Protein AF-A0A183H9T0-F1 (afdb_monomer_lite)

Structure (mmCIF, N/CA/C/O backbone):
data_AF-A0A183H9T0-F1
#
_entry.id   AF-A0A183H9T0-F1
#
loop_
_atom_site.group_PDB
_atom_site.id
_atom_site.type_symbol
_atom_site.label_atom_id
_atom_site.label_alt_id
_atom_site.label_comp_id
_atom_site.label_asym_id
_atom_site.label_entity_id
_atom_site.label_seq_id
_atom_site.pdbx_PDB_ins_code
_atom_site.Cartn_x
_atom_site.Cartn_y
_atom_site.Cartn_z
_atom_site.occupancy
_atom_site.B_iso_or_equiv
_atom_site.auth_seq_id
_atom_site.auth_comp_id
_atom_site.auth_asym_id
_atom_site.auth_atom_id
_atom_site.pdbx_PDB_model_num
ATOM 1 N N . MET A 1 1 ? -25.938 25.228 -42.019 1.00 35.56 1 MET A N 1
ATOM 2 C CA . MET A 1 1 ? -24.624 25.649 -41.492 1.00 35.56 1 MET A CA 1
ATOM 3 C C . MET A 1 1 ? -24.029 24.479 -40.734 1.00 35.56 1 MET A C 1
ATOM 5 O O . MET A 1 1 ? -24.424 24.213 -39.610 1.00 35.56 1 MET A O 1
ATOM 9 N N . THR A 1 2 ? -23.166 23.716 -41.394 1.00 36.81 2 THR A N 1
ATOM 10 C CA . THR A 1 2 ? -22.385 22.637 -40.783 1.00 36.81 2 THR A CA 1
ATOM 11 C C . THR A 1 2 ? -21.276 23.259 -39.946 1.00 36.81 2 THR A C 1
ATOM 13 O O . THR A 1 2 ? -20.376 23.896 -40.494 1.00 36.81 2 THR A O 1
ATOM 16 N N . ILE A 1 3 ? -21.372 23.110 -38.627 1.00 38.78 3 ILE A N 1
ATOM 17 C CA . ILE A 1 3 ? -20.325 23.490 -37.681 1.00 38.78 3 ILE A CA 1
ATOM 18 C C . ILE A 1 3 ? -19.147 22.547 -37.943 1.00 38.78 3 ILE A C 1
ATOM 20 O O . ILE A 1 3 ? -19.201 21.366 -37.613 1.00 38.78 3 ILE A O 1
ATOM 24 N N . ARG A 1 4 ? -18.111 23.046 -38.623 1.00 40.34 4 ARG A N 1
ATOM 25 C CA . ARG A 1 4 ? -16.807 22.381 -38.653 1.00 40.34 4 ARG A CA 1
ATOM 26 C C . ARG A 1 4 ? -16.191 22.571 -37.271 1.00 40.34 4 ARG A C 1
ATOM 28 O O . ARG A 1 4 ? -15.938 23.711 -36.889 1.00 40.34 4 ARG A O 1
ATOM 35 N N . ALA A 1 5 ? -15.985 21.474 -36.548 1.00 40.34 5 ALA A N 1
ATOM 36 C CA . ALA A 1 5 ? -15.140 21.465 -35.362 1.00 40.34 5 ALA A CA 1
ATOM 37 C C . ALA A 1 5 ? -13.748 21.999 -35.742 1.00 40.34 5 ALA A C 1
ATOM 39 O O . ALA A 1 5 ? -13.214 21.664 -36.806 1.00 40.34 5 ALA A O 1
ATOM 40 N N . SER A 1 6 ? -13.204 22.895 -34.924 1.00 39.53 6 SER A N 1
ATOM 41 C CA . SER A 1 6 ? -11.842 23.400 -35.071 1.00 39.53 6 SER A CA 1
ATOM 42 C C . SER A 1 6 ? -10.842 22.275 -34.748 1.00 39.53 6 SER A C 1
ATOM 44 O O . SER A 1 6 ? -11.132 21.429 -33.904 1.00 39.53 6 SER A O 1
ATOM 46 N N . PRO A 1 7 ? -9.634 22.257 -35.343 1.00 49.59 7 PRO A N 1
ATOM 47 C CA . PRO A 1 7 ? -8.629 21.213 -35.089 1.00 49.59 7 PRO A CA 1
ATOM 48 C C . PRO A 1 7 ? -8.055 21.231 -33.660 1.00 49.59 7 PRO A C 1
ATOM 50 O O . PRO A 1 7 ? -7.191 20.430 -33.333 1.00 49.59 7 PRO A O 1
ATOM 53 N N . ALA A 1 8 ? -8.486 22.180 -32.825 1.00 45.91 8 ALA A N 1
ATOM 54 C CA . ALA A 1 8 ? -8.046 22.337 -31.443 1.00 45.91 8 ALA A CA 1
ATOM 55 C C . ALA A 1 8 ? -8.917 21.559 -30.436 1.00 45.91 8 ALA A C 1
ATOM 57 O O . ALA A 1 8 ? -8.547 21.486 -29.269 1.00 45.91 8 ALA A O 1
ATOM 58 N N . ASP A 1 9 ? -10.040 20.981 -30.881 1.00 42.75 9 ASP A N 1
ATOM 59 C CA . ASP A 1 9 ? -10.925 20.147 -30.050 1.00 42.75 9 ASP A CA 1
ATOM 60 C C . ASP A 1 9 ? -10.569 18.648 -30.109 1.00 42.75 9 ASP A C 1
ATOM 62 O O . ASP A 1 9 ? -11.227 17.819 -29.477 1.00 42.75 9 ASP A O 1
ATOM 66 N N . GLU A 1 10 ? -9.506 18.268 -30.827 1.00 52.38 10 GLU A N 1
ATOM 67 C CA . GLU A 1 10 ? -8.899 16.952 -30.641 1.00 52.38 10 GLU A CA 1
ATOM 68 C C . GLU A 1 10 ? -8.151 16.972 -29.305 1.00 52.38 10 GLU A C 1
ATOM 70 O O . GLU A 1 10 ? -7.159 17.681 -29.151 1.00 52.38 10 GLU A O 1
ATOM 75 N N . GLY A 1 11 ? -8.666 16.242 -28.311 1.00 51.41 11 GLY A N 1
ATOM 76 C CA . GLY A 1 11 ? -8.098 16.140 -26.965 1.00 51.41 11 GLY A CA 1
ATOM 77 C C . GLY A 1 11 ? -6.673 15.585 -26.978 1.00 51.41 11 GLY A C 1
ATOM 78 O O . GLY A 1 11 ? -6.454 14.400 -26.734 1.00 51.41 11 GLY A O 1
ATOM 79 N N . PHE A 1 12 ? -5.700 16.445 -27.266 1.00 54.66 12 PHE A N 1
ATOM 80 C CA . PHE A 1 12 ? -4.296 16.089 -27.329 1.00 54.66 12 PHE A CA 1
ATOM 81 C C . PHE A 1 12 ? -3.763 15.937 -25.906 1.00 54.66 12 PHE A C 1
ATOM 83 O O . PHE A 1 12 ? -3.574 16.910 -25.172 1.00 54.66 12 PHE A O 1
ATOM 90 N N . ILE A 1 13 ? -3.538 14.694 -25.493 1.00 63.28 13 ILE A N 1
ATOM 91 C CA . ILE A 1 13 ? -2.830 14.406 -24.249 1.00 63.28 13 ILE A CA 1
ATOM 92 C C . ILE A 1 13 ? -1.357 14.716 -24.503 1.00 63.28 13 ILE A C 1
ATOM 94 O O . ILE A 1 13 ? -0.749 14.145 -25.405 1.00 63.28 13 ILE A O 1
ATOM 98 N N . ASN A 1 14 ? -0.782 15.623 -23.710 1.00 67.75 14 ASN A N 1
ATOM 99 C CA . ASN A 1 14 ? 0.649 15.912 -23.760 1.00 67.75 14 ASN A CA 1
ATOM 100 C C . ASN A 1 14 ? 1.447 14.595 -23.644 1.00 67.75 14 ASN A C 1
ATOM 102 O O . ASN A 1 14 ? 1.135 13.758 -22.792 1.00 67.75 14 ASN A O 1
ATOM 106 N N . SER A 1 15 ? 2.460 14.406 -24.493 1.00 66.56 15 SER A N 1
ATOM 107 C CA . SER A 1 15 ? 3.218 13.153 -24.611 1.00 66.56 15 SER A CA 1
ATOM 108 C C . SER A 1 15 ? 3.811 12.690 -23.276 1.00 66.56 15 SER A C 1
ATOM 110 O O . SER A 1 15 ? 3.832 11.492 -23.006 1.00 66.56 15 SER A O 1
ATOM 112 N N . GLU A 1 16 ? 4.179 13.621 -22.394 1.00 68.69 16 GLU A N 1
ATOM 113 C CA . GLU A 1 16 ? 4.701 13.338 -21.047 1.00 68.69 16 GLU A CA 1
ATOM 114 C C . GLU A 1 16 ? 3.680 12.675 -20.106 1.00 68.69 16 GLU A C 1
ATOM 116 O O . GLU A 1 16 ? 4.043 11.960 -19.173 1.00 68.69 16 GLU A O 1
ATOM 121 N N . TRP A 1 17 ? 2.386 12.896 -20.344 1.00 76.50 17 TRP A N 1
ATOM 122 C CA . TRP A 1 17 ? 1.298 12.332 -19.541 1.00 76.50 17 TRP A CA 1
ATOM 123 C C . TRP A 1 17 ? 0.696 11.072 -20.155 1.00 76.50 17 TRP A C 1
ATOM 125 O O . TRP A 1 17 ? -0.085 10.390 -19.488 1.00 76.50 17 TRP A O 1
ATOM 135 N N . SER A 1 18 ? 1.063 10.748 -21.397 1.00 82.88 18 SER A N 1
ATOM 136 C CA . SER A 1 18 ? 0.473 9.655 -22.172 1.00 82.88 18 SER A CA 1
ATOM 137 C C . SER A 1 18 ? 0.533 8.316 -21.432 1.00 82.88 18 SER A C 1
ATOM 139 O O . SER A 1 18 ? -0.503 7.691 -21.217 1.00 82.88 18 SER A O 1
ATOM 141 N N . LEU A 1 19 ? 1.710 7.910 -20.942 1.00 85.50 19 LEU A N 1
ATOM 142 C CA . LEU A 1 19 ? 1.879 6.637 -20.238 1.00 85.50 19 LEU A CA 1
ATOM 143 C C . LEU A 1 19 ? 1.100 6.589 -18.920 1.00 85.50 19 LEU A C 1
ATOM 145 O O . LEU A 1 19 ? 0.398 5.614 -18.649 1.00 85.50 19 LEU A O 1
ATOM 149 N N . ILE A 1 20 ? 1.192 7.645 -18.105 1.00 87.31 20 ILE A N 1
ATOM 150 C CA . ILE A 1 20 ? 0.466 7.727 -16.830 1.00 87.31 20 ILE A CA 1
ATOM 151 C C . ILE A 1 20 ? -1.042 7.649 -17.086 1.00 87.31 20 ILE A C 1
ATOM 153 O O . ILE A 1 20 ? -1.760 6.961 -16.360 1.00 87.31 20 ILE A O 1
ATOM 157 N N . PHE A 1 21 ? -1.527 8.330 -18.123 1.00 87.19 21 PHE A N 1
ATOM 158 C CA . PHE A 1 21 ? -2.931 8.313 -18.506 1.00 87.19 21 PHE A CA 1
ATOM 159 C C . PHE A 1 21 ? -3.380 6.935 -19.007 1.00 87.19 21 PHE A C 1
ATOM 161 O O . PHE A 1 21 ? -4.425 6.449 -18.570 1.00 87.19 21 PHE A O 1
ATOM 168 N N . MET A 1 22 ? -2.586 6.274 -19.857 1.00 88.88 22 MET A N 1
ATOM 169 C CA . MET A 1 22 ? -2.870 4.918 -20.341 1.00 88.88 22 MET A CA 1
ATOM 170 C C . MET A 1 22 ? -2.974 3.925 -19.182 1.00 88.88 22 MET A C 1
ATOM 172 O O . MET A 1 22 ? -3.967 3.208 -19.073 1.00 88.88 22 MET A O 1
ATOM 176 N N . LEU A 1 23 ? -2.005 3.937 -18.263 1.00 90.12 23 LEU A N 1
ATOM 177 C CA . LEU A 1 23 ? -2.005 3.053 -17.095 1.00 90.12 23 LEU A CA 1
ATOM 178 C C . LEU A 1 23 ? -3.167 3.354 -16.137 1.00 90.12 23 LEU A C 1
ATOM 180 O O . LEU A 1 23 ? -3.784 2.425 -15.620 1.00 90.12 23 LEU A O 1
ATOM 184 N N . ARG A 1 24 ? -3.524 4.630 -15.927 1.00 89.69 24 ARG A N 1
ATOM 185 C CA . ARG A 1 24 ? -4.711 5.001 -15.132 1.00 89.69 24 ARG A CA 1
ATOM 186 C C . ARG A 1 24 ? -6.008 4.530 -15.778 1.00 89.69 24 ARG A C 1
ATOM 188 O O . ARG A 1 24 ? -6.883 4.030 -15.079 1.00 89.69 24 ARG A O 1
ATOM 195 N N . THR A 1 25 ? -6.127 4.670 -17.094 1.00 89.75 25 THR A N 1
ATOM 196 C CA . THR A 1 25 ? -7.302 4.207 -17.843 1.00 89.75 25 THR A CA 1
ATOM 197 C C . THR A 1 25 ? -7.413 2.684 -17.779 1.00 89.75 25 THR A C 1
ATOM 199 O O . THR A 1 25 ? -8.491 2.160 -17.504 1.00 89.75 25 THR A O 1
ATOM 202 N N . GLY A 1 26 ? -6.288 1.975 -17.924 1.00 90.44 26 GLY A N 1
ATOM 203 C CA . GLY A 1 26 ? -6.208 0.528 -17.729 1.00 90.44 26 GLY A CA 1
ATOM 204 C C . GLY A 1 26 ? -6.616 0.105 -16.318 1.00 90.44 26 GLY A C 1
ATOM 205 O O . GLY A 1 26 ? -7.430 -0.801 -16.166 1.00 90.44 26 GLY A O 1
ATOM 206 N N . LEU A 1 27 ? -6.139 0.808 -15.285 1.00 90.19 27 LEU A N 1
ATOM 207 C CA . LEU A 1 27 ? -6.528 0.555 -13.896 1.00 90.19 27 LEU A CA 1
ATOM 208 C C . LEU A 1 27 ? -8.043 0.703 -13.683 1.00 90.19 27 LEU A C 1
ATOM 210 O O . LEU A 1 27 ? -8.649 -0.158 -13.053 1.00 90.19 27 LEU A O 1
ATOM 214 N N . ILE A 1 28 ? -8.664 1.754 -14.230 1.00 89.75 28 ILE A N 1
ATOM 215 C CA . ILE A 1 28 ? -10.123 1.947 -14.155 1.00 89.75 28 ILE A CA 1
ATOM 216 C C . ILE A 1 28 ? -10.852 0.797 -14.860 1.00 89.75 28 ILE A C 1
ATOM 218 O O . ILE A 1 28 ? -11.828 0.277 -14.325 1.00 89.75 28 ILE A O 1
ATOM 222 N N . GLY A 1 29 ? -10.366 0.364 -16.026 1.00 89.06 29 GLY A N 1
ATOM 223 C CA . GLY A 1 29 ? -10.922 -0.788 -16.738 1.00 89.06 29 GLY A CA 1
ATOM 224 C C . GLY A 1 29 ? -10.847 -2.081 -15.919 1.00 89.06 29 GLY A C 1
ATOM 225 O O . GLY A 1 29 ? -11.824 -2.822 -15.846 1.00 89.06 29 GLY A O 1
ATOM 226 N N . LEU A 1 30 ? -9.724 -2.323 -15.238 1.00 87.56 30 LEU A N 1
ATOM 227 C CA . LEU A 1 30 ? -9.538 -3.498 -14.382 1.00 87.56 30 LEU A CA 1
ATOM 228 C C . LEU A 1 30 ? -10.424 -3.473 -13.131 1.00 87.56 30 LEU A C 1
ATOM 230 O O . LEU A 1 30 ? -10.858 -4.527 -12.684 1.00 87.56 30 LEU A O 1
ATOM 234 N N . GLN A 1 31 ? -10.759 -2.295 -12.600 1.00 83.69 31 GLN A N 1
ATOM 235 C CA . GLN A 1 31 ? -11.701 -2.157 -11.479 1.00 83.69 31 GLN A CA 1
ATOM 236 C C . GLN A 1 31 ? -13.150 -2.525 -11.839 1.00 83.69 31 GLN A C 1
ATOM 238 O O . GLN A 1 31 ? -14.001 -2.615 -10.952 1.00 83.69 31 GLN A O 1
ATOM 243 N N . LEU A 1 32 ? -13.455 -2.704 -13.126 1.00 84.62 32 LEU A N 1
ATOM 244 C CA . LEU A 1 32 ? -14.749 -3.202 -13.592 1.00 84.62 32 LEU A CA 1
ATOM 245 C C . LEU A 1 32 ? -14.788 -4.733 -13.693 1.00 84.62 32 LEU A C 1
ATOM 247 O O . LEU A 1 32 ? -15.868 -5.294 -13.882 1.00 84.62 32 LEU A O 1
ATOM 251 N N . LEU A 1 33 ? -13.638 -5.407 -13.589 1.00 83.00 33 LEU A N 1
ATOM 252 C CA . LEU A 1 33 ? -13.570 -6.864 -13.594 1.00 83.00 33 LEU A CA 1
ATOM 253 C C . LEU A 1 33 ? -14.064 -7.441 -12.258 1.00 83.00 33 LEU A C 1
ATOM 255 O O . LEU A 1 33 ? -13.973 -6.779 -11.225 1.00 83.00 33 LEU A O 1
ATOM 259 N N . PRO A 1 34 ? -14.594 -8.677 -12.262 1.00 81.56 34 PRO A N 1
ATOM 260 C CA . PRO A 1 34 ? -14.989 -9.353 -11.032 1.00 81.56 34 PRO A CA 1
ATOM 261 C C . PRO A 1 34 ? -13.780 -9.632 -10.128 1.00 81.56 34 PRO A C 1
ATOM 263 O O . PRO A 1 34 ? -12.684 -9.892 -10.622 1.00 81.56 34 PRO A O 1
ATOM 266 N N . ASP A 1 35 ? -14.008 -9.701 -8.813 1.00 73.25 35 ASP A N 1
ATOM 267 C CA . ASP A 1 35 ? -12.964 -9.913 -7.788 1.00 73.25 35 ASP A CA 1
ATOM 268 C C . ASP A 1 35 ? -12.182 -11.238 -7.932 1.00 73.25 35 ASP A C 1
ATOM 270 O O . ASP A 1 35 ? -11.149 -11.438 -7.299 1.00 73.25 35 ASP A O 1
ATOM 274 N N . THR A 1 36 ? -12.671 -12.168 -8.755 1.00 77.44 36 THR A N 1
ATOM 275 C CA . THR A 1 36 ? -12.013 -13.449 -9.057 1.00 77.44 36 THR A CA 1
ATOM 276 C C . THR A 1 36 ? -10.996 -13.357 -10.194 1.00 77.44 36 THR A C 1
ATOM 278 O O . THR A 1 36 ? -10.191 -14.274 -10.367 1.00 77.44 36 THR A O 1
ATOM 281 N N . ALA A 1 37 ? -11.023 -12.280 -10.982 1.00 80.12 37 ALA A N 1
ATOM 282 C CA . ALA A 1 37 ? -10.091 -12.074 -12.079 1.00 80.12 37 ALA A CA 1
ATOM 283 C C . ALA A 1 37 ? -8.715 -11.648 -11.550 1.00 80.12 37 ALA A C 1
ATOM 285 O O . ALA A 1 37 ? -8.602 -10.900 -10.582 1.00 80.12 37 ALA A O 1
ATOM 286 N N . GLN A 1 38 ? -7.650 -12.098 -12.214 1.00 79.44 38 GLN A N 1
ATOM 287 C CA . GLN A 1 38 ? -6.299 -11.619 -11.934 1.00 79.44 38 GLN A CA 1
ATOM 288 C C . GLN A 1 38 ? -6.033 -10.351 -12.759 1.00 79.44 38 GLN A C 1
ATOM 290 O O . GLN A 1 38 ? -5.988 -10.442 -13.989 1.00 79.44 38 GLN A O 1
ATOM 295 N N . PRO A 1 39 ? -5.869 -9.172 -12.130 1.00 84.38 39 PRO A N 1
ATOM 296 C CA . PRO A 1 39 ? -5.641 -7.939 -12.866 1.00 84.38 39 PRO A CA 1
ATOM 297 C C . PRO A 1 39 ? -4.202 -7.891 -13.389 1.00 84.38 39 PRO A C 1
ATOM 299 O O . PRO A 1 39 ? -3.238 -7.930 -12.621 1.00 84.38 39 PRO A O 1
ATOM 302 N N . ASN A 1 40 ? -4.060 -7.789 -14.707 1.00 87.00 40 ASN A N 1
ATOM 303 C CA . ASN A 1 40 ? -2.769 -7.705 -15.377 1.00 87.00 40 ASN A CA 1
ATOM 304 C C . ASN A 1 40 ? -2.862 -6.729 -16.554 1.00 87.00 40 ASN A C 1
ATOM 306 O O . ASN A 1 40 ? -3.826 -6.765 -17.320 1.00 87.00 40 ASN A O 1
ATOM 310 N N . ILE A 1 41 ? -1.868 -5.856 -16.682 1.00 89.81 41 ILE A N 1
ATOM 311 C CA . ILE A 1 41 ? -1.716 -4.909 -17.784 1.00 89.81 41 ILE A CA 1
ATOM 312 C C . ILE A 1 41 ? -0.474 -5.322 -18.563 1.00 89.81 41 ILE A C 1
ATOM 314 O O . ILE A 1 41 ? 0.620 -5.364 -18.008 1.00 89.81 41 ILE A O 1
ATOM 318 N N . VAL A 1 42 ? -0.636 -5.582 -19.857 1.00 89.31 42 VAL A N 1
ATOM 319 C CA . VAL A 1 42 ? 0.486 -5.810 -20.771 1.00 89.31 42 VAL A CA 1
ATOM 320 C C . VAL A 1 42 ? 0.577 -4.615 -21.709 1.00 89.31 42 VAL A C 1
ATOM 322 O O . VAL A 1 42 ? -0.366 -4.338 -22.450 1.00 89.31 42 VAL A O 1
ATOM 325 N N . LEU A 1 43 ? 1.694 -3.891 -21.656 1.00 88.69 43 LEU A N 1
ATOM 326 C CA . LEU A 1 43 ? 1.977 -2.766 -22.539 1.00 88.69 43 LEU A CA 1
ATOM 327 C C . LEU A 1 43 ? 2.979 -3.192 -23.609 1.00 88.69 43 LEU A C 1
ATOM 329 O O . LEU A 1 43 ? 4.077 -3.647 -23.301 1.00 88.69 43 LEU A O 1
ATOM 333 N N . ILE A 1 44 ? 2.603 -2.989 -24.864 1.00 88.50 44 ILE A N 1
ATOM 334 C CA . ILE A 1 44 ? 3.489 -3.150 -26.013 1.00 88.50 44 ILE A CA 1
ATOM 335 C C . ILE A 1 44 ? 3.973 -1.753 -26.396 1.00 88.50 44 ILE A C 1
ATOM 337 O O . ILE A 1 44 ? 3.155 -0.870 -26.658 1.00 88.50 44 ILE A O 1
ATOM 341 N N . THR A 1 45 ? 5.282 -1.527 -26.362 1.00 85.62 45 THR A N 1
ATOM 342 C CA . THR A 1 45 ? 5.873 -0.195 -26.538 1.00 85.62 45 THR A CA 1
ATOM 343 C C . THR A 1 45 ? 7.211 -0.287 -27.261 1.00 85.62 45 THR A C 1
ATOM 345 O O . THR A 1 45 ? 7.918 -1.278 -27.151 1.00 85.62 45 THR A O 1
ATOM 348 N N . ASP A 1 46 ? 7.589 0.772 -27.965 1.00 81.50 46 ASP A N 1
ATOM 349 C CA . ASP A 1 46 ? 8.950 1.007 -28.464 1.00 81.50 46 ASP A CA 1
ATOM 350 C C . ASP A 1 46 ? 9.934 1.435 -27.353 1.00 81.50 46 ASP A C 1
ATOM 352 O O . ASP A 1 46 ? 11.090 1.758 -27.612 1.00 81.50 46 ASP A O 1
ATOM 356 N N . ALA A 1 47 ? 9.468 1.447 -26.099 1.00 78.38 47 ALA A N 1
ATOM 357 C CA . ALA A 1 47 ? 10.169 1.908 -24.909 1.00 78.38 47 ALA A CA 1
ATOM 358 C C . ALA A 1 47 ? 10.617 3.381 -24.964 1.00 78.38 47 ALA A C 1
ATOM 360 O O . ALA A 1 47 ? 11.440 3.799 -24.146 1.00 78.38 47 ALA A O 1
ATOM 361 N N . VAL A 1 48 ? 10.053 4.202 -25.857 1.00 80.12 48 VAL A N 1
ATOM 362 C CA . VAL A 1 48 ? 10.342 5.641 -25.918 1.00 80.12 48 VAL A CA 1
ATOM 363 C C . VAL A 1 48 ? 9.319 6.393 -25.080 1.00 80.12 48 VAL A C 1
ATOM 365 O O . VAL A 1 48 ? 8.249 6.792 -25.535 1.00 80.12 48 VAL A O 1
ATOM 368 N N . CYS A 1 49 ? 9.649 6.585 -23.805 1.00 76.81 49 CYS A N 1
ATOM 369 C CA . CYS A 1 49 ? 8.798 7.324 -22.885 1.00 76.81 49 CYS A CA 1
ATOM 370 C C . CYS A 1 49 ? 9.606 8.309 -22.046 1.00 76.81 49 CYS A C 1
ATOM 372 O O . CYS A 1 49 ? 10.660 7.966 -21.504 1.00 76.81 49 CYS A O 1
ATOM 374 N N . ASN A 1 50 ? 9.063 9.519 -21.909 1.00 70.38 50 ASN A N 1
ATOM 375 C CA . ASN A 1 50 ? 9.523 10.513 -20.954 1.00 70.38 50 ASN A CA 1
ATOM 376 C C . ASN A 1 50 ? 8.474 10.670 -19.849 1.00 70.38 50 ASN A C 1
ATOM 378 O O . ASN A 1 50 ? 7.293 10.860 -20.136 1.00 70.38 50 ASN A O 1
ATOM 382 N N . VAL A 1 51 ? 8.913 10.622 -18.592 1.00 68.50 51 VAL A N 1
ATOM 383 C CA . VAL A 1 51 ? 8.061 10.886 -17.431 1.00 68.50 51 VAL A CA 1
ATOM 384 C C . VAL A 1 51 ? 8.647 12.052 -16.656 1.00 68.50 51 VAL A C 1
ATOM 386 O O . VAL A 1 51 ? 9.718 11.939 -16.060 1.00 68.50 51 VAL A O 1
ATOM 389 N N . THR A 1 52 ? 7.925 13.168 -16.648 1.00 66.69 52 THR A N 1
ATOM 390 C CA . THR A 1 52 ? 8.369 14.408 -16.002 1.00 66.69 52 THR A CA 1
ATOM 391 C C . THR A 1 52 ? 7.875 14.541 -14.562 1.00 66.69 52 THR A C 1
ATOM 393 O O . THR A 1 52 ? 8.604 15.066 -13.720 1.00 66.69 52 THR A O 1
ATOM 396 N N . ASP A 1 53 ? 6.698 13.993 -14.229 1.00 77.81 53 ASP A N 1
ATOM 397 C CA . ASP A 1 53 ? 6.130 14.044 -12.873 1.00 77.81 53 ASP A CA 1
ATOM 398 C C . ASP A 1 53 ? 6.295 12.724 -12.096 1.00 77.81 53 ASP A C 1
ATOM 400 O O . ASP A 1 53 ? 5.538 11.757 -12.240 1.00 77.81 53 ASP A O 1
ATOM 404 N N . ILE A 1 54 ? 7.276 12.716 -11.192 1.00 76.19 54 ILE A N 1
ATOM 405 C CA . ILE A 1 54 ? 7.565 11.585 -10.303 1.00 76.19 54 ILE A CA 1
ATOM 406 C C . ILE A 1 54 ? 6.487 11.395 -9.228 1.00 76.19 54 ILE A C 1
ATOM 408 O O . ILE A 1 54 ? 6.229 10.256 -8.843 1.00 76.19 54 ILE A O 1
ATOM 412 N N . HIS A 1 55 ? 5.812 12.451 -8.765 1.00 80.88 55 HIS A N 1
ATOM 413 C CA . HIS A 1 55 ? 4.736 12.299 -7.781 1.00 80.88 55 HIS A CA 1
ATOM 414 C C . HIS A 1 55 ? 3.529 11.593 -8.392 1.00 80.88 55 HIS A C 1
ATOM 416 O O . HIS A 1 55 ? 2.952 10.689 -7.778 1.00 80.88 55 HIS A O 1
ATOM 422 N N . ALA A 1 56 ? 3.158 11.971 -9.618 1.00 83.25 56 ALA A N 1
ATOM 423 C CA . ALA A 1 56 ? 2.087 11.303 -10.345 1.00 83.25 56 ALA A CA 1
ATOM 424 C C . ALA A 1 56 ? 2.415 9.829 -10.618 1.00 83.25 56 ALA A C 1
ATOM 426 O O . ALA A 1 56 ? 1.532 8.979 -10.455 1.00 83.25 56 ALA A O 1
ATOM 427 N N . LEU A 1 57 ? 3.669 9.533 -10.973 1.00 83.94 57 LEU A N 1
ATOM 428 C CA . LEU A 1 57 ? 4.176 8.174 -11.154 1.00 83.94 57 LEU A CA 1
ATOM 429 C C . LEU A 1 57 ? 4.126 7.364 -9.853 1.00 83.94 57 LEU A C 1
ATOM 431 O O . LEU A 1 57 ? 3.599 6.258 -9.846 1.00 83.94 57 LEU A O 1
ATOM 435 N N . GLN A 1 58 ? 4.626 7.907 -8.742 1.00 83.06 58 GLN A N 1
ATOM 436 C CA . GLN A 1 58 ? 4.623 7.226 -7.443 1.00 83.06 58 GLN A CA 1
ATOM 437 C C . GLN A 1 58 ? 3.211 6.923 -6.967 1.00 83.06 58 GLN A C 1
ATOM 439 O O . GLN A 1 58 ? 2.935 5.811 -6.525 1.00 83.06 58 GLN A O 1
ATOM 444 N N . LYS A 1 59 ? 2.296 7.886 -7.119 1.00 85.62 59 LYS A N 1
ATOM 445 C CA . LYS A 1 59 ? 0.883 7.683 -6.807 1.00 85.62 59 LYS A CA 1
ATOM 446 C C . LYS A 1 59 ? 0.276 6.573 -7.665 1.00 85.62 59 LYS A C 1
ATOM 448 O O . LYS A 1 59 ? -0.467 5.752 -7.142 1.00 85.62 59 LYS A O 1
ATOM 453 N N . LEU A 1 60 ? 0.605 6.530 -8.956 1.00 88.50 60 LEU A N 1
ATOM 454 C CA . LEU A 1 60 ? 0.138 5.484 -9.863 1.00 88.50 60 LEU A CA 1
ATOM 455 C C . LEU A 1 60 ? 0.701 4.105 -9.491 1.00 88.50 60 LEU A C 1
ATOM 457 O O . LEU A 1 60 ? -0.066 3.157 -9.376 1.00 88.50 60 LEU A O 1
ATOM 461 N N . VAL A 1 61 ? 2.011 3.988 -9.257 1.00 87.69 61 VAL A N 1
ATOM 462 C CA . VAL A 1 61 ? 2.654 2.728 -8.845 1.00 87.69 61 VAL A CA 1
ATOM 463 C C . VAL A 1 61 ? 2.083 2.240 -7.515 1.00 87.69 61 VAL A C 1
ATOM 465 O O . VAL A 1 61 ? 1.781 1.059 -7.377 1.00 87.69 61 VAL A O 1
ATOM 468 N N . PHE A 1 62 ? 1.866 3.144 -6.558 1.00 84.88 62 PHE A N 1
ATOM 469 C CA . PHE A 1 62 ? 1.200 2.827 -5.297 1.00 84.88 62 PHE A CA 1
ATOM 470 C C . PHE A 1 62 ? -0.219 2.286 -5.522 1.00 84.88 62 PHE A C 1
ATOM 472 O O . PHE A 1 62 ? -0.580 1.254 -4.968 1.00 84.88 62 PHE A O 1
ATOM 479 N N . GLN A 1 63 ? -1.009 2.923 -6.391 1.00 86.31 63 GLN A N 1
ATOM 480 C CA . GLN A 1 63 ? -2.341 2.426 -6.740 1.00 86.31 63 GLN A CA 1
ATOM 481 C C . GLN A 1 63 ? -2.285 1.040 -7.397 1.00 86.31 63 GLN A C 1
ATOM 483 O O . GLN A 1 63 ? -3.040 0.157 -7.002 1.00 86.31 63 GLN A O 1
ATOM 488 N N . LEU A 1 64 ? -1.380 0.823 -8.355 1.00 87.75 64 LEU A N 1
ATOM 489 C CA . LEU A 1 64 ? -1.209 -0.473 -9.018 1.00 87.75 64 LEU A CA 1
ATOM 490 C C . LEU A 1 64 ? -0.837 -1.576 -8.014 1.00 87.75 64 LEU A C 1
ATOM 492 O O . LEU A 1 64 ? -1.409 -2.660 -8.080 1.00 87.75 64 LEU A O 1
ATOM 496 N N . ARG A 1 65 ? 0.032 -1.285 -7.035 1.00 83.88 65 ARG A N 1
ATOM 497 C CA . ARG A 1 65 ? 0.384 -2.209 -5.940 1.00 83.88 65 ARG A CA 1
ATOM 498 C C . ARG A 1 65 ? -0.800 -2.519 -5.029 1.00 83.88 65 ARG A C 1
ATOM 500 O O . ARG A 1 65 ? -1.062 -3.692 -4.777 1.00 83.88 65 ARG A O 1
ATOM 507 N N . ASN A 1 66 ? -1.555 -1.503 -4.605 1.00 80.62 66 ASN A N 1
ATOM 508 C CA . ASN A 1 66 ? -2.719 -1.685 -3.729 1.00 80.62 66 ASN A CA 1
ATOM 509 C C . ASN A 1 66 ? -3.816 -2.525 -4.389 1.00 80.62 66 ASN A C 1
ATOM 511 O O . ASN A 1 66 ? -4.382 -3.413 -3.759 1.00 80.62 66 ASN A O 1
ATOM 515 N N . TYR A 1 67 ? -4.089 -2.282 -5.674 1.00 80.75 67 TYR A N 1
ATOM 516 C CA . TYR A 1 67 ? -4.997 -3.117 -6.468 1.00 80.75 67 TYR A CA 1
ATOM 517 C C . TYR A 1 67 ? -4.336 -4.397 -6.969 1.00 80.75 67 TYR A C 1
ATOM 519 O O . TYR A 1 67 ? -4.979 -5.218 -7.623 1.00 80.75 67 TYR A O 1
ATOM 527 N N . SER A 1 68 ? -3.068 -4.610 -6.610 1.00 81.44 68 SER A N 1
ATOM 528 C CA . SER A 1 68 ? -2.384 -5.867 -6.825 1.00 81.44 68 SER A CA 1
ATOM 529 C C . SER A 1 68 ? -2.317 -6.222 -8.325 1.00 81.44 68 SER A C 1
ATOM 531 O O . SER A 1 68 ? -2.421 -7.394 -8.698 1.00 81.44 68 SER A O 1
ATOM 533 N N . VAL A 1 69 ? -2.174 -5.188 -9.165 1.00 86.88 69 VAL A N 1
ATOM 534 C CA . VAL A 1 69 ? -2.137 -5.232 -10.631 1.00 86.88 69 VAL A CA 1
ATOM 535 C C . VAL A 1 69 ? -0.702 -5.399 -11.105 1.00 86.88 69 VAL A C 1
ATOM 537 O O . VAL A 1 69 ? 0.135 -4.531 -10.852 1.00 86.88 69 VAL A O 1
ATOM 540 N N . ALA A 1 70 ? -0.438 -6.475 -11.843 1.00 86.69 70 ALA A N 1
ATOM 541 C CA . ALA A 1 70 ? 0.848 -6.658 -12.505 1.00 86.69 70 ALA A CA 1
ATOM 542 C C . ALA A 1 70 ? 0.925 -5.804 -13.776 1.00 86.69 70 ALA A C 1
ATOM 544 O O . ALA A 1 70 ? -0.023 -5.791 -14.559 1.00 86.69 70 ALA A O 1
ATOM 545 N N . CYS A 1 71 ? 2.028 -5.078 -13.984 1.00 88.25 71 CYS A N 1
ATOM 546 C CA . CYS A 1 71 ? 2.292 -4.376 -15.243 1.00 88.25 71 CYS A CA 1
ATOM 547 C C . CYS A 1 71 ? 3.501 -4.999 -15.932 1.00 88.25 71 CYS A C 1
ATOM 549 O O . CYS A 1 71 ? 4.625 -4.895 -15.442 1.00 88.25 71 CYS A O 1
ATOM 551 N N . SER A 1 72 ? 3.262 -5.640 -17.070 1.00 87.62 72 SER A N 1
ATOM 552 C CA . SER A 1 72 ? 4.302 -6.224 -17.910 1.00 87.62 72 SER A CA 1
ATOM 553 C C . SER A 1 72 ? 4.480 -5.411 -19.185 1.00 87.62 72 SER A C 1
ATOM 555 O O . SER A 1 72 ? 3.529 -4.832 -19.707 1.00 87.62 72 SER A O 1
ATOM 557 N N . PHE A 1 73 ? 5.702 -5.367 -19.687 1.00 86.56 73 PHE A N 1
ATOM 558 C CA . PHE A 1 73 ? 6.111 -4.511 -20.787 1.00 86.56 73 PHE A CA 1
ATOM 559 C C . PHE A 1 73 ? 6.864 -5.347 -21.814 1.00 86.56 73 PHE A C 1
ATOM 561 O O . PHE A 1 73 ? 7.780 -6.089 -21.461 1.00 86.56 73 PHE A O 1
ATOM 568 N N . ILE A 1 74 ? 6.470 -5.218 -23.075 1.00 85.38 74 ILE A N 1
ATOM 569 C CA . ILE A 1 74 ? 7.118 -5.858 -24.217 1.00 85.38 74 ILE A CA 1
ATOM 570 C C . ILE A 1 74 ? 7.687 -4.735 -25.075 1.00 85.38 74 ILE A C 1
ATOM 572 O O . ILE A 1 74 ? 6.927 -3.911 -25.596 1.00 85.38 74 ILE A O 1
ATOM 576 N N . GLN A 1 75 ? 9.014 -4.687 -25.172 1.00 82.94 75 GLN A N 1
ATOM 577 C CA . GLN A 1 75 ? 9.710 -3.751 -26.041 1.00 82.94 75 GLN A CA 1
ATOM 578 C C . GLN A 1 75 ? 9.716 -4.309 -27.466 1.00 82.94 75 GLN A C 1
ATOM 580 O O . GLN A 1 75 ? 10.198 -5.417 -27.685 1.00 82.94 75 GLN A O 1
ATOM 585 N N . ILE A 1 76 ? 9.191 -3.537 -28.417 1.00 80.31 76 ILE A N 1
ATOM 586 C CA . ILE A 1 76 ? 9.308 -3.806 -29.853 1.00 80.31 76 ILE A CA 1
ATOM 587 C C . ILE A 1 76 ? 10.184 -2.704 -30.432 1.00 80.31 76 ILE A C 1
ATOM 589 O O . ILE A 1 76 ? 9.742 -1.562 -30.559 1.00 80.31 76 ILE A O 1
ATOM 593 N N . GLN A 1 77 ? 11.427 -3.027 -30.758 1.00 68.62 77 GLN A N 1
ATOM 594 C CA . GLN A 1 77 ? 12.363 -2.095 -31.357 1.00 68.62 77 GLN A CA 1
ATOM 595 C C . GLN A 1 77 ? 13.085 -2.780 -32.516 1.00 68.62 77 GLN A C 1
ATOM 597 O O . GLN A 1 77 ? 13.911 -3.661 -32.323 1.00 68.62 77 GLN A O 1
ATOM 602 N N . GLY A 1 78 ? 12.801 -2.328 -33.741 1.00 57.34 78 GLY A N 1
ATOM 603 C CA . GLY A 1 78 ? 13.559 -2.776 -34.909 1.00 57.34 78 GLY A CA 1
ATOM 604 C C . GLY A 1 78 ? 15.028 -2.352 -34.823 1.00 57.34 78 GLY A C 1
ATOM 605 O O . GLY A 1 78 ? 15.337 -1.359 -34.165 1.00 57.34 78 GLY A O 1
ATOM 606 N N . ASP A 1 79 ? 15.908 -3.079 -35.519 1.00 53.06 79 ASP A N 1
ATOM 607 C CA . ASP A 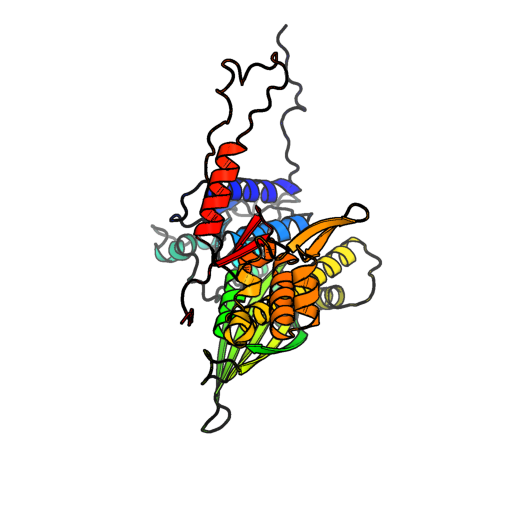1 79 ? 17.361 -2.863 -35.535 1.00 53.06 79 ASP A CA 1
ATOM 608 C C . ASP A 1 79 ? 17.741 -1.371 -35.563 1.00 53.06 79 ASP A C 1
ATOM 610 O O . ASP A 1 79 ? 17.673 -0.689 -36.594 1.00 53.06 79 ASP A O 1
ATOM 614 N N . CYS A 1 80 ? 18.202 -0.867 -34.416 1.00 50.50 80 CYS A N 1
ATOM 615 C CA . CYS A 1 80 ? 18.572 0.533 -34.178 1.00 50.50 80 CYS A CA 1
ATOM 616 C C . CYS A 1 80 ? 19.719 1.028 -35.081 1.00 50.50 80 CYS A C 1
ATOM 618 O O . CYS A 1 80 ? 20.023 2.220 -35.116 1.00 50.50 80 CYS A O 1
ATOM 620 N N . ASN A 1 81 ? 20.364 0.119 -35.815 1.00 51.97 81 ASN A N 1
ATOM 621 C CA . ASN A 1 81 ? 21.617 0.348 -36.526 1.00 51.97 81 ASN A CA 1
ATOM 622 C C . ASN A 1 81 ? 21.491 1.158 -37.824 1.00 51.97 81 ASN A C 1
ATOM 624 O O . ASN A 1 81 ? 22.519 1.503 -38.402 1.00 51.97 81 ASN A O 1
ATOM 628 N N . THR A 1 82 ? 20.284 1.479 -38.306 1.00 50.03 82 THR A N 1
ATOM 629 C CA . THR A 1 82 ? 20.143 2.131 -39.626 1.00 50.03 82 THR A CA 1
ATOM 630 C C . THR A 1 82 ? 19.479 3.507 -39.632 1.00 50.03 82 THR A C 1
ATOM 632 O O . THR A 1 82 ? 19.785 4.282 -40.530 1.00 50.03 82 THR A O 1
ATOM 635 N N . ASN A 1 83 ? 18.654 3.872 -38.640 1.00 49.69 83 ASN A N 1
ATOM 636 C CA . ASN A 1 83 ? 17.902 5.142 -38.643 1.00 49.69 83 ASN A CA 1
ATOM 637 C C . ASN A 1 83 ? 17.752 5.769 -37.239 1.00 49.69 83 ASN A C 1
ATOM 639 O O . ASN A 1 83 ? 16.652 6.146 -36.835 1.00 49.69 83 ASN A O 1
ATOM 643 N N . ALA A 1 84 ? 18.836 5.887 -36.468 1.00 55.06 84 ALA A N 1
ATOM 644 C CA . ALA A 1 84 ? 18.790 6.577 -35.177 1.00 55.06 84 ALA A CA 1
ATOM 645 C C . ALA A 1 84 ? 18.502 8.083 -35.371 1.00 55.06 84 ALA A C 1
ATOM 647 O O . ALA A 1 84 ? 19.385 8.870 -35.714 1.00 55.06 84 ALA A O 1
ATOM 648 N N . VAL A 1 85 ? 17.247 8.492 -35.167 1.00 58.78 85 VAL A N 1
ATOM 649 C CA . VAL A 1 85 ? 16.833 9.902 -35.138 1.00 58.78 85 VAL A CA 1
ATOM 650 C C . VAL A 1 85 ? 17.056 10.456 -33.729 1.00 58.78 85 VAL A C 1
ATOM 652 O O . VAL A 1 85 ? 16.750 9.797 -32.734 1.00 58.78 85 VAL A O 1
ATOM 655 N N . PHE A 1 86 ? 17.581 11.681 -33.628 1.00 56.06 86 PHE A N 1
ATOM 656 C CA . PHE A 1 86 ? 17.781 12.368 -32.349 1.00 56.06 86 PHE A CA 1
ATOM 657 C C . PHE A 1 86 ? 16.470 12.415 -31.544 1.00 56.06 86 PHE A C 1
ATOM 659 O O . PHE A 1 86 ? 15.470 12.951 -32.017 1.00 56.06 86 PHE A O 1
ATOM 666 N N . GLY A 1 87 ? 16.479 11.846 -30.335 1.00 59.69 87 GLY A N 1
ATOM 667 C CA . GLY A 1 87 ? 15.306 11.746 -29.456 1.00 59.69 87 GLY A CA 1
ATOM 668 C C . GLY A 1 87 ? 14.649 10.361 -29.388 1.00 59.69 87 GLY A C 1
ATOM 669 O O . GLY A 1 87 ? 13.829 10.141 -28.501 1.00 59.69 87 GLY A O 1
ATOM 670 N N . HIS A 1 88 ? 15.031 9.407 -30.244 1.00 66.75 88 HIS A N 1
ATOM 671 C CA . HIS A 1 88 ? 14.581 8.012 -30.157 1.00 66.75 88 HIS A CA 1
ATOM 672 C C . HIS A 1 88 ? 15.500 7.205 -29.220 1.00 66.75 88 HIS A C 1
ATOM 674 O O . HIS A 1 88 ? 16.291 6.375 -29.663 1.00 66.75 88 HIS A O 1
ATOM 680 N N . PHE A 1 89 ? 15.454 7.512 -27.918 1.00 67.19 89 PHE A N 1
ATOM 681 C CA . PHE A 1 89 ? 16.189 6.769 -26.889 1.00 67.19 89 PHE A CA 1
ATOM 682 C C . PHE A 1 89 ? 15.209 5.950 -26.047 1.00 67.19 89 PHE A C 1
ATOM 684 O O . PHE A 1 89 ? 14.366 6.512 -25.344 1.00 67.19 89 PHE A O 1
ATOM 691 N N . SER A 1 90 ? 15.316 4.624 -26.128 1.00 73.94 90 SER A N 1
ATOM 692 C CA . SER A 1 90 ? 14.540 3.707 -25.295 1.00 73.94 90 SER A CA 1
ATOM 693 C C . SER A 1 90 ? 14.944 3.850 -23.826 1.00 73.94 90 SER A C 1
ATOM 695 O O . SER A 1 90 ? 16.135 3.944 -23.526 1.00 73.94 90 SER A O 1
ATOM 697 N N . SER A 1 91 ? 13.986 3.810 -22.899 1.00 78.06 91 SER A N 1
ATOM 698 C CA . SER A 1 91 ? 14.219 3.879 -21.451 1.00 78.06 91 SER A CA 1
ATOM 699 C C . SER A 1 91 ? 14.002 2.519 -20.755 1.00 78.06 91 SER A C 1
ATOM 701 O O . SER A 1 91 ? 13.090 2.374 -19.935 1.00 78.06 91 SER A O 1
ATOM 703 N N . PRO A 1 92 ? 14.851 1.498 -21.017 1.00 77.88 92 PRO A N 1
ATOM 704 C CA . PRO A 1 92 ? 14.662 0.147 -20.480 1.00 77.88 92 PRO A CA 1
ATOM 705 C C . PRO A 1 92 ? 14.725 0.109 -18.949 1.00 77.88 92 PRO A C 1
ATOM 707 O O . PRO A 1 92 ? 13.976 -0.637 -18.320 1.00 77.88 92 PRO A O 1
ATOM 710 N N . GLU A 1 93 ? 15.547 0.957 -18.322 1.00 78.12 93 GLU A N 1
ATOM 711 C CA . GLU A 1 93 ? 15.638 1.062 -16.858 1.00 78.12 93 GLU A CA 1
ATOM 712 C C . GLU A 1 93 ? 14.302 1.455 -16.217 1.00 78.12 93 GLU A C 1
ATOM 714 O O . GLU A 1 93 ? 13.934 0.964 -15.149 1.00 78.12 93 GLU A O 1
ATOM 719 N N . PHE A 1 94 ? 13.564 2.350 -16.874 1.00 84.25 94 PHE A N 1
ATOM 720 C CA . PHE A 1 94 ? 12.303 2.866 -16.371 1.00 84.25 94 PHE A CA 1
ATOM 721 C C . PHE A 1 94 ? 11.194 1.811 -16.443 1.00 84.25 94 PHE A C 1
ATOM 723 O O . PHE A 1 94 ? 10.479 1.594 -15.462 1.00 84.25 94 PHE A O 1
ATOM 730 N N . PHE A 1 95 ? 11.085 1.109 -17.570 1.00 85.12 95 PHE A N 1
ATOM 731 C CA . PHE A 1 95 ? 10.122 0.019 -17.720 1.00 85.12 95 PHE A CA 1
ATOM 732 C C . PHE A 1 95 ? 10.483 -1.196 -16.864 1.00 85.12 95 PHE A C 1
ATOM 734 O O . PHE A 1 95 ? 9.595 -1.800 -16.266 1.00 85.12 95 PHE A O 1
ATOM 741 N N . THR A 1 96 ? 11.774 -1.487 -16.695 1.00 83.75 96 THR A N 1
ATOM 742 C CA . THR A 1 96 ? 12.255 -2.500 -15.745 1.00 83.75 96 THR A CA 1
ATOM 743 C C . THR A 1 96 ? 11.876 -2.130 -14.312 1.00 83.75 96 THR A C 1
ATOM 745 O O . THR A 1 96 ? 11.390 -2.976 -13.561 1.00 83.75 96 THR A O 1
ATOM 748 N N . PHE A 1 97 ? 12.024 -0.858 -13.928 1.00 86.50 97 PHE A N 1
ATOM 749 C CA . PHE A 1 97 ? 11.566 -0.350 -12.635 1.00 86.50 97 PHE A CA 1
ATOM 750 C C . PHE A 1 97 ? 10.053 -0.531 -12.443 1.00 86.50 97 PHE A C 1
ATOM 752 O O . PHE A 1 97 ? 9.635 -1.014 -11.390 1.00 86.50 97 PHE A O 1
ATOM 759 N N . LEU A 1 98 ? 9.234 -0.168 -13.436 1.00 87.69 98 LEU A N 1
ATOM 760 C CA . LEU A 1 98 ? 7.778 -0.314 -13.360 1.00 87.69 98 LEU A CA 1
ATOM 761 C C . LEU A 1 98 ? 7.346 -1.782 -13.283 1.00 87.69 98 LEU A C 1
ATOM 763 O O . LEU A 1 98 ? 6.493 -2.119 -12.460 1.00 87.69 98 LEU A O 1
ATOM 767 N N . ALA A 1 99 ? 7.959 -2.646 -14.096 1.00 85.94 99 ALA A N 1
ATOM 768 C CA . ALA A 1 99 ? 7.721 -4.084 -14.097 1.00 85.94 99 ALA A CA 1
ATOM 769 C C . ALA A 1 99 ? 8.038 -4.684 -12.726 1.00 85.94 99 ALA A C 1
ATOM 771 O O . ALA A 1 99 ? 7.143 -5.179 -12.039 1.00 85.94 99 ALA A O 1
ATOM 772 N N . LYS A 1 100 ? 9.288 -4.523 -12.264 1.00 81.75 100 LYS A N 1
ATOM 773 C CA . LYS A 1 100 ? 9.743 -5.005 -10.951 1.00 81.75 100 LYS A CA 1
ATOM 774 C C . LYS A 1 100 ? 8.866 -4.430 -9.839 1.00 81.75 100 LYS A C 1
ATOM 776 O O . LYS A 1 100 ? 8.406 -5.157 -8.967 1.00 81.75 100 LYS A O 1
ATOM 781 N N . GLY A 1 101 ? 8.569 -3.134 -9.898 1.00 82.25 101 GLY A N 1
ATOM 782 C CA . GLY A 1 101 ? 7.762 -2.433 -8.909 1.00 82.25 101 GLY A CA 1
ATOM 783 C C . GLY A 1 101 ? 6.303 -2.883 -8.826 1.00 82.25 101 GLY A C 1
ATOM 784 O O . GLY A 1 101 ? 5.682 -2.608 -7.807 1.00 82.25 101 GLY A O 1
ATOM 785 N N . THR A 1 102 ? 5.757 -3.551 -9.840 1.00 86.25 102 THR A N 1
ATOM 786 C CA . THR A 1 102 ? 4.365 -4.039 -9.865 1.00 86.25 102 THR A CA 1
ATOM 787 C C . THR A 1 102 ? 4.276 -5.564 -9.959 1.00 86.25 102 THR A C 1
ATOM 789 O O . THR A 1 102 ? 3.206 -6.096 -10.222 1.00 86.25 102 THR A O 1
ATOM 792 N N . SER A 1 103 ? 5.382 -6.284 -9.731 1.00 79.94 103 SER A N 1
ATOM 793 C CA . SER A 1 103 ? 5.453 -7.747 -9.893 1.00 79.94 103 SER A CA 1
ATOM 794 C C . SER A 1 103 ? 5.113 -8.233 -11.315 1.00 79.94 103 SER A C 1
ATOM 796 O O . SER A 1 103 ? 4.601 -9.336 -11.493 1.00 79.94 103 SER A O 1
ATOM 798 N N . GLY A 1 104 ? 5.383 -7.405 -12.328 1.00 79.75 104 GLY A N 1
ATOM 799 C CA . GLY A 1 104 ? 5.314 -7.764 -13.744 1.00 79.75 104 GLY A CA 1
ATOM 800 C C . GLY A 1 104 ? 6.696 -7.992 -14.361 1.00 79.75 104 GLY A C 1
ATOM 801 O O . GLY A 1 104 ? 7.704 -8.059 -13.659 1.00 79.75 104 GLY A O 1
ATOM 802 N N . VAL A 1 105 ? 6.744 -8.125 -15.687 1.00 79.94 105 VAL A N 1
ATOM 803 C CA . VAL A 1 105 ? 7.956 -8.513 -16.437 1.00 79.94 105 VAL A CA 1
ATOM 804 C C . VAL A 1 105 ? 8.291 -7.477 -17.495 1.00 79.94 105 VAL A C 1
ATOM 806 O O . VAL A 1 105 ? 7.392 -6.957 -18.146 1.00 79.94 105 VAL A O 1
ATOM 809 N N . TYR A 1 106 ? 9.579 -7.223 -17.705 1.00 81.88 106 TYR A N 1
ATOM 810 C CA . TYR A 1 106 ? 10.075 -6.494 -18.868 1.00 81.88 106 TYR A CA 1
ATOM 811 C C . TYR A 1 106 ? 10.715 -7.477 -19.853 1.00 81.88 106 TYR A C 1
ATOM 813 O O . TYR A 1 106 ? 11.646 -8.187 -19.474 1.00 81.88 106 TYR A O 1
ATOM 821 N N . ILE A 1 107 ? 10.211 -7.537 -21.087 1.00 79.44 107 ILE A N 1
ATOM 822 C CA . ILE A 1 107 ? 10.737 -8.394 -22.157 1.00 79.44 107 ILE A CA 1
ATOM 823 C C . ILE A 1 107 ? 11.345 -7.493 -23.243 1.00 79.44 107 ILE A C 1
ATOM 825 O O . ILE A 1 107 ? 10.590 -6.780 -23.910 1.00 79.44 107 ILE A O 1
ATOM 829 N N . PRO A 1 108 ? 12.679 -7.498 -23.418 1.00 74.75 108 PRO A N 1
ATOM 830 C CA . PRO A 1 108 ? 13.342 -6.795 -24.512 1.00 74.75 108 PRO A CA 1
ATOM 831 C C . PRO A 1 108 ? 13.225 -7.548 -25.847 1.00 74.75 108 PRO A C 1
ATOM 833 O O . PRO A 1 108 ? 13.003 -8.761 -25.861 1.00 74.75 108 PRO A O 1
ATOM 836 N N . ASP A 1 109 ? 13.404 -6.839 -26.965 1.00 67.50 109 ASP A N 1
ATOM 837 C CA . ASP A 1 109 ? 13.216 -7.394 -28.317 1.00 67.50 109 ASP A CA 1
ATOM 838 C C . ASP A 1 109 ? 14.284 -8.442 -28.697 1.00 67.50 109 ASP A C 1
ATOM 840 O O . ASP A 1 109 ? 13.980 -9.453 -29.325 1.00 67.50 109 ASP A O 1
ATOM 844 N N . GLU A 1 110 ? 15.527 -8.291 -28.218 1.00 57.56 110 GLU A N 1
ATOM 845 C CA . GLU A 1 110 ? 16.631 -9.215 -28.539 1.00 57.56 110 GLU A CA 1
ATOM 846 C C . GLU A 1 110 ? 16.360 -10.668 -28.096 1.00 57.56 110 GLU A C 1
ATOM 848 O O . GLU A 1 110 ? 16.775 -11.614 -28.770 1.00 57.56 110 GLU A O 1
ATOM 853 N N . ASN A 1 111 ? 15.561 -10.869 -27.041 1.00 53.78 111 ASN A N 1
ATOM 854 C CA . ASN A 1 111 ? 15.172 -12.201 -26.564 1.00 53.78 111 ASN A CA 1
ATOM 855 C C . ASN A 1 111 ? 14.182 -12.928 -27.500 1.00 53.78 111 ASN A C 1
ATOM 857 O O . ASN A 1 111 ? 13.948 -14.125 -27.325 1.00 53.78 111 ASN A O 1
ATOM 861 N N . GLN A 1 112 ? 13.610 -12.246 -28.500 1.00 50.88 112 GLN A N 1
ATOM 862 C CA . GLN A 1 112 ? 12.690 -12.835 -29.484 1.00 50.88 112 GLN A CA 1
ATOM 863 C C . GLN A 1 112 ? 13.416 -13.456 -30.691 1.00 50.88 112 GLN A C 1
ATOM 865 O O . GLN A 1 112 ? 12.781 -14.104 -31.522 1.00 50.88 112 GLN A O 1
ATOM 870 N N . THR A 1 113 ? 14.742 -13.301 -30.789 1.00 44.81 113 THR A N 1
ATOM 871 C CA . THR A 1 113 ? 15.553 -13.786 -31.923 1.00 44.81 113 THR A CA 1
ATOM 872 C C . THR A 1 113 ? 16.081 -15.216 -31.764 1.00 44.81 113 THR A C 1
ATOM 874 O O . THR A 1 113 ? 16.893 -15.668 -32.575 1.00 44.81 113 THR A O 1
ATOM 877 N N . THR A 1 114 ? 15.612 -15.977 -30.766 1.00 43.94 114 THR A N 1
ATOM 878 C CA . THR A 1 114 ? 15.895 -17.418 -30.739 1.00 43.94 114 THR A CA 1
ATOM 879 C C . THR A 1 114 ? 15.107 -18.110 -31.852 1.00 43.94 114 THR A C 1
ATOM 881 O O . THR A 1 114 ? 13.887 -18.247 -31.832 1.00 43.94 114 THR A O 1
ATOM 884 N N . VAL A 1 115 ? 15.866 -18.458 -32.885 1.00 45.44 115 VAL A N 1
ATOM 885 C CA . VAL A 1 115 ? 15.468 -19.145 -34.109 1.00 45.44 115 VAL A CA 1
ATOM 886 C C . VAL A 1 115 ? 14.696 -20.430 -33.776 1.00 45.44 115 VAL A C 1
ATOM 888 O O . VAL A 1 115 ? 15.135 -21.215 -32.942 1.00 45.44 115 VAL A O 1
ATOM 891 N N . ASP A 1 116 ? 13.584 -20.624 -34.489 1.00 42.62 116 ASP A N 1
ATOM 892 C CA . ASP A 1 116 ? 12.648 -21.759 -34.479 1.00 42.62 116 ASP A CA 1
ATOM 893 C C . ASP A 1 116 ? 11.579 -21.813 -33.369 1.00 42.62 116 ASP A C 1
ATOM 895 O O . ASP A 1 116 ? 11.718 -22.461 -32.340 1.00 42.62 116 ASP A O 1
ATOM 899 N N . GLY A 1 117 ? 10.413 -21.244 -33.709 1.00 51.34 117 GLY A N 1
ATOM 900 C CA . GLY A 1 117 ? 9.111 -21.895 -33.534 1.00 51.34 117 GLY A CA 1
ATOM 901 C C . GLY A 1 117 ? 8.618 -22.114 -32.103 1.00 51.34 117 GLY A C 1
ATOM 902 O O . GLY A 1 117 ? 8.942 -23.112 -31.476 1.00 51.34 117 GLY A O 1
ATOM 903 N N . ILE A 1 118 ? 7.643 -21.285 -31.708 1.00 48.25 118 ILE A N 1
ATOM 904 C CA . ILE A 1 118 ? 6.874 -21.343 -30.451 1.00 48.25 118 ILE A CA 1
ATOM 905 C C . ILE A 1 118 ? 7.664 -20.719 -29.294 1.00 48.25 118 ILE A C 1
ATOM 907 O O . ILE A 1 118 ? 8.537 -21.353 -28.717 1.00 48.25 118 ILE A O 1
ATOM 911 N N . LEU A 1 119 ? 7.298 -19.484 -28.912 1.00 49.09 119 LEU A N 1
ATOM 912 C CA . LEU A 1 119 ? 7.602 -18.939 -27.583 1.00 49.09 119 LEU A CA 1
ATOM 913 C C . LEU A 1 119 ? 7.350 -20.049 -26.563 1.00 49.09 119 LEU A C 1
ATOM 915 O O . LEU A 1 119 ? 6.205 -20.505 -26.438 1.00 49.09 119 LEU A O 1
ATOM 919 N N . ASN A 1 120 ? 8.396 -20.527 -25.881 1.00 50.38 120 ASN A N 1
ATOM 920 C CA . ASN A 1 120 ? 8.208 -21.597 -24.917 1.00 50.38 120 ASN A CA 1
ATOM 921 C C . ASN A 1 120 ? 7.147 -21.116 -23.923 1.00 50.38 120 ASN A C 1
ATOM 923 O O . ASN A 1 120 ? 7.255 -20.008 -23.394 1.00 50.38 120 ASN A O 1
ATOM 927 N N . PRO A 1 121 ? 6.129 -21.928 -23.597 1.00 49.78 121 PRO A N 1
ATOM 928 C CA . PRO A 1 121 ? 5.133 -21.538 -22.606 1.00 49.78 121 PRO A CA 1
ATOM 929 C C . PRO A 1 121 ? 5.783 -21.201 -21.255 1.00 49.78 121 PRO A C 1
ATOM 931 O O . PRO A 1 121 ? 5.174 -20.513 -20.447 1.00 49.78 121 PRO A O 1
ATOM 934 N N . ILE A 1 122 ? 7.021 -21.656 -21.023 1.00 51.44 122 ILE A N 1
ATOM 935 C CA . ILE A 1 122 ? 7.875 -21.318 -19.882 1.00 51.44 122 ILE A CA 1
ATOM 936 C C . ILE A 1 122 ? 8.306 -19.841 -19.901 1.00 51.44 122 ILE A C 1
ATOM 938 O O . ILE A 1 122 ? 8.250 -19.214 -18.849 1.00 51.44 122 ILE A O 1
ATOM 942 N N . ASP A 1 123 ? 8.623 -19.268 -21.063 1.00 55.53 123 ASP A N 1
ATOM 943 C CA . ASP A 1 123 ? 9.034 -17.862 -21.211 1.00 55.53 123 ASP A CA 1
ATOM 944 C C . ASP A 1 123 ? 7.837 -16.904 -21.106 1.00 55.53 123 ASP A C 1
ATOM 946 O O . ASP A 1 123 ? 7.979 -15.753 -20.699 1.00 55.53 123 ASP A O 1
ATOM 950 N N . CYS A 1 124 ? 6.622 -17.394 -21.389 1.00 56.03 124 CYS A N 1
ATOM 951 C CA . CYS A 1 124 ? 5.371 -16.660 -21.171 1.00 56.03 124 CYS A CA 1
ATOM 952 C C . CYS A 1 124 ? 4.781 -16.838 -19.759 1.00 56.03 124 CYS A C 1
ATOM 954 O O . CYS A 1 124 ? 3.904 -16.063 -19.372 1.00 56.03 124 CYS A O 1
ATOM 956 N N . ARG A 1 125 ? 5.229 -17.820 -18.954 1.00 58.09 125 ARG A N 1
ATOM 957 C CA . ARG A 1 125 ? 4.767 -17.990 -17.554 1.00 58.09 125 ARG A CA 1
ATOM 958 C C . ARG A 1 125 ? 4.910 -16.717 -16.717 1.00 58.09 125 ARG A C 1
ATOM 960 O O . ARG A 1 125 ? 3.973 -16.428 -15.976 1.00 58.09 125 ARG A O 1
ATOM 967 N N . PRO A 1 126 ? 6.004 -15.942 -16.823 1.00 57.88 126 PRO A N 1
ATOM 968 C CA . PRO A 1 126 ? 6.154 -14.690 -16.096 1.00 57.88 126 PRO A CA 1
ATOM 969 C C . PRO A 1 126 ? 5.056 -13.662 -16.422 1.00 57.88 126 PRO A C 1
ATOM 971 O O . PRO A 1 126 ? 4.642 -12.929 -15.531 1.00 57.88 126 PRO A O 1
ATOM 974 N N . LEU A 1 127 ? 4.527 -13.648 -17.657 1.00 59.47 127 LEU A N 1
ATOM 975 C CA . LEU A 1 127 ? 3.393 -12.795 -18.049 1.00 59.47 127 LEU A CA 1
ATOM 976 C C . LEU A 1 127 ? 2.065 -13.271 -17.447 1.00 59.47 127 LEU A C 1
ATOM 978 O O . LEU A 1 127 ? 1.150 -12.474 -17.273 1.00 59.47 127 LEU A O 1
ATOM 982 N N . LEU A 1 128 ? 1.941 -14.567 -17.156 1.00 57.34 128 LEU A N 1
ATOM 983 C CA . LEU A 1 128 ? 0.707 -15.199 -16.684 1.00 57.34 128 LEU A CA 1
ATOM 984 C C . LEU A 1 128 ? 0.658 -15.364 -15.158 1.00 57.34 128 LEU A C 1
ATOM 986 O O . LEU A 1 128 ? -0.410 -15.611 -14.605 1.00 57.34 128 LEU A O 1
ATOM 990 N N . CYS A 1 129 ? 1.795 -15.273 -14.464 1.00 55.84 129 CYS A N 1
ATOM 991 C CA . CYS A 1 129 ? 1.909 -15.579 -13.039 1.00 55.84 129 CYS A CA 1
ATOM 992 C C . CYS A 1 129 ? 2.490 -14.404 -12.244 1.00 55.84 129 CYS A C 1
ATOM 994 O O . CYS A 1 129 ? 3.687 -14.136 -12.272 1.00 55.84 129 CYS A O 1
ATOM 996 N N . LYS A 1 130 ? 1.629 -13.793 -11.428 1.00 54.50 130 LYS A N 1
ATOM 997 C CA . LYS A 1 130 ? 1.907 -12.642 -10.555 1.00 54.50 130 LYS A CA 1
ATOM 998 C C . LYS A 1 130 ? 2.996 -12.853 -9.482 1.00 54.50 130 LYS A C 1
ATOM 1000 O O . LYS A 1 130 ? 3.569 -11.884 -9.005 1.00 54.50 130 LYS A O 1
ATOM 1005 N N . ASN A 1 131 ? 3.266 -14.093 -9.060 1.00 49.22 131 ASN A N 1
ATOM 1006 C CA . ASN A 1 131 ? 3.906 -14.359 -7.756 1.00 49.22 131 ASN A CA 1
ATOM 1007 C C . ASN A 1 131 ? 5.207 -15.188 -7.788 1.00 49.22 131 ASN A C 1
ATOM 1009 O O . ASN A 1 131 ? 5.696 -15.567 -6.727 1.00 49.22 131 ASN A O 1
ATOM 1013 N N . LEU A 1 132 ? 5.768 -15.519 -8.956 1.00 42.94 132 LEU A N 1
ATOM 1014 C CA . LEU A 1 132 ? 6.884 -16.482 -9.058 1.00 42.94 132 LEU A CA 1
ATOM 1015 C C . LEU A 1 132 ? 8.145 -15.912 -9.708 1.00 42.94 132 LEU A C 1
ATOM 1017 O O . LEU A 1 132 ? 8.837 -16.604 -10.446 1.00 42.94 132 LEU A O 1
ATOM 1021 N N . GLN A 1 133 ? 8.476 -14.662 -9.410 1.00 51.47 133 GLN A N 1
ATOM 1022 C CA . GLN A 1 133 ? 9.786 -14.126 -9.761 1.00 51.47 133 GLN A CA 1
ATOM 1023 C C . GLN A 1 133 ? 10.620 -14.016 -8.489 1.00 51.47 133 GLN A C 1
ATOM 1025 O O . GLN A 1 133 ? 10.672 -12.969 -7.847 1.00 51.47 133 GLN A O 1
ATOM 1030 N N . LEU A 1 134 ? 11.266 -15.128 -8.108 1.00 44.09 134 LEU A N 1
ATOM 1031 C CA . LEU A 1 134 ? 12.523 -15.003 -7.374 1.00 44.09 134 LEU A CA 1
ATOM 1032 C C . LEU A 1 134 ? 13.459 -14.233 -8.306 1.00 44.09 134 LEU A C 1
ATOM 1034 O O . LEU A 1 134 ? 13.733 -14.659 -9.424 1.00 44.09 134 LEU A O 1
ATOM 1038 N N . LEU A 1 135 ? 13.814 -13.038 -7.856 1.00 45.69 135 LEU A N 1
ATOM 1039 C CA . LEU A 1 135 ? 14.390 -11.954 -8.630 1.00 45.69 135 LEU A CA 1
ATOM 1040 C C . LEU A 1 135 ? 15.863 -12.234 -8.978 1.00 45.69 135 LEU A C 1
ATOM 1042 O O . LEU A 1 135 ? 16.747 -11.559 -8.465 1.00 45.69 135 LEU A O 1
ATOM 1046 N N . ASP A 1 136 ? 16.116 -13.226 -9.829 1.00 43.06 136 ASP A N 1
ATOM 1047 C CA . ASP A 1 136 ? 17.447 -13.502 -10.395 1.00 43.06 136 ASP A CA 1
ATOM 1048 C C . ASP A 1 136 ? 17.559 -13.066 -11.863 1.00 43.06 136 ASP A C 1
ATOM 1050 O O . ASP A 1 136 ? 18.485 -13.440 -12.569 1.00 43.06 136 ASP A O 1
ATOM 1054 N N . ALA A 1 137 ? 16.653 -12.195 -12.321 1.00 45.66 137 ALA A N 1
ATOM 1055 C CA . ALA A 1 137 ? 16.925 -11.346 -13.475 1.00 45.66 137 ALA A CA 1
ATOM 1056 C C . ALA A 1 137 ? 17.791 -10.170 -13.001 1.00 45.66 137 ALA A C 1
ATOM 1058 O O . ALA A 1 137 ? 17.321 -9.039 -12.799 1.00 45.66 137 ALA A O 1
ATOM 1059 N N . THR A 1 138 ? 19.069 -10.467 -12.758 1.00 49.44 138 THR A N 1
ATOM 1060 C CA . THR A 1 138 ? 20.136 -9.479 -12.883 1.00 49.44 138 THR A CA 1
ATOM 1061 C C . THR A 1 138 ? 19.907 -8.684 -14.164 1.00 49.44 138 THR A C 1
ATOM 1063 O O . THR A 1 138 ? 19.402 -9.216 -15.149 1.00 49.44 13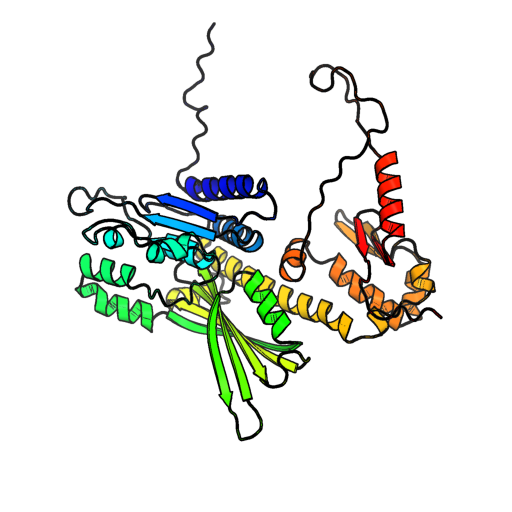8 THR A O 1
ATOM 1066 N N . ASP A 1 139 ? 20.197 -7.383 -14.125 1.00 55.25 139 ASP A N 1
ATOM 1067 C CA . ASP A 1 139 ? 20.058 -6.452 -15.251 1.00 55.25 139 ASP A CA 1
ATOM 1068 C C . ASP A 1 139 ? 21.064 -6.778 -16.380 1.00 55.25 139 ASP A C 1
ATOM 1070 O O . ASP A 1 139 ? 21.806 -5.914 -16.839 1.00 55.25 139 ASP A O 1
ATOM 1074 N N . ASP A 1 140 ? 21.142 -8.043 -16.790 1.00 58.91 140 ASP A N 1
ATOM 1075 C CA . ASP A 1 140 ? 22.075 -8.564 -17.778 1.00 58.91 140 ASP A CA 1
ATOM 1076 C C . ASP A 1 140 ? 21.754 -7.977 -19.145 1.00 58.91 140 ASP A C 1
ATOM 1078 O O . ASP A 1 140 ? 22.663 -7.493 -19.792 1.00 58.91 140 ASP A O 1
ATOM 1082 N N . TYR A 1 141 ? 20.474 -7.788 -19.486 1.00 62.81 141 TYR A N 1
ATOM 1083 C CA . TYR A 1 141 ? 20.093 -7.043 -20.691 1.00 62.81 141 TYR A CA 1
ATOM 1084 C C . TYR A 1 141 ? 20.651 -5.610 -20.729 1.00 62.81 141 TYR A C 1
ATOM 1086 O O . TYR A 1 141 ? 21.123 -5.158 -21.765 1.00 62.81 141 TYR A O 1
ATOM 1094 N N . ILE A 1 142 ? 20.626 -4.872 -19.610 1.00 66.06 142 ILE A N 1
ATOM 1095 C CA . ILE A 1 142 ? 21.178 -3.506 -19.586 1.00 66.06 142 ILE A CA 1
ATOM 1096 C C . ILE A 1 142 ? 22.701 -3.563 -19.732 1.00 66.06 142 ILE A C 1
ATOM 1098 O O . ILE A 1 142 ? 23.268 -2.744 -20.454 1.00 66.06 142 ILE A O 1
ATOM 1102 N N . LYS A 1 143 ? 23.368 -4.534 -19.094 1.00 64.38 143 LYS A N 1
ATOM 1103 C CA . LYS A 1 143 ? 24.806 -4.751 -19.299 1.00 64.38 143 LYS A CA 1
ATOM 1104 C C . LYS A 1 143 ? 25.109 -5.086 -20.755 1.00 64.38 143 LYS A C 1
ATOM 1106 O O . LYS A 1 143 ? 26.010 -4.476 -21.311 1.00 64.38 143 LYS A O 1
ATOM 1111 N N . ASP A 1 144 ? 24.366 -6.008 -21.354 1.00 66.50 144 ASP A N 1
ATOM 1112 C CA . ASP A 1 144 ? 24.547 -6.493 -22.722 1.00 66.50 144 ASP A CA 1
ATOM 1113 C C . ASP A 1 144 ? 24.310 -5.367 -23.737 1.00 66.50 144 ASP A C 1
ATOM 1115 O O . ASP A 1 144 ? 25.124 -5.166 -24.637 1.00 66.50 144 ASP A O 1
ATOM 1119 N N . LEU A 1 145 ? 23.289 -4.533 -23.517 1.00 67.44 145 LEU A N 1
ATOM 1120 C CA . LEU A 1 145 ? 23.037 -3.330 -24.309 1.00 67.44 145 LEU A CA 1
ATOM 1121 C C . LEU A 1 145 ? 24.195 -2.323 -24.194 1.00 67.44 145 LEU A C 1
ATOM 1123 O O . LEU A 1 145 ? 24.650 -1.773 -25.197 1.00 67.44 145 LEU A O 1
ATOM 1127 N N . ILE A 1 146 ? 24.714 -2.086 -22.983 1.00 68.06 146 ILE A N 1
ATOM 1128 C CA . ILE A 1 146 ? 25.884 -1.213 -22.785 1.00 68.06 146 ILE A CA 1
ATOM 1129 C C . ILE A 1 146 ? 27.121 -1.824 -23.458 1.00 68.06 146 ILE A C 1
ATOM 1131 O O . ILE A 1 146 ? 27.862 -1.098 -24.116 1.00 68.06 146 ILE A O 1
ATOM 1135 N N . HIS A 1 147 ? 27.320 -3.140 -23.356 1.00 67.38 147 HIS A N 1
ATOM 1136 C CA . HIS A 1 147 ? 28.388 -3.873 -24.036 1.00 67.38 147 HIS A CA 1
ATOM 1137 C C . HIS A 1 147 ? 28.320 -3.714 -25.559 1.00 67.38 147 HIS A C 1
ATOM 1139 O O . HIS A 1 147 ? 29.357 -3.515 -26.191 1.00 67.38 147 HIS A O 1
ATOM 1145 N N . GLN A 1 148 ? 27.120 -3.781 -26.138 1.00 67.88 148 GLN A N 1
ATOM 1146 C CA . GLN A 1 148 ? 26.885 -3.655 -27.575 1.00 67.88 148 GLN A CA 1
ATOM 1147 C C . GLN A 1 148 ? 27.113 -2.220 -28.074 1.00 67.88 148 GLN A C 1
ATOM 1149 O O . GLN A 1 148 ? 27.720 -2.026 -29.127 1.00 67.88 148 GLN A O 1
ATOM 1154 N N . ILE A 1 149 ? 26.654 -1.212 -27.323 1.00 69.19 149 ILE A N 1
ATOM 1155 C CA . ILE A 1 149 ? 26.767 0.202 -27.710 1.00 69.19 149 ILE A CA 1
ATOM 1156 C C . ILE A 1 149 ? 28.185 0.733 -27.467 1.00 69.19 149 ILE A C 1
ATOM 1158 O O . ILE A 1 149 ? 28.728 1.455 -28.305 1.00 69.19 149 ILE A O 1
ATOM 1162 N N . ASN A 1 150 ? 28.779 0.430 -26.309 1.00 65.69 150 ASN A N 1
ATOM 1163 C CA . ASN A 1 150 ? 30.108 0.909 -25.947 1.00 65.69 150 ASN A CA 1
ATOM 1164 C C . ASN A 1 150 ? 30.810 -0.013 -24.923 1.00 65.69 150 ASN A C 1
ATOM 1166 O O . ASN A 1 150 ? 30.646 0.166 -23.710 1.00 65.69 150 ASN A O 1
ATOM 1170 N N . PRO A 1 151 ? 31.664 -0.948 -25.380 1.00 67.25 151 PRO A N 1
ATOM 1171 C CA . PRO A 1 151 ? 32.314 -1.921 -24.506 1.00 67.25 151 PRO A CA 1
ATOM 1172 C C . PRO A 1 151 ? 33.313 -1.289 -23.522 1.00 67.25 151 PRO A C 1
ATOM 1174 O O . PRO A 1 151 ? 33.499 -1.818 -22.429 1.00 67.25 151 PRO A O 1
ATOM 1177 N N . GLU A 1 152 ? 33.913 -0.138 -23.851 1.00 65.44 152 GLU A N 1
ATOM 1178 C CA . GLU A 1 152 ? 34.836 0.579 -22.953 1.00 65.44 152 GLU A CA 1
ATOM 1179 C C . GLU A 1 152 ? 34.118 1.201 -21.750 1.00 65.44 152 GLU A C 1
ATOM 1181 O O . GLU A 1 152 ? 34.718 1.410 -20.696 1.00 65.44 152 GLU A O 1
ATOM 1186 N N . PHE A 1 153 ? 32.817 1.478 -21.884 1.00 59.62 153 PHE A N 1
ATOM 1187 C CA . PHE A 1 153 ? 32.002 1.994 -20.791 1.00 59.62 153 PHE A CA 1
ATOM 1188 C C . PHE A 1 153 ? 31.512 0.906 -19.853 1.00 59.62 153 PHE A C 1
ATOM 1190 O O . PHE A 1 153 ? 31.060 1.253 -18.771 1.00 59.62 153 PHE A O 1
ATOM 1197 N N . VAL A 1 154 ? 31.640 -0.374 -20.201 1.00 55.75 154 VAL A N 1
ATOM 1198 C CA . VAL A 1 154 ? 31.148 -1.482 -19.379 1.00 55.75 154 VAL A CA 1
ATOM 1199 C C . VAL A 1 154 ? 31.982 -1.655 -18.123 1.00 55.75 154 VAL A C 1
ATOM 1201 O O . VAL A 1 154 ? 31.403 -1.840 -17.069 1.00 55.75 154 VAL A O 1
ATOM 1204 N N . GLU A 1 155 ? 33.310 -1.583 -18.162 1.00 55.25 155 GLU A N 1
ATOM 1205 C CA . GLU A 1 155 ? 34.093 -1.718 -16.924 1.00 55.25 155 GLU A CA 1
ATOM 1206 C C . GLU A 1 155 ? 33.792 -0.580 -15.924 1.00 55.25 155 GLU A C 1
ATOM 1208 O O . GLU A 1 155 ? 33.493 -0.884 -14.766 1.00 55.25 155 GLU A O 1
ATOM 1213 N N . PRO A 1 156 ? 33.740 0.705 -16.339 1.00 50.81 156 PRO A N 1
ATOM 1214 C CA . PRO A 1 156 ? 33.253 1.793 -15.495 1.00 50.81 156 PRO A CA 1
ATOM 1215 C C . PRO A 1 156 ? 31.774 1.665 -15.111 1.00 50.81 156 PRO A C 1
ATOM 1217 O O . PRO A 1 156 ? 31.449 1.897 -13.954 1.00 50.81 156 PRO A O 1
ATOM 1220 N N . TYR A 1 157 ? 30.869 1.280 -16.022 1.00 48.88 157 TYR A N 1
ATOM 1221 C CA . TYR A 1 157 ? 29.442 1.115 -15.710 1.00 48.88 157 TYR A CA 1
ATOM 1222 C C . TYR A 1 157 ? 29.199 -0.088 -14.811 1.00 48.88 157 TYR A C 1
ATOM 1224 O O . TYR A 1 157 ? 28.504 0.041 -13.830 1.00 48.88 157 TYR A O 1
ATOM 1232 N N . ALA A 1 158 ? 29.744 -1.265 -15.072 1.00 46.06 158 ALA A N 1
ATOM 1233 C CA . ALA A 1 158 ? 29.567 -2.445 -14.234 1.00 46.06 158 ALA A CA 1
ATOM 1234 C C . ALA A 1 158 ? 30.186 -2.233 -12.845 1.00 46.06 158 ALA A C 1
ATOM 1236 O O . ALA A 1 158 ? 29.576 -2.618 -11.847 1.00 46.06 158 ALA A O 1
ATOM 1237 N N . PHE A 1 159 ? 31.339 -1.560 -12.754 1.00 44.62 159 PHE A N 1
ATOM 1238 C CA . PHE A 1 159 ? 31.919 -1.172 -11.471 1.00 44.62 159 PHE A CA 1
ATOM 1239 C C . PHE A 1 159 ? 31.075 -0.092 -10.767 1.00 44.62 159 PHE A C 1
ATOM 1241 O O . PHE A 1 159 ? 30.748 -0.260 -9.604 1.00 44.62 159 PHE A O 1
ATOM 1248 N N . ASP A 1 160 ? 30.597 0.960 -11.433 1.00 43.66 160 ASP A N 1
ATOM 1249 C CA . ASP A 1 160 ? 29.839 2.051 -10.784 1.00 43.66 160 ASP A CA 1
ATOM 1250 C C . ASP A 1 160 ? 28.320 1.756 -10.631 1.00 43.66 160 ASP A C 1
ATOM 1252 O O . ASP A 1 160 ? 27.642 2.293 -9.759 1.00 43.66 160 ASP A O 1
ATOM 1256 N N . TYR A 1 161 ? 27.763 0.815 -11.394 1.00 44.88 161 TYR A N 1
ATOM 1257 C CA . TYR A 1 161 ? 26.362 0.363 -11.323 1.00 44.88 161 TYR A CA 1
ATOM 1258 C C . TYR A 1 161 ? 26.185 -0.784 -10.316 1.00 44.88 161 TYR A C 1
ATOM 1260 O O . TYR A 1 161 ? 25.185 -0.807 -9.604 1.00 44.88 161 TYR A O 1
ATOM 1268 N N . PHE A 1 162 ? 27.164 -1.695 -10.167 1.00 45.34 162 PHE A N 1
ATOM 1269 C CA . PHE A 1 162 ? 27.133 -2.737 -9.121 1.00 45.34 162 PHE A CA 1
ATOM 1270 C C . PHE A 1 162 ? 27.931 -2.376 -7.857 1.00 45.34 162 PHE A C 1
ATOM 1272 O O . PHE A 1 162 ? 27.551 -2.818 -6.772 1.00 45.34 162 PHE A O 1
ATOM 1279 N N . SER A 1 163 ? 28.988 -1.556 -7.949 1.00 46.16 163 SER A N 1
ATOM 1280 C CA . SER A 1 163 ? 29.771 -1.058 -6.799 1.00 46.16 163 SER A CA 1
ATOM 1281 C C . SER A 1 163 ? 29.463 0.394 -6.403 1.00 46.16 163 SER A C 1
ATOM 1283 O O . SER A 1 163 ? 29.823 0.782 -5.290 1.00 46.16 163 SER A O 1
ATOM 1285 N N . GLY A 1 164 ? 28.807 1.202 -7.243 1.00 54.06 164 GLY A N 1
ATOM 1286 C CA . GLY A 1 164 ? 28.382 2.566 -6.884 1.00 54.06 164 GLY A CA 1
ATOM 1287 C C . GLY A 1 164 ? 26.980 2.638 -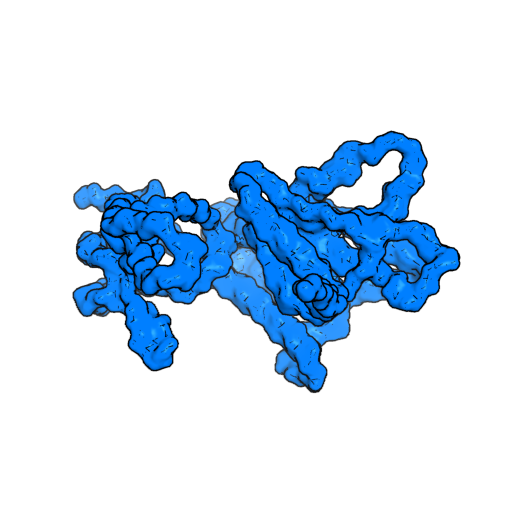6.266 1.00 54.06 164 GLY A C 1
ATOM 1288 O O . GLY A 1 164 ? 26.639 3.651 -5.645 1.00 54.06 164 GLY A O 1
ATOM 1289 N N . VAL A 1 165 ? 26.187 1.555 -6.346 1.00 64.62 165 VAL A N 1
ATOM 1290 C CA . VAL A 1 165 ? 24.973 1.386 -5.531 1.00 64.62 165 VAL A CA 1
ATOM 1291 C C . VAL A 1 165 ? 25.395 1.134 -4.092 1.00 64.62 165 VAL A C 1
ATOM 1293 O O . VAL A 1 165 ? 25.723 0.026 -3.666 1.00 64.62 165 VAL A O 1
ATOM 1296 N N . ILE A 1 166 ? 25.387 2.208 -3.321 1.00 75.31 166 ILE A N 1
ATOM 1297 C CA . ILE A 1 166 ? 25.725 2.170 -1.911 1.00 75.31 166 ILE A CA 1
ATOM 1298 C C . ILE A 1 166 ? 24.471 1.790 -1.139 1.00 75.31 166 ILE A C 1
ATOM 1300 O O . ILE A 1 166 ? 23.360 2.217 -1.443 1.00 75.31 166 ILE A O 1
ATOM 1304 N N . ARG A 1 167 ? 24.645 0.977 -0.103 1.00 81.75 167 ARG A N 1
ATOM 1305 C CA . ARG A 1 167 ? 23.579 0.679 0.849 1.00 81.75 167 ARG A CA 1
ATOM 1306 C C . ARG A 1 167 ? 23.831 1.482 2.102 1.00 81.75 167 ARG A C 1
ATOM 1308 O O . ARG A 1 167 ? 24.813 1.245 2.805 1.00 81.75 167 ARG A O 1
ATOM 1315 N N . ARG A 1 168 ? 22.950 2.432 2.396 1.00 84.31 168 ARG A N 1
ATOM 1316 C CA . ARG A 1 168 ? 23.058 3.246 3.604 1.00 84.31 168 ARG A CA 1
ATOM 1317 C C . ARG A 1 168 ? 21.854 3.025 4.498 1.00 84.31 168 ARG A C 1
ATOM 1319 O O . ARG A 1 168 ? 20.715 3.210 4.082 1.00 84.31 168 ARG A O 1
ATOM 1326 N N . MET A 1 169 ? 22.119 2.640 5.744 1.00 85.56 169 MET A N 1
ATOM 1327 C CA . MET A 1 169 ? 21.091 2.595 6.781 1.00 85.56 169 MET A CA 1
ATOM 1328 C C . MET A 1 169 ? 20.493 3.994 6.949 1.00 85.56 169 MET A C 1
ATOM 1330 O O . MET A 1 169 ? 21.229 4.965 7.129 1.00 85.56 169 MET A O 1
ATOM 1334 N N . HIS A 1 170 ? 19.166 4.069 6.897 1.00 83.25 170 HIS A N 1
ATOM 1335 C CA . HIS A 1 170 ? 18.408 5.282 7.173 1.00 83.25 170 HIS A CA 1
ATOM 1336 C C . HIS A 1 170 ? 17.873 5.256 8.612 1.00 83.25 170 HIS A C 1
ATOM 1338 O O . HIS A 1 170 ? 18.167 6.161 9.386 1.00 83.25 170 HIS A O 1
ATOM 1344 N N . TYR A 1 171 ? 17.160 4.189 8.997 1.00 85.62 171 TYR A N 1
ATOM 1345 C CA . TYR A 1 171 ? 16.622 4.002 10.350 1.00 85.62 171 TYR A CA 1
ATOM 1346 C C . TYR A 1 171 ? 16.842 2.574 10.855 1.00 85.62 171 TYR A C 1
ATOM 1348 O O . TYR A 1 171 ? 16.851 1.623 10.074 1.00 85.62 171 TYR A O 1
ATOM 1356 N N . SER A 1 172 ? 16.969 2.426 12.173 1.00 91.31 172 SER A N 1
ATOM 1357 C CA . SER A 1 172 ? 16.946 1.139 12.870 1.00 91.31 172 SER A CA 1
ATOM 1358 C C . SER A 1 172 ? 16.038 1.253 14.088 1.00 91.31 172 SER A C 1
ATOM 1360 O O . SER A 1 172 ? 16.342 2.024 14.994 1.00 91.31 172 SER A O 1
ATOM 1362 N N . MET A 1 173 ? 14.957 0.481 14.112 1.00 91.25 173 MET A N 1
ATOM 1363 C CA . MET A 1 173 ? 13.946 0.484 15.169 1.00 91.25 173 MET A CA 1
ATOM 1364 C C . MET A 1 173 ? 13.796 -0.912 15.769 1.00 91.25 173 MET A C 1
ATOM 1366 O O . MET A 1 173 ? 14.084 -1.916 15.117 1.00 91.25 173 MET A O 1
ATOM 1370 N N . GLU A 1 174 ? 13.340 -0.971 17.014 1.00 91.19 174 GLU A N 1
ATOM 1371 C CA . GLU A 1 174 ? 12.985 -2.220 17.683 1.00 91.19 174 GLU A CA 1
ATOM 1372 C C . GLU A 1 174 ? 11.500 -2.181 18.030 1.00 91.19 174 GLU A C 1
ATOM 1374 O O . GLU A 1 174 ? 11.029 -1.249 18.682 1.00 91.19 174 GLU A O 1
ATOM 1379 N N . TYR A 1 175 ? 10.767 -3.188 17.568 1.00 89.31 175 TYR A N 1
ATOM 1380 C CA . TYR A 1 175 ? 9.336 -3.329 17.800 1.00 89.31 175 TYR A CA 1
ATOM 1381 C C . TYR A 1 175 ? 9.038 -4.641 18.504 1.00 89.31 175 TYR A C 1
ATOM 1383 O O . TYR A 1 175 ? 9.770 -5.616 18.367 1.00 89.31 175 TYR A O 1
ATOM 1391 N N . GLU A 1 176 ? 7.933 -4.679 19.238 1.00 87.88 176 GLU A N 1
ATOM 1392 C CA . GLU A 1 176 ? 7.474 -5.884 19.917 1.00 87.88 176 GLU A CA 1
ATOM 1393 C C . GLU A 1 176 ? 6.202 -6.410 19.246 1.00 87.88 176 GLU A C 1
ATOM 1395 O O . GLU A 1 176 ? 5.091 -5.967 19.556 1.00 87.88 176 GLU A O 1
ATOM 1400 N N . SER A 1 177 ? 6.361 -7.343 18.308 1.00 86.62 177 SER A N 1
ATOM 1401 C CA . SER A 1 177 ? 5.264 -7.877 17.495 1.00 86.62 177 SER A CA 1
ATOM 1402 C C . SER A 1 177 ? 5.596 -9.266 16.932 1.00 86.62 177 SER A C 1
ATOM 1404 O O . SER A 1 177 ? 6.630 -9.846 17.254 1.00 86.62 177 SER A O 1
ATOM 1406 N N . CYS A 1 178 ? 4.698 -9.816 16.121 1.00 86.88 178 CYS A N 1
ATOM 1407 C CA . CYS A 1 178 ? 4.886 -11.070 15.396 1.00 86.88 178 CYS A CA 1
ATOM 1408 C C . CYS A 1 178 ? 5.489 -10.808 14.002 1.00 86.88 178 CYS A C 1
ATOM 1410 O O . CYS A 1 178 ? 5.098 -9.858 13.314 1.00 86.88 178 CYS A O 1
ATOM 1412 N N . LEU A 1 179 ? 6.443 -11.651 13.584 1.00 88.12 179 LEU A N 1
ATOM 1413 C CA . LEU A 1 179 ? 7.137 -11.529 12.295 1.00 88.12 179 LEU A CA 1
ATOM 1414 C C . LEU A 1 179 ? 6.162 -11.664 11.118 1.00 88.12 179 LEU A C 1
ATOM 1416 O O . LEU A 1 179 ? 6.272 -10.923 10.142 1.00 88.12 179 LEU A O 1
ATOM 1420 N N . GLU A 1 180 ? 5.198 -12.580 11.224 1.00 87.56 180 GLU A N 1
ATOM 1421 C CA . GLU A 1 180 ? 4.209 -12.851 10.177 1.00 87.56 180 GLU A CA 1
ATOM 1422 C C . GLU A 1 180 ? 3.430 -11.594 9.773 1.00 87.56 180 GLU A C 1
ATOM 1424 O O . GLU A 1 180 ? 3.268 -11.330 8.583 1.00 87.56 180 GLU A O 1
ATOM 1429 N N . TYR A 1 181 ? 3.008 -10.773 10.739 1.00 86.94 181 TYR A N 1
ATOM 1430 C CA . TYR A 1 181 ? 2.237 -9.563 10.449 1.00 86.94 181 TYR A CA 1
ATOM 1431 C C . TYR A 1 181 ? 3.050 -8.511 9.698 1.00 86.94 181 TYR A C 1
ATOM 1433 O O . TYR A 1 181 ? 2.536 -7.908 8.758 1.00 86.94 181 TYR A O 1
ATOM 1441 N N . PHE A 1 182 ? 4.322 -8.324 10.060 1.00 88.12 182 PHE A N 1
ATOM 1442 C CA . PHE A 1 182 ? 5.213 -7.403 9.350 1.00 88.12 182 PHE A CA 1
ATOM 1443 C C . PHE A 1 182 ? 5.547 -7.900 7.945 1.00 88.12 182 PHE A C 1
ATOM 1445 O O . PHE A 1 182 ? 5.544 -7.113 7.000 1.00 88.12 182 PHE A O 1
ATOM 1452 N N . LEU A 1 183 ? 5.798 -9.202 7.786 1.00 89.19 183 LEU A N 1
ATOM 1453 C CA . LEU A 1 183 ? 6.012 -9.791 6.465 1.00 89.19 183 LEU A CA 1
ATOM 1454 C C . LEU A 1 183 ? 4.776 -9.621 5.592 1.00 89.19 183 LEU A C 1
ATOM 1456 O O . LEU A 1 183 ? 4.890 -9.146 4.466 1.00 89.19 183 LEU A O 1
ATOM 1460 N N . ARG A 1 184 ? 3.597 -9.945 6.126 1.00 86.44 184 ARG A N 1
ATOM 1461 C CA . ARG A 1 184 ? 2.329 -9.772 5.428 1.00 86.44 184 ARG A CA 1
ATOM 1462 C C . ARG A 1 184 ? 2.144 -8.315 5.009 1.00 86.44 184 ARG A C 1
ATOM 1464 O O . ARG A 1 184 ? 1.993 -8.072 3.819 1.00 86.44 184 ARG A O 1
ATOM 1471 N N . LEU A 1 185 ? 2.235 -7.366 5.943 1.00 87.06 185 LEU A N 1
ATOM 1472 C CA . LEU A 1 185 ? 2.098 -5.931 5.666 1.00 87.06 185 LEU A CA 1
ATOM 1473 C C . LEU A 1 185 ? 3.020 -5.483 4.524 1.00 87.06 185 LEU A C 1
ATOM 1475 O O . LEU A 1 185 ? 2.558 -4.901 3.546 1.00 87.06 185 LEU A O 1
ATOM 1479 N N . ARG A 1 186 ? 4.316 -5.806 4.605 1.00 88.50 186 ARG A N 1
ATOM 1480 C CA . ARG A 1 186 ? 5.290 -5.371 3.594 1.00 88.50 186 ARG A CA 1
ATOM 1481 C C . ARG A 1 186 ? 5.056 -6.021 2.237 1.00 88.50 186 ARG A C 1
ATOM 1483 O O . ARG A 1 186 ? 5.164 -5.343 1.220 1.00 88.50 186 ARG A O 1
ATOM 1490 N N . LEU A 1 187 ? 4.675 -7.295 2.198 1.00 85.38 187 LEU A N 1
ATOM 1491 C CA . LEU A 1 187 ? 4.307 -7.952 0.943 1.00 85.38 187 LEU A CA 1
ATOM 1492 C C . LEU A 1 187 ? 3.050 -7.317 0.318 1.00 85.38 187 LEU A C 1
ATOM 1494 O O . LEU A 1 187 ? 3.025 -7.115 -0.893 1.00 85.38 187 LEU A O 1
ATOM 1498 N N . TYR A 1 188 ? 2.045 -6.936 1.120 1.00 80.62 188 TYR A N 1
ATOM 1499 C CA . TYR A 1 188 ? 0.846 -6.233 0.630 1.00 80.62 188 TYR A CA 1
ATOM 1500 C C . TYR A 1 188 ? 1.159 -4.842 0.062 1.00 80.62 188 TYR A C 1
ATOM 1502 O O . TYR A 1 188 ? 0.561 -4.441 -0.932 1.00 80.62 188 TYR A O 1
ATOM 1510 N N . GLU A 1 189 ? 2.127 -4.125 0.632 1.00 81.06 189 GLU A N 1
ATOM 1511 C CA . GLU A 1 189 ? 2.591 -2.830 0.109 1.00 81.06 189 GLU A CA 1
ATOM 1512 C C . GLU A 1 189 ? 3.431 -2.941 -1.178 1.00 81.06 189 GLU A C 1
ATOM 1514 O O . GLU A 1 189 ? 3.792 -1.923 -1.775 1.00 81.06 189 GLU A O 1
ATOM 1519 N N . GLY A 1 190 ? 3.752 -4.162 -1.618 1.00 80.69 190 GLY A N 1
ATOM 1520 C CA . GLY A 1 190 ? 4.533 -4.427 -2.826 1.00 80.69 190 GLY A CA 1
ATOM 1521 C C . GLY A 1 190 ? 6.039 -4.552 -2.594 1.00 80.69 190 GLY A C 1
ATOM 1522 O O . GLY A 1 190 ? 6.810 -4.417 -3.547 1.00 80.69 190 GLY A O 1
ATOM 1523 N N . PHE A 1 191 ? 6.490 -4.798 -1.357 1.00 86.75 191 PHE A N 1
ATOM 1524 C CA . PHE A 1 191 ? 7.875 -5.209 -1.130 1.00 86.75 191 PHE A CA 1
ATOM 1525 C C . PHE A 1 191 ? 8.120 -6.605 -1.700 1.00 86.75 191 PHE A C 1
ATOM 1527 O O . PHE A 1 191 ? 7.307 -7.515 -1.559 1.00 86.75 191 PHE A O 1
ATOM 1534 N N . ILE A 1 192 ? 9.299 -6.785 -2.282 1.00 84.56 192 ILE A N 1
ATOM 1535 C CA . ILE A 1 192 ? 9.742 -8.039 -2.881 1.00 84.56 192 ILE A CA 1
ATOM 1536 C C . ILE A 1 192 ? 10.743 -8.698 -1.939 1.00 84.56 192 ILE A C 1
ATOM 1538 O O . ILE A 1 192 ? 11.629 -8.032 -1.398 1.00 84.56 192 ILE A O 1
ATOM 1542 N N . LEU A 1 193 ? 10.620 -10.010 -1.748 1.00 87.00 193 LEU A N 1
ATOM 1543 C CA . LEU A 1 193 ? 11.593 -10.783 -0.985 1.00 87.00 193 LEU A CA 1
ATOM 1544 C C . LEU A 1 193 ? 12.908 -10.887 -1.764 1.00 87.00 193 LEU A C 1
ATOM 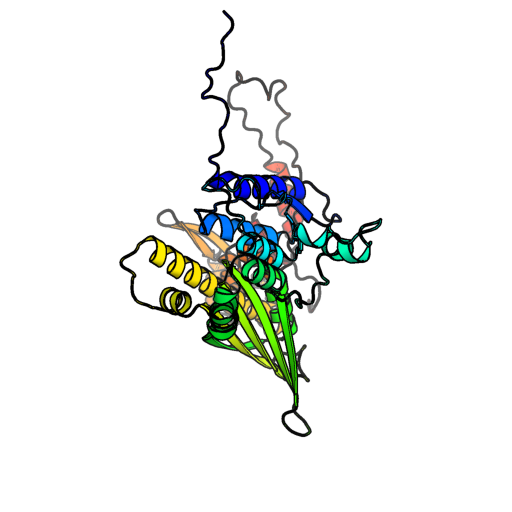1546 O O . LEU A 1 193 ? 12.954 -11.500 -2.827 1.00 87.00 193 LEU A O 1
ATOM 1550 N N . ARG A 1 194 ? 13.983 -10.314 -1.213 1.00 83.00 194 ARG A N 1
ATOM 1551 C CA . ARG A 1 194 ? 15.324 -10.360 -1.808 1.00 83.00 194 ARG A CA 1
ATOM 1552 C C . ARG A 1 194 ? 16.158 -11.507 -1.258 1.00 83.00 194 ARG A C 1
ATOM 1554 O O . ARG A 1 194 ? 16.880 -12.158 -2.002 1.00 83.00 194 ARG A O 1
ATOM 1561 N N . ASN A 1 195 ? 16.130 -11.711 0.057 1.00 83.94 195 ASN A N 1
ATOM 1562 C CA . ASN A 1 195 ? 16.924 -12.753 0.699 1.00 83.94 195 ASN A CA 1
ATOM 1563 C C . ASN A 1 195 ? 16.289 -13.195 2.020 1.00 83.94 195 ASN A C 1
ATOM 1565 O O . ASN A 1 195 ? 15.735 -12.379 2.758 1.00 83.94 195 ASN A O 1
ATOM 1569 N N . LEU A 1 196 ? 16.422 -14.479 2.336 1.00 87.38 196 LEU A N 1
ATOM 1570 C CA . LEU A 1 196 ? 16.030 -15.061 3.610 1.00 87.38 196 LEU A CA 1
ATOM 1571 C C . LEU A 1 196 ? 17.201 -15.891 4.139 1.00 87.38 196 LEU A C 1
ATOM 1573 O O . LEU A 1 196 ? 17.588 -16.894 3.544 1.00 87.38 196 LEU A O 1
ATOM 1577 N N . LYS A 1 197 ? 17.783 -15.457 5.258 1.00 87.38 197 LYS A N 1
ATOM 1578 C CA . LYS A 1 197 ? 18.918 -16.125 5.906 1.00 87.38 197 LYS A CA 1
ATOM 1579 C C . LYS A 1 197 ? 18.528 -16.546 7.310 1.00 87.38 197 LYS A C 1
ATOM 1581 O O . LYS A 1 197 ? 18.023 -15.736 8.078 1.00 87.38 197 LYS A O 1
ATOM 1586 N N . VAL A 1 198 ? 18.824 -17.789 7.671 1.00 85.56 198 VAL A N 1
ATOM 1587 C CA . VAL A 1 198 ? 18.673 -18.281 9.044 1.00 85.56 198 VAL A CA 1
ATOM 1588 C C . VAL A 1 198 ? 20.068 -18.426 9.645 1.00 85.56 198 VAL A C 1
ATOM 1590 O O . VAL A 1 198 ? 20.857 -19.268 9.224 1.00 85.56 198 VAL A O 1
ATOM 1593 N N . LEU A 1 199 ? 20.400 -17.558 10.595 1.00 82.12 199 LEU A N 1
ATOM 1594 C CA . LEU A 1 199 ? 21.688 -17.510 11.277 1.00 82.12 199 LEU A CA 1
ATOM 1595 C C . LEU A 1 199 ? 21.587 -18.260 12.605 1.00 82.12 199 LEU A C 1
ATOM 1597 O O . LEU A 1 199 ? 20.911 -17.806 13.522 1.00 82.12 199 LEU A O 1
ATOM 1601 N N . LYS A 1 200 ? 22.281 -19.389 12.746 1.00 79.00 200 LYS A N 1
ATOM 1602 C CA . LYS A 1 200 ? 22.393 -20.081 14.037 1.00 79.00 200 LYS A CA 1
ATOM 1603 C C . LYS A 1 200 ? 23.419 -19.360 14.915 1.00 79.00 200 LYS A C 1
ATOM 1605 O O . LYS A 1 200 ? 24.574 -19.208 14.520 1.00 79.00 200 LYS A O 1
ATOM 1610 N N . LYS A 1 201 ? 23.001 -18.895 16.089 1.00 63.47 201 LYS A N 1
ATOM 1611 C CA . LYS A 1 201 ? 23.837 -18.264 17.113 1.00 63.47 201 LYS A CA 1
ATOM 1612 C C . LYS A 1 201 ? 23.908 -19.218 18.320 1.00 63.47 201 LYS A C 1
ATOM 1614 O O . LYS A 1 201 ? 23.137 -19.096 19.261 1.00 63.47 201 LYS A O 1
ATOM 1619 N N . GLY A 1 202 ? 24.837 -20.176 18.282 1.00 66.69 202 GLY A N 1
ATOM 1620 C CA . GLY A 1 202 ? 24.978 -21.223 19.313 1.00 66.69 202 GLY A CA 1
ATOM 1621 C C . GLY A 1 202 ? 24.058 -22.436 19.102 1.00 66.69 202 GLY A C 1
ATOM 1622 O O . GLY A 1 202 ? 23.431 -22.545 18.048 1.00 66.69 202 GLY A O 1
ATOM 1623 N N . GLU A 1 203 ? 24.015 -23.353 20.080 1.00 62.94 203 GLU A N 1
ATOM 1624 C CA . GLU A 1 203 ? 23.229 -24.603 20.003 1.00 62.94 203 GLU A CA 1
ATOM 1625 C C . GLU A 1 203 ? 21.704 -24.367 20.089 1.00 62.94 203 GLU A C 1
ATOM 1627 O O . GLU A 1 203 ? 20.968 -25.070 19.404 1.00 62.94 203 GLU A O 1
ATOM 1632 N N . ASP A 1 204 ? 21.251 -23.309 20.784 1.00 63.19 204 ASP A N 1
ATOM 1633 C CA . ASP A 1 204 ? 19.827 -23.109 21.140 1.00 63.19 204 ASP A CA 1
ATOM 1634 C C . ASP A 1 204 ? 19.171 -21.812 20.612 1.00 63.19 204 ASP A C 1
ATOM 1636 O O . ASP A 1 204 ? 18.037 -21.512 20.966 1.00 63.19 204 ASP A O 1
ATOM 1640 N N . GLN A 1 205 ? 19.842 -20.975 19.806 1.00 70.31 205 GLN A N 1
ATOM 1641 C CA . GLN A 1 205 ? 19.208 -19.752 19.275 1.00 70.31 205 GLN A CA 1
ATOM 1642 C C . GLN A 1 205 ? 19.486 -19.562 17.791 1.00 70.31 205 GLN A C 1
ATOM 1644 O O . GLN A 1 205 ? 20.608 -19.295 17.368 1.00 70.31 205 GLN A O 1
ATOM 1649 N N . SER A 1 206 ? 18.440 -19.634 16.974 1.00 81.50 206 SER A N 1
ATOM 1650 C CA . SER A 1 206 ? 18.501 -19.273 15.557 1.00 81.50 206 SER A CA 1
ATOM 1651 C C . SER A 1 206 ? 17.821 -17.925 15.314 1.00 81.50 206 SER A C 1
ATOM 1653 O O . SER A 1 206 ? 16.774 -17.621 15.875 1.00 81.50 206 SER A O 1
ATOM 1655 N N . LEU A 1 207 ? 18.445 -17.080 14.499 1.00 85.12 207 LEU A N 1
ATOM 1656 C CA . LEU A 1 207 ? 17.958 -15.766 14.092 1.00 85.12 207 LEU A CA 1
ATOM 1657 C C . LEU A 1 207 ? 17.523 -15.832 12.631 1.00 85.12 207 LEU A C 1
ATOM 1659 O O . LEU A 1 207 ? 18.311 -16.212 11.768 1.00 85.12 207 LEU A O 1
ATOM 1663 N N . ILE A 1 208 ? 16.295 -15.423 12.341 1.00 87.88 208 ILE A N 1
ATOM 1664 C CA . ILE A 1 208 ? 15.820 -15.239 10.972 1.00 87.88 208 ILE A CA 1
ATOM 1665 C C . ILE A 1 208 ? 16.117 -13.805 10.555 1.00 87.88 208 ILE A C 1
ATOM 1667 O O . ILE A 1 208 ? 15.793 -12.842 11.253 1.00 87.88 208 ILE A O 1
ATOM 1671 N N . LEU A 1 209 ? 16.724 -13.683 9.385 1.00 90.00 209 LEU A N 1
ATOM 1672 C CA . LEU A 1 209 ? 16.990 -12.438 8.707 1.00 90.00 209 LEU A CA 1
ATOM 1673 C C . LEU A 1 209 ? 16.237 -12.417 7.383 1.00 90.00 209 LEU A C 1
ATOM 1675 O O . LEU A 1 209 ? 16.581 -13.158 6.461 1.00 90.00 209 LEU A O 1
ATOM 1679 N N . VAL A 1 210 ? 15.249 -11.536 7.285 1.00 91.00 210 VAL A N 1
ATOM 1680 C CA . VAL A 1 210 ? 14.501 -11.304 6.051 1.00 91.00 210 VAL A CA 1
ATOM 1681 C C . VAL A 1 210 ? 14.912 -9.961 5.468 1.00 91.00 210 VAL A C 1
ATOM 1683 O O . VAL A 1 210 ? 14.833 -8.937 6.144 1.00 91.00 210 VAL A O 1
ATOM 1686 N N . GLU A 1 211 ? 15.364 -9.961 4.218 1.00 91.00 211 GLU A N 1
ATOM 1687 C CA . GLU A 1 211 ? 15.678 -8.756 3.454 1.00 91.00 211 GLU A CA 1
ATOM 1688 C C . GLU A 1 211 ? 14.630 -8.586 2.354 1.00 91.00 211 GLU A C 1
ATOM 1690 O O . GLU A 1 211 ? 14.531 -9.397 1.431 1.00 91.00 211 GLU A O 1
ATOM 1695 N N . LEU A 1 212 ? 13.841 -7.523 2.475 1.00 91.31 212 LEU A N 1
ATOM 1696 C CA . LEU A 1 212 ? 12.836 -7.099 1.513 1.00 91.31 212 LEU A CA 1
ATOM 1697 C C . LEU A 1 212 ? 13.329 -5.860 0.756 1.00 91.31 212 LEU A C 1
ATOM 1699 O O . LEU A 1 212 ? 14.137 -5.086 1.273 1.00 91.31 212 LEU A O 1
ATOM 1703 N N . SER A 1 213 ? 12.822 -5.645 -0.452 1.00 89.31 213 SER A N 1
ATOM 1704 C CA . SER A 1 213 ? 13.175 -4.501 -1.296 1.00 89.31 213 SER A CA 1
ATOM 1705 C C . SER A 1 213 ? 11.953 -3.923 -2.000 1.00 89.31 213 SER A C 1
ATOM 1707 O O . SER A 1 213 ? 11.161 -4.670 -2.567 1.00 89.31 213 SER A O 1
ATOM 1709 N N . LEU A 1 214 ? 11.836 -2.599 -2.011 1.00 89.00 214 LEU A N 1
ATOM 1710 C CA . LEU A 1 214 ? 10.796 -1.855 -2.711 1.00 89.00 214 LEU A CA 1
ATOM 1711 C C . LEU A 1 214 ? 11.445 -0.905 -3.726 1.00 89.00 214 LEU A C 1
ATOM 1713 O O . LEU A 1 214 ? 12.089 0.068 -3.319 1.00 89.00 214 LEU A O 1
ATOM 1717 N N . PRO A 1 215 ? 11.276 -1.137 -5.038 1.00 87.50 215 PRO A N 1
ATOM 1718 C CA . PRO A 1 215 ? 11.682 -0.167 -6.048 1.00 87.50 215 PRO A CA 1
ATOM 1719 C C . PRO A 1 215 ? 10.886 1.133 -5.856 1.00 87.50 215 PRO A C 1
ATOM 1721 O O . PRO A 1 215 ? 9.651 1.114 -5.885 1.00 87.50 215 PRO A O 1
ATOM 1724 N N . TRP A 1 216 ? 11.565 2.265 -5.654 1.00 86.56 216 TRP A N 1
ATOM 1725 C CA . TRP A 1 216 ? 10.915 3.565 -5.413 1.00 86.56 216 TRP A CA 1
ATOM 1726 C C . TRP A 1 216 ? 11.002 4.508 -6.618 1.00 86.56 216 TRP A C 1
ATOM 1728 O O . TRP A 1 216 ? 10.034 5.190 -6.956 1.00 86.56 216 TRP A O 1
ATOM 1738 N N . LYS A 1 217 ? 12.154 4.509 -7.289 1.00 83.81 217 LYS A N 1
ATOM 1739 C CA . LYS A 1 217 ? 12.442 5.228 -8.537 1.00 83.81 217 LYS A CA 1
ATOM 1740 C C . LYS A 1 217 ? 13.463 4.393 -9.329 1.00 83.81 217 LYS A C 1
ATOM 1742 O O . LYS A 1 217 ? 14.147 3.579 -8.700 1.00 83.81 217 LYS A O 1
ATOM 1747 N N . PRO A 1 218 ? 13.627 4.571 -10.656 1.00 76.94 218 PRO A N 1
ATOM 1748 C CA . PRO A 1 218 ? 14.784 4.011 -11.348 1.00 76.94 218 PRO A CA 1
ATOM 1749 C C . PRO A 1 218 ? 16.077 4.275 -10.565 1.00 76.94 218 PRO A C 1
ATOM 1751 O O . PRO A 1 218 ? 16.301 5.395 -10.100 1.00 76.94 218 PRO A O 1
ATOM 1754 N N . GLN A 1 219 ? 16.866 3.217 -10.358 1.00 77.12 219 GLN A N 1
ATOM 1755 C CA . GLN A 1 219 ? 18.129 3.223 -9.603 1.00 77.12 219 GLN A CA 1
ATOM 1756 C C . GLN A 1 219 ? 18.030 3.593 -8.102 1.00 77.12 219 GLN A C 1
ATOM 1758 O O . GLN A 1 219 ? 19.058 3.773 -7.449 1.00 77.12 219 GLN A O 1
ATOM 1763 N N . VAL A 1 220 ? 16.823 3.686 -7.524 1.00 85.12 220 VAL A N 1
ATOM 1764 C CA . VAL A 1 220 ? 16.611 3.914 -6.082 1.00 85.12 220 VAL A CA 1
ATOM 1765 C C . VAL A 1 220 ? 15.666 2.860 -5.515 1.00 85.12 220 VAL A C 1
ATOM 1767 O O . VAL A 1 220 ? 14.483 2.792 -5.865 1.00 85.12 220 VAL A O 1
ATOM 1770 N N . THR A 1 221 ? 16.180 2.072 -4.578 1.00 88.44 221 THR A N 1
ATOM 1771 C CA . THR A 1 221 ? 15.449 0.992 -3.912 1.00 88.44 221 THR A CA 1
ATOM 1772 C C . THR A 1 221 ? 15.455 1.201 -2.402 1.00 88.44 221 THR A C 1
ATOM 1774 O O . THR A 1 221 ? 16.476 1.536 -1.803 1.00 88.44 221 THR A O 1
ATOM 1777 N N . ILE A 1 222 ? 14.302 0.990 -1.771 1.00 91.62 222 ILE A N 1
ATOM 1778 C CA . ILE A 1 222 ? 14.161 0.991 -0.315 1.00 91.62 222 ILE A CA 1
ATOM 1779 C C . ILE A 1 222 ? 14.293 -0.455 0.161 1.00 91.62 222 ILE A C 1
ATOM 1781 O O . ILE A 1 222 ? 13.442 -1.294 -0.122 1.00 91.62 222 ILE A O 1
ATOM 1785 N N . GLY A 1 223 ? 15.369 -0.760 0.876 1.00 91.56 223 GLY A N 1
ATOM 1786 C CA . GLY A 1 223 ? 15.557 -2.028 1.569 1.00 91.56 223 GLY A CA 1
ATOM 1787 C C . GLY A 1 223 ? 14.868 -2.018 2.934 1.00 91.56 223 GLY A C 1
ATOM 1788 O O . GLY A 1 223 ? 14.985 -1.055 3.691 1.00 91.56 223 GLY A O 1
ATOM 1789 N N . TYR A 1 224 ? 14.184 -3.104 3.276 1.00 92.94 224 TYR A N 1
ATOM 1790 C CA . TYR A 1 224 ? 13.560 -3.304 4.580 1.00 92.94 224 TYR A CA 1
ATOM 1791 C C . TYR A 1 224 ? 14.019 -4.638 5.158 1.00 92.94 224 TYR A C 1
ATOM 1793 O O . TYR A 1 224 ? 13.735 -5.707 4.621 1.00 92.94 224 TYR A O 1
ATOM 1801 N N . LYS A 1 225 ? 14.788 -4.572 6.241 1.00 92.44 225 LYS A N 1
ATOM 1802 C CA . LYS A 1 225 ? 15.441 -5.724 6.853 1.00 92.44 225 LYS A CA 1
ATOM 1803 C C . LYS A 1 225 ? 14.806 -6.025 8.201 1.00 92.44 225 LYS A C 1
ATOM 1805 O O . LYS A 1 225 ? 14.813 -5.163 9.077 1.00 92.44 225 LYS A O 1
ATOM 1810 N N . ILE A 1 226 ? 14.302 -7.243 8.367 1.00 92.25 226 ILE A N 1
ATOM 1811 C CA . ILE A 1 226 ? 13.680 -7.718 9.604 1.00 92.25 226 ILE A CA 1
ATOM 1812 C C . ILE A 1 226 ? 14.570 -8.798 10.214 1.00 92.25 226 ILE A C 1
ATOM 1814 O O . ILE A 1 226 ? 14.860 -9.811 9.576 1.00 92.25 226 ILE A O 1
ATOM 1818 N N . CYS A 1 227 ? 14.995 -8.580 11.454 1.00 90.19 227 CYS A N 1
ATOM 1819 C CA . CYS A 1 227 ? 15.701 -9.561 12.267 1.00 90.19 227 CYS A CA 1
ATOM 1820 C C . CYS A 1 227 ? 14.765 -10.052 13.378 1.00 90.19 227 CYS A C 1
ATOM 1822 O O . CYS A 1 227 ? 14.293 -9.242 14.180 1.00 90.19 227 CYS A O 1
ATOM 1824 N N . ALA A 1 228 ? 14.544 -11.363 13.450 1.00 88.31 228 ALA A N 1
ATOM 1825 C CA . ALA A 1 228 ? 13.689 -12.009 14.444 1.00 88.31 228 ALA A CA 1
ATOM 1826 C C . ALA A 1 228 ? 14.348 -13.275 15.009 1.00 88.31 228 ALA A C 1
ATOM 1828 O O . ALA A 1 228 ? 15.243 -13.845 14.384 1.00 88.31 228 ALA A O 1
ATOM 1829 N N . LEU A 1 229 ? 13.888 -13.744 16.169 1.00 83.94 229 LEU A N 1
ATOM 1830 C CA . LEU A 1 229 ? 14.230 -15.076 16.678 1.00 83.94 229 LEU A CA 1
ATOM 1831 C C . LEU A 1 229 ? 13.405 -16.134 15.928 1.00 83.94 229 LEU A C 1
ATOM 1833 O O . LEU A 1 229 ? 12.202 -15.975 15.739 1.00 83.94 229 LEU A O 1
ATOM 1837 N N . SER A 1 230 ? 14.060 -17.200 15.471 1.00 70.19 230 SER A N 1
ATOM 1838 C CA . SER A 1 230 ? 13.476 -18.195 14.564 1.00 70.19 230 SER A CA 1
ATOM 1839 C C . SER A 1 230 ? 12.378 -19.037 15.198 1.00 70.19 230 SER A C 1
ATOM 1841 O O . SER A 1 230 ? 11.445 -19.441 14.510 1.00 70.19 230 SER A O 1
ATOM 1843 N N . GLU A 1 231 ? 12.497 -19.322 16.491 1.00 66.94 231 GLU A N 1
ATOM 1844 C CA . GLU A 1 231 ? 11.605 -20.237 17.215 1.00 66.94 231 GLU A CA 1
ATOM 1845 C C . GLU A 1 231 ? 10.233 -19.617 17.515 1.00 66.94 231 GLU A C 1
ATOM 1847 O O . GLU A 1 231 ? 9.272 -20.324 17.808 1.00 66.94 231 GLU A O 1
ATOM 1852 N N . ASP A 1 232 ? 10.118 -18.297 17.366 1.00 66.56 232 ASP A N 1
ATOM 1853 C CA . ASP A 1 232 ? 8.972 -17.511 17.809 1.00 66.56 232 ASP A CA 1
ATOM 1854 C C . ASP A 1 232 ? 8.383 -16.645 16.681 1.00 66.56 232 ASP A C 1
ATOM 1856 O O . ASP A 1 232 ? 7.830 -15.575 16.923 1.00 66.56 232 ASP A O 1
ATOM 1860 N N . CYS A 1 233 ? 8.468 -17.106 15.429 1.00 63.84 233 CYS A N 1
ATOM 1861 C CA . CYS A 1 233 ? 7.975 -16.361 14.262 1.00 63.84 233 CYS A CA 1
ATOM 1862 C C . CYS A 1 233 ? 6.481 -15.987 14.329 1.00 63.84 233 CYS A C 1
ATOM 1864 O O . CYS A 1 233 ? 6.096 -14.968 13.758 1.00 63.84 233 CYS A O 1
ATOM 1866 N N . THR A 1 234 ? 5.670 -16.772 15.046 1.00 70.19 234 THR A N 1
ATOM 1867 C CA . THR A 1 234 ? 4.234 -16.538 15.279 1.00 70.19 234 THR A CA 1
ATOM 1868 C C . THR A 1 234 ? 3.935 -15.870 16.621 1.00 70.19 234 THR A C 1
ATOM 1870 O O . THR A 1 234 ? 2.820 -15.397 16.848 1.00 70.19 234 THR A O 1
ATOM 1873 N N . LYS A 1 235 ? 4.914 -15.828 17.532 1.00 79.06 235 LYS A N 1
ATOM 1874 C CA . LYS A 1 235 ? 4.750 -15.232 18.858 1.00 79.06 235 LYS A CA 1
ATOM 1875 C C . LYS A 1 235 ? 5.231 -13.790 18.854 1.00 79.06 235 LYS A C 1
ATOM 1877 O O . LYS A 1 235 ? 6.017 -13.348 18.018 1.00 79.06 235 LYS A O 1
ATOM 1882 N N . ARG A 1 236 ? 4.751 -13.041 19.841 1.00 79.44 236 ARG A N 1
ATOM 1883 C CA . ARG A 1 236 ? 5.175 -11.665 20.054 1.00 79.44 236 ARG A CA 1
ATOM 1884 C C . ARG A 1 236 ? 6.616 -11.653 20.562 1.00 79.44 236 ARG A C 1
ATOM 1886 O O . ARG A 1 236 ? 6.887 -12.108 21.669 1.00 79.44 236 ARG A O 1
ATOM 1893 N N . THR A 1 237 ? 7.526 -11.137 19.746 1.00 84.12 237 THR A N 1
ATOM 1894 C CA . THR A 1 237 ? 8.952 -11.042 20.066 1.00 84.12 237 THR A CA 1
ATOM 1895 C C . THR A 1 237 ? 9.515 -9.679 19.701 1.00 84.12 237 THR A C 1
ATOM 1897 O O . THR A 1 237 ? 8.878 -8.869 19.025 1.00 84.12 237 THR A O 1
ATOM 1900 N N . LYS A 1 238 ? 10.725 -9.402 20.192 1.00 87.75 238 LYS A N 1
ATOM 1901 C CA . LYS A 1 238 ? 11.470 -8.209 19.801 1.00 87.75 238 LYS A CA 1
ATOM 1902 C C . LYS A 1 238 ? 12.010 -8.397 18.386 1.00 87.75 238 LYS A C 1
ATOM 1904 O O . LYS A 1 238 ? 12.909 -9.203 18.154 1.00 87.75 238 LYS A O 1
ATOM 1909 N N . LEU A 1 239 ? 11.454 -7.630 17.461 1.00 89.94 239 LEU A N 1
ATOM 1910 C CA . LEU A 1 239 ? 11.860 -7.548 16.070 1.00 89.94 239 LEU A CA 1
ATOM 1911 C C . LEU A 1 239 ? 12.749 -6.322 15.901 1.00 89.94 239 LEU A C 1
ATOM 1913 O O . LEU A 1 239 ? 12.347 -5.207 16.236 1.00 89.94 239 LEU A O 1
ATOM 1917 N N . LYS A 1 240 ? 13.945 -6.514 15.346 1.00 92.06 240 LYS A N 1
ATOM 1918 C CA . LYS A 1 240 ? 14.792 -5.394 14.935 1.00 92.06 240 LYS A CA 1
ATOM 1919 C C . LYS A 1 240 ? 14.575 -5.130 13.457 1.00 92.06 240 LYS A C 1
ATOM 1921 O O . LYS A 1 240 ? 14.862 -5.983 12.618 1.00 92.06 240 LYS A O 1
ATOM 1926 N N . ILE A 1 241 ? 14.096 -3.934 13.155 1.00 92.75 241 ILE A N 1
ATOM 1927 C CA . ILE A 1 241 ? 13.774 -3.489 11.808 1.00 92.75 241 ILE A CA 1
ATOM 1928 C C . ILE A 1 241 ? 14.796 -2.451 11.376 1.00 92.75 241 ILE A C 1
ATOM 1930 O O . ILE A 1 241 ? 15.111 -1.519 12.111 1.00 92.75 241 ILE A O 1
ATOM 1934 N N . THR A 1 242 ? 15.350 -2.613 10.182 1.00 93.38 242 THR A N 1
ATOM 1935 C CA . THR A 1 242 ? 16.309 -1.675 9.600 1.00 93.38 242 THR A CA 1
ATOM 1936 C C . THR A 1 242 ? 15.860 -1.272 8.205 1.00 93.38 242 THR A C 1
ATOM 1938 O O . THR A 1 242 ? 15.710 -2.119 7.327 1.00 93.38 242 THR A O 1
ATOM 1941 N N . VAL A 1 243 ? 15.686 0.031 7.999 1.00 92.31 243 VAL A N 1
ATOM 1942 C CA . VAL A 1 243 ? 15.367 0.623 6.698 1.00 92.31 243 VAL A CA 1
ATOM 1943 C C . VAL A 1 243 ? 16.664 1.089 6.048 1.00 92.31 243 VAL A C 1
ATOM 1945 O O . VAL A 1 243 ? 17.461 1.807 6.660 1.00 92.31 243 VAL A O 1
ATOM 1948 N N . ILE A 1 244 ? 16.888 0.666 4.811 1.00 91.31 244 ILE A N 1
ATOM 1949 C CA . ILE A 1 244 ? 18.113 0.879 4.045 1.00 91.31 244 ILE A CA 1
ATOM 1950 C C . ILE A 1 244 ? 17.741 1.626 2.764 1.00 91.31 244 ILE A C 1
ATOM 1952 O O . ILE A 1 244 ? 16.800 1.251 2.076 1.00 91.31 244 ILE A O 1
ATOM 1956 N N . CYS A 1 245 ? 18.478 2.680 2.435 1.00 90.19 245 CYS A N 1
ATOM 1957 C CA . CYS A 1 245 ? 18.408 3.324 1.129 1.00 90.19 245 CYS A CA 1
ATOM 1958 C C . CYS A 1 245 ? 19.507 2.738 0.241 1.00 90.19 245 CYS A C 1
ATOM 1960 O O . CYS A 1 245 ? 20.684 2.773 0.616 1.00 90.19 245 CYS A O 1
ATOM 1962 N N . GLU A 1 246 ? 19.121 2.185 -0.905 1.00 87.50 246 GLU A N 1
ATOM 1963 C CA . GLU A 1 246 ? 20.033 1.673 -1.923 1.00 87.50 246 GLU A CA 1
ATOM 1964 C C . GLU A 1 246 ? 19.923 2.545 -3.175 1.00 87.50 246 GLU A C 1
ATOM 1966 O O . GLU A 1 246 ? 18.879 2.572 -3.827 1.00 87.50 246 GLU A O 1
ATOM 1971 N N . ALA A 1 247 ? 20.981 3.289 -3.488 1.00 85.12 247 ALA A N 1
ATOM 1972 C CA . ALA A 1 247 ? 21.063 4.127 -4.683 1.00 85.12 247 ALA A CA 1
ATOM 1973 C C . ALA A 1 247 ? 22.523 4.479 -5.005 1.00 85.12 247 ALA A C 1
ATOM 1975 O O . ALA A 1 247 ? 23.434 4.211 -4.219 1.00 85.12 247 ALA A O 1
ATOM 1976 N N . GLN A 1 248 ? 22.753 5.122 -6.148 1.00 80.50 248 GLN A N 1
ATOM 1977 C CA . GLN A 1 248 ? 24.066 5.673 -6.493 1.00 80.50 248 GLN A CA 1
ATOM 1978 C C . GLN A 1 248 ? 24.521 6.742 -5.483 1.00 80.50 248 GLN A C 1
ATOM 1980 O O . GLN A 1 248 ? 23.698 7.494 -4.950 1.00 80.50 248 GLN A O 1
ATOM 1985 N N . TYR A 1 249 ? 25.834 6.871 -5.250 1.00 74.75 249 TYR A N 1
ATOM 1986 C CA . TYR A 1 249 ? 26.396 7.784 -4.237 1.00 74.75 249 TYR A CA 1
ATOM 1987 C C . TYR A 1 249 ? 25.858 9.223 -4.320 1.00 74.75 249 TYR A C 1
ATOM 1989 O O . TYR A 1 249 ? 25.455 9.802 -3.305 1.00 74.75 249 TYR A O 1
ATOM 1997 N N . GLY A 1 250 ? 25.810 9.795 -5.530 1.00 73.50 250 GLY A N 1
ATOM 1998 C CA . GLY A 1 250 ? 25.295 11.148 -5.753 1.00 73.50 250 GLY A CA 1
ATOM 1999 C C . GLY A 1 250 ? 23.825 11.299 -5.349 1.00 73.50 250 GLY A C 1
ATOM 2000 O O . GLY A 1 250 ? 23.462 12.293 -4.724 1.00 73.50 250 GLY A O 1
ATOM 2001 N N . MET A 1 251 ? 23.005 10.283 -5.632 1.00 76.19 251 MET A N 1
ATOM 2002 C CA . MET A 1 251 ? 21.582 10.250 -5.281 1.00 76.19 251 MET A CA 1
ATOM 2003 C C . MET A 1 251 ? 21.369 10.047 -3.779 1.00 76.19 251 MET A C 1
ATOM 2005 O O . MET A 1 251 ? 20.546 10.736 -3.186 1.00 76.19 251 MET A O 1
ATOM 2009 N N . ILE A 1 252 ? 22.135 9.164 -3.128 1.00 81.00 252 ILE A N 1
ATOM 2010 C CA . ILE A 1 252 ? 22.043 8.953 -1.672 1.00 81.00 252 ILE A CA 1
ATOM 2011 C C . ILE A 1 252 ? 22.342 10.232 -0.913 1.00 81.00 252 ILE A C 1
ATOM 2013 O O . ILE A 1 252 ? 21.649 10.547 0.055 1.00 81.00 252 ILE A O 1
ATOM 2017 N N . ARG A 1 253 ? 23.382 10.963 -1.326 1.00 79.00 253 ARG A N 1
ATOM 2018 C CA . ARG A 1 253 ? 23.717 12.232 -0.685 1.00 79.00 253 ARG A CA 1
ATOM 2019 C C . ARG A 1 253 ? 22.539 13.198 -0.764 1.00 79.00 253 ARG A C 1
ATOM 2021 O O . ARG A 1 253 ? 22.218 13.790 0.255 1.00 79.00 253 ARG A O 1
ATOM 2028 N N . ASP A 1 254 ? 21.892 13.304 -1.920 1.00 80.12 254 ASP A N 1
ATOM 2029 C CA . ASP A 1 254 ? 20.778 14.229 -2.143 1.00 80.12 254 ASP A CA 1
ATOM 2030 C C . ASP A 1 254 ? 19.475 13.768 -1.426 1.00 80.12 254 ASP A C 1
ATOM 2032 O O . ASP A 1 254 ? 18.712 14.590 -0.914 1.00 80.12 254 ASP A O 1
ATOM 2036 N N . LEU A 1 255 ? 19.228 12.455 -1.319 1.00 81.50 255 LEU A N 1
ATOM 2037 C CA . LEU A 1 255 ? 18.052 11.882 -0.638 1.00 81.50 255 LEU A CA 1
ATOM 2038 C C . LEU A 1 255 ? 18.165 11.895 0.893 1.00 81.50 255 LEU A C 1
ATOM 2040 O O . LEU A 1 255 ? 17.161 12.044 1.585 1.00 81.50 255 LEU A O 1
ATOM 2044 N N . LEU A 1 256 ? 19.375 11.710 1.426 1.00 79.31 256 LEU A N 1
ATOM 2045 C CA . LEU A 1 256 ? 19.623 11.629 2.869 1.00 79.31 256 LEU A CA 1
ATOM 2046 C C . LEU A 1 256 ? 20.130 12.942 3.477 1.00 79.31 256 LEU A C 1
ATOM 2048 O O . LEU A 1 256 ? 20.283 13.021 4.694 1.00 79.31 256 LEU A O 1
ATOM 2052 N N . SER A 1 257 ? 20.458 13.958 2.674 1.00 75.06 257 SER A N 1
ATOM 2053 C CA . SER A 1 257 ? 20.918 15.240 3.208 1.00 75.06 257 SER A CA 1
ATOM 2054 C C . SER A 1 257 ? 19.768 16.028 3.821 1.00 75.06 257 SER A C 1
ATOM 2056 O O . SER A 1 257 ? 18.813 16.354 3.123 1.00 75.06 257 SER A O 1
ATOM 2058 N N . ASP A 1 258 ? 19.914 16.460 5.073 1.00 62.38 258 ASP A N 1
ATOM 2059 C CA . ASP A 1 258 ? 18.989 17.399 5.739 1.00 62.38 258 ASP A CA 1
ATOM 2060 C C . ASP A 1 258 ? 19.158 18.860 5.297 1.00 62.38 258 ASP A C 1
ATOM 2062 O O . ASP A 1 258 ? 18.580 19.776 5.877 1.00 62.38 258 ASP A O 1
ATOM 2066 N N . ARG A 1 259 ? 19.971 19.108 4.265 1.00 61.22 259 ARG A N 1
ATOM 2067 C CA . ARG A 1 259 ? 20.183 20.449 3.722 1.00 61.22 259 ARG A CA 1
ATOM 2068 C C . ARG A 1 259 ? 19.171 20.720 2.617 1.00 61.22 259 ARG A C 1
ATOM 2070 O O . ARG A 1 259 ? 19.096 19.949 1.664 1.00 61.22 259 ARG A O 1
ATOM 2077 N N . CYS A 1 260 ? 18.467 21.848 2.703 1.00 55.94 260 CYS A N 1
ATOM 2078 C CA . CYS A 1 260 ? 17.671 22.357 1.589 1.00 55.94 260 CYS A CA 1
ATOM 2079 C C . CYS A 1 260 ? 18.583 22.555 0.372 1.00 55.94 260 CYS A C 1
ATOM 2081 O O . CYS A 1 260 ? 19.555 23.314 0.428 1.00 55.94 260 CYS A O 1
ATOM 2083 N N . SER A 1 261 ? 18.302 21.850 -0.722 1.00 58.75 261 SER A N 1
ATOM 2084 C CA . SER A 1 261 ? 19.040 22.030 -1.967 1.00 58.75 261 SER A CA 1
ATOM 2085 C C . SER A 1 261 ? 18.579 23.302 -2.671 1.00 58.75 261 SER A C 1
ATOM 2087 O O . SER A 1 261 ? 17.386 23.557 -2.755 1.00 58.75 261 SER A O 1
ATOM 2089 N N . VAL A 1 262 ? 19.509 24.051 -3.270 1.00 59.59 262 VAL A N 1
ATOM 2090 C CA . VAL A 1 262 ? 19.190 25.254 -4.071 1.00 59.59 262 VAL A CA 1
ATOM 2091 C C . VAL A 1 262 ? 18.296 24.924 -5.279 1.00 59.59 262 VAL A C 1
ATOM 2093 O O . VAL A 1 262 ? 17.555 25.772 -5.762 1.00 59.59 262 VAL A O 1
ATOM 2096 N N . ASN A 1 263 ? 18.344 23.681 -5.766 1.00 70.06 263 ASN A N 1
ATOM 2097 C CA . ASN A 1 263 ? 17.505 23.216 -6.864 1.00 70.06 263 ASN A CA 1
ATOM 2098 C C . ASN A 1 263 ? 16.156 22.698 -6.336 1.00 70.06 263 ASN A C 1
ATOM 2100 O O . ASN A 1 263 ? 16.111 21.668 -5.661 1.00 70.06 263 ASN A O 1
ATOM 2104 N N . THR A 1 264 ? 15.068 23.376 -6.706 1.00 70.12 264 THR A N 1
ATOM 2105 C CA . THR A 1 264 ? 13.693 23.037 -6.314 1.00 70.12 264 THR A CA 1
ATOM 2106 C C . THR A 1 264 ? 13.320 21.601 -6.677 1.00 70.12 264 THR A C 1
ATOM 2108 O O . THR A 1 264 ? 12.771 20.899 -5.839 1.00 70.12 264 THR A O 1
ATOM 2111 N N . ALA A 1 265 ? 13.697 21.114 -7.865 1.00 70.00 265 ALA A N 1
ATOM 2112 C CA . ALA A 1 265 ? 13.375 19.748 -8.284 1.00 70.00 265 ALA A CA 1
ATOM 2113 C C . ALA A 1 265 ? 14.047 18.697 -7.384 1.00 70.00 265 ALA A C 1
ATOM 2115 O O . ALA A 1 265 ? 13.428 17.707 -7.002 1.00 70.00 265 ALA A O 1
ATOM 2116 N N . LYS A 1 266 ? 15.305 18.933 -6.985 1.00 71.81 266 LYS A N 1
ATOM 2117 C CA . LYS A 1 266 ? 16.027 18.041 -6.063 1.00 71.81 266 LYS A CA 1
ATOM 2118 C C . LYS A 1 266 ? 15.391 18.014 -4.677 1.00 71.81 266 LYS A C 1
ATOM 2120 O O . LYS A 1 266 ? 15.296 16.945 -4.076 1.00 71.81 266 LYS A O 1
ATOM 2125 N N . GLN A 1 267 ? 14.929 19.167 -4.201 1.00 76.75 267 GLN A N 1
ATOM 2126 C CA . GLN A 1 267 ? 14.254 19.273 -2.914 1.00 76.75 267 GLN A CA 1
ATOM 2127 C C . GLN A 1 267 ? 12.926 18.515 -2.930 1.00 76.75 267 GLN A C 1
ATOM 2129 O O . GLN A 1 267 ? 12.702 17.673 -2.067 1.00 76.75 267 GLN A O 1
ATOM 2134 N N . THR A 1 268 ? 12.124 18.701 -3.980 1.00 79.00 268 THR A N 1
ATOM 2135 C CA . THR A 1 268 ? 10.874 17.965 -4.194 1.00 79.00 268 THR A CA 1
ATOM 2136 C C . THR A 1 268 ? 11.080 16.445 -4.145 1.00 79.00 268 THR A C 1
ATOM 2138 O O . THR A 1 268 ? 10.296 15.741 -3.512 1.00 79.00 268 THR A O 1
ATOM 2141 N N . PHE A 1 269 ? 12.168 15.917 -4.722 1.00 79.06 269 PHE A N 1
ATOM 2142 C CA . PHE A 1 269 ? 12.479 14.481 -4.634 1.00 79.06 269 PHE A CA 1
ATOM 2143 C C . PHE A 1 269 ? 12.876 14.024 -3.231 1.00 79.06 269 PHE A C 1
ATOM 2145 O O . PHE A 1 269 ? 12.451 12.953 -2.794 1.00 79.06 269 PHE A O 1
ATOM 2152 N N . SER A 1 270 ? 13.686 14.817 -2.531 1.00 82.06 270 SER A N 1
ATOM 2153 C CA . SER A 1 270 ? 14.096 14.530 -1.153 1.00 82.06 270 SER A CA 1
ATOM 2154 C C . SER A 1 270 ? 12.879 14.514 -0.217 1.00 82.06 270 SER A C 1
ATOM 2156 O O . SER A 1 270 ? 12.730 13.610 0.605 1.00 82.06 270 SER A O 1
ATOM 2158 N N . ASP A 1 271 ? 11.951 15.453 -0.406 1.00 82.44 271 ASP A N 1
ATOM 2159 C CA . ASP A 1 271 ? 10.708 15.549 0.361 1.00 82.44 271 ASP A CA 1
ATOM 2160 C C . ASP A 1 271 ? 9.754 14.387 0.050 1.00 82.44 271 ASP A C 1
ATOM 2162 O O . ASP A 1 271 ? 9.212 13.774 0.971 1.00 82.44 271 ASP A O 1
ATOM 2166 N N . ALA A 1 272 ? 9.611 14.007 -1.225 1.00 83.75 272 ALA A N 1
ATOM 2167 C CA . ALA A 1 272 ? 8.832 12.835 -1.635 1.00 83.75 272 ALA A CA 1
ATOM 2168 C C . ALA A 1 272 ? 9.366 11.538 -1.003 1.00 83.75 272 ALA A C 1
ATOM 2170 O O . ALA A 1 272 ? 8.598 10.692 -0.531 1.00 83.75 272 ALA A O 1
ATOM 2171 N N . TYR A 1 273 ? 10.694 11.385 -0.974 1.00 87.00 273 TYR A N 1
ATOM 2172 C CA . TYR A 1 273 ? 11.349 10.235 -0.361 1.00 87.00 273 TYR A CA 1
ATOM 2173 C C . TYR A 1 273 ? 11.099 10.207 1.147 1.00 87.00 273 TYR A C 1
ATOM 2175 O O . TYR A 1 273 ? 10.627 9.199 1.671 1.00 87.00 273 TYR A O 1
ATOM 2183 N N . ARG A 1 274 ? 11.324 11.331 1.841 1.00 86.81 274 ARG A N 1
ATOM 2184 C CA . ARG A 1 274 ? 11.031 11.453 3.277 1.00 86.81 274 ARG A CA 1
ATOM 2185 C C . ARG A 1 274 ? 9.577 11.128 3.586 1.00 86.81 274 ARG A C 1
ATOM 2187 O O . ARG A 1 274 ? 9.325 10.355 4.501 1.00 86.81 274 ARG A O 1
ATOM 2194 N N . HIS A 1 275 ? 8.633 11.654 2.809 1.00 87.44 275 HIS A N 1
ATOM 2195 C CA . HIS A 1 275 ? 7.211 11.371 2.990 1.00 87.44 275 HIS A CA 1
ATOM 2196 C C . HIS A 1 275 ? 6.897 9.876 2.835 1.00 87.44 275 HIS A C 1
ATOM 2198 O O . HIS A 1 275 ? 6.156 9.320 3.641 1.00 87.44 275 HIS A O 1
ATOM 2204 N N . THR A 1 276 ? 7.536 9.202 1.872 1.00 87.25 276 THR A N 1
ATOM 2205 C CA . THR A 1 276 ? 7.419 7.744 1.704 1.00 87.25 276 THR A CA 1
ATOM 2206 C C . THR A 1 276 ? 7.929 6.996 2.942 1.00 87.25 276 THR A C 1
ATOM 2208 O O . THR A 1 276 ? 7.261 6.089 3.434 1.00 87.25 276 THR A O 1
ATOM 2211 N N . ILE A 1 277 ? 9.088 7.388 3.483 1.00 89.25 277 ILE A N 1
ATOM 2212 C CA . ILE A 1 277 ? 9.650 6.765 4.691 1.00 89.25 277 ILE A CA 1
ATOM 2213 C C . ILE A 1 277 ? 8.797 7.063 5.932 1.00 89.25 277 ILE A C 1
ATOM 2215 O O . ILE A 1 277 ? 8.602 6.177 6.761 1.00 89.25 277 ILE A O 1
ATOM 2219 N N . PHE A 1 278 ? 8.243 8.270 6.063 1.00 88.44 278 PHE A N 1
ATOM 2220 C CA . PHE A 1 278 ? 7.332 8.598 7.159 1.00 88.44 278 PHE A CA 1
ATOM 2221 C C . PHE A 1 278 ? 6.046 7.772 7.100 1.00 88.44 278 PHE A C 1
ATOM 2223 O O . PHE A 1 278 ? 5.674 7.203 8.122 1.00 88.44 278 PHE A O 1
ATOM 2230 N N . GLY A 1 279 ? 5.436 7.614 5.921 1.00 86.44 279 GLY A N 1
ATOM 2231 C CA . GLY A 1 279 ? 4.280 6.726 5.748 1.00 86.44 279 GLY A CA 1
ATOM 2232 C C . GLY A 1 279 ? 4.607 5.265 6.084 1.00 86.44 279 GLY A C 1
ATOM 2233 O O . GLY A 1 279 ? 3.815 4.563 6.710 1.00 86.44 279 GLY A O 1
ATOM 2234 N N . LEU A 1 280 ? 5.821 4.811 5.763 1.00 88.31 280 LEU A N 1
ATOM 2235 C CA . LEU A 1 280 ? 6.308 3.473 6.111 1.00 88.31 280 LEU A CA 1
ATOM 2236 C C . LEU A 1 280 ? 6.469 3.263 7.632 1.00 88.31 280 LEU A C 1
ATOM 2238 O O . LEU A 1 280 ? 6.217 2.171 8.139 1.00 88.31 280 LEU A O 1
ATOM 2242 N N . LEU A 1 281 ? 6.875 4.296 8.370 1.00 88.94 281 LEU A N 1
ATOM 2243 C CA . LEU A 1 281 ? 6.969 4.248 9.834 1.00 88.94 281 LEU A CA 1
ATOM 2244 C C . LEU A 1 281 ? 5.601 4.411 10.511 1.00 88.94 281 LEU A C 1
ATOM 2246 O O . LEU A 1 281 ? 5.366 3.846 11.578 1.00 88.94 281 LEU A O 1
ATOM 2250 N N . GLU A 1 282 ? 4.702 5.189 9.914 1.00 87.81 282 GLU A N 1
ATOM 2251 C CA . GLU A 1 282 ? 3.326 5.353 10.385 1.00 87.81 282 GLU A CA 1
ATOM 2252 C C . GLU A 1 282 ? 2.541 4.043 10.253 1.00 87.81 282 GLU A C 1
ATOM 2254 O O . GLU A 1 282 ? 1.901 3.619 11.214 1.00 87.81 282 GLU A O 1
ATOM 2259 N N . THR A 1 283 ? 2.681 3.340 9.126 1.00 87.31 283 THR A N 1
ATOM 2260 C CA . THR A 1 283 ? 2.105 1.997 8.932 1.00 87.31 283 THR A CA 1
ATOM 2261 C C . THR A 1 283 ? 2.624 0.990 9.959 1.00 87.31 283 THR A C 1
ATOM 2263 O O . THR A 1 283 ? 1.824 0.244 10.520 1.00 87.31 283 THR A O 1
ATOM 2266 N N . ASP A 1 284 ? 3.920 1.021 10.295 1.00 89.56 284 ASP A N 1
ATOM 2267 C CA . ASP A 1 284 ? 4.488 0.179 11.362 1.00 89.56 284 ASP A CA 1
ATOM 2268 C C . ASP A 1 284 ? 3.864 0.478 12.728 1.00 89.56 284 ASP A C 1
ATOM 2270 O O . ASP A 1 284 ? 3.494 -0.437 13.469 1.00 89.56 284 ASP A O 1
ATOM 2274 N N . ARG A 1 285 ? 3.710 1.762 13.068 1.00 88.19 285 ARG A N 1
ATOM 2275 C CA . ARG A 1 285 ? 3.071 2.179 14.324 1.00 88.19 285 ARG A CA 1
ATOM 2276 C C . ARG A 1 285 ? 1.610 1.753 14.379 1.00 88.19 285 ARG A C 1
ATOM 2278 O O . ARG A 1 285 ? 1.182 1.236 15.408 1.00 88.19 285 ARG A O 1
ATOM 2285 N N . MET A 1 286 ? 0.871 1.919 13.284 1.00 87.56 286 MET A N 1
ATOM 2286 C CA . MET A 1 286 ? -0.526 1.495 13.190 1.00 87.56 286 MET A CA 1
ATOM 2287 C C . MET A 1 286 ? -0.667 -0.023 13.284 1.00 87.56 286 MET A C 1
ATOM 2289 O O . MET A 1 286 ? -1.564 -0.503 13.974 1.00 87.56 286 MET A O 1
ATOM 2293 N N . LEU A 1 287 ? 0.245 -0.790 12.680 1.00 87.69 287 LEU A N 1
ATOM 2294 C CA . LEU A 1 287 ? 0.257 -2.244 12.818 1.00 87.69 287 LEU A CA 1
ATOM 2295 C C . LEU A 1 287 ? 0.449 -2.660 14.279 1.00 87.69 287 LEU A C 1
ATOM 2297 O O . LEU A 1 287 ? -0.277 -3.518 14.773 1.00 87.69 287 LEU A O 1
ATOM 2301 N N . ILE A 1 288 ? 1.403 -2.048 14.983 1.00 88.00 288 ILE A N 1
ATOM 2302 C CA . ILE A 1 288 ? 1.653 -2.324 16.406 1.00 88.00 288 ILE A CA 1
ATOM 2303 C C . ILE A 1 288 ? 0.444 -1.933 17.252 1.00 88.00 288 ILE A C 1
ATOM 2305 O O . ILE A 1 288 ? 0.067 -2.680 18.157 1.00 88.00 288 ILE A O 1
ATOM 2309 N N . HIS A 1 289 ? -0.171 -0.790 16.938 1.00 88.44 289 HIS A N 1
ATOM 2310 C CA . HIS A 1 289 ? -1.392 -0.329 17.582 1.00 88.44 289 HIS A CA 1
ATOM 2311 C C . HIS A 1 289 ? -2.498 -1.370 17.436 1.00 88.44 289 HIS A C 1
ATOM 2313 O O . HIS A 1 289 ? -2.929 -1.920 18.441 1.00 88.44 289 HIS A O 1
ATOM 2319 N N . VAL A 1 290 ? -2.870 -1.753 16.212 1.00 86.56 290 VAL A N 1
ATOM 2320 C CA . VAL A 1 290 ? -3.908 -2.769 15.958 1.00 86.56 290 VAL A CA 1
ATOM 2321 C C . VAL A 1 290 ? -3.544 -4.113 16.594 1.00 86.56 290 VAL A C 1
ATOM 2323 O O . VAL A 1 290 ? -4.386 -4.750 17.221 1.00 86.56 290 VAL A O 1
ATOM 2326 N N . HIS A 1 291 ? -2.279 -4.528 16.518 1.00 82.19 291 HIS A N 1
ATOM 2327 C CA . HIS A 1 291 ? -1.813 -5.778 17.116 1.00 82.19 291 HIS A CA 1
ATOM 2328 C C . HIS A 1 291 ? -1.918 -5.789 18.654 1.00 82.19 291 HIS A C 1
ATOM 2330 O O . HIS A 1 291 ? -2.092 -6.856 19.252 1.00 82.19 291 HIS A O 1
ATOM 2336 N N . SER A 1 292 ? -1.873 -4.623 19.312 1.00 84.00 292 SER A N 1
ATOM 2337 C CA . SER A 1 292 ? -2.064 -4.518 20.766 1.00 84.00 292 SER A CA 1
ATOM 2338 C C . SER A 1 292 ? -3.449 -4.992 21.226 1.00 84.00 292 SER A C 1
ATOM 2340 O O . SER A 1 292 ? -3.569 -5.484 22.351 1.00 84.00 292 SER A O 1
ATOM 2342 N N . PHE A 1 293 ? -4.450 -4.970 20.334 1.00 84.44 293 PHE A N 1
ATOM 2343 C CA . PHE A 1 293 ? -5.798 -5.492 20.577 1.00 84.44 293 PHE A CA 1
ATOM 2344 C C . PHE A 1 293 ? -5.790 -6.946 21.057 1.00 84.44 293 PHE A C 1
ATOM 2346 O O . PHE A 1 293 ? -6.508 -7.303 21.985 1.00 84.44 293 PHE A O 1
ATOM 2353 N N . ASN A 1 294 ? -4.910 -7.777 20.491 1.00 79.25 294 ASN A N 1
ATOM 2354 C CA . ASN A 1 294 ? -4.819 -9.198 20.836 1.00 79.25 294 ASN A CA 1
ATOM 2355 C C . ASN A 1 294 ? -4.159 -9.448 22.202 1.00 79.25 294 ASN A C 1
ATOM 2357 O O . ASN A 1 294 ? -4.245 -10.549 22.738 1.00 79.25 294 ASN A O 1
ATOM 2361 N N . SER A 1 295 ? -3.449 -8.455 22.747 1.00 76.19 295 SER A N 1
ATOM 2362 C CA . SER A 1 295 ? -2.664 -8.598 23.980 1.00 76.19 295 SER A CA 1
ATOM 2363 C C . SER A 1 295 ? -3.347 -7.996 25.207 1.00 76.19 295 SER A C 1
ATOM 2365 O O . SER A 1 295 ? -3.034 -8.405 26.323 1.00 76.19 295 SER A O 1
ATOM 2367 N N . LEU A 1 296 ? -4.238 -7.016 25.026 1.00 79.94 296 LEU A N 1
ATOM 2368 C CA . LEU A 1 296 ? -4.831 -6.245 26.119 1.00 79.94 296 LEU A CA 1
ATOM 2369 C C . LEU A 1 296 ? -6.308 -6.624 26.325 1.00 79.94 296 LEU A C 1
ATOM 2371 O O . LEU A 1 296 ? -7.146 -6.251 25.505 1.00 79.94 296 LEU A O 1
ATOM 2375 N N . PRO A 1 297 ? -6.655 -7.308 27.436 1.00 75.69 297 PRO A N 1
ATOM 2376 C CA . PRO A 1 297 ? -8.034 -7.686 27.755 1.00 75.69 297 PRO A CA 1
ATOM 2377 C C . PRO A 1 297 ? -9.024 -6.527 27.782 1.00 75.69 297 PRO A C 1
ATOM 2379 O O . PRO A 1 297 ? -10.182 -6.702 27.409 1.00 75.69 297 PRO A O 1
ATOM 2382 N N . ASP A 1 298 ? -8.559 -5.344 28.175 1.00 75.12 298 ASP A N 1
ATOM 2383 C CA . ASP A 1 298 ? -9.370 -4.130 28.286 1.00 75.12 298 ASP A CA 1
ATOM 2384 C C . ASP A 1 298 ? -9.920 -3.653 26.932 1.00 75.12 298 ASP A C 1
ATOM 2386 O O . ASP A 1 298 ? -10.907 -2.924 26.887 1.00 75.12 298 ASP A O 1
ATOM 2390 N N . LEU A 1 299 ? -9.312 -4.081 25.817 1.00 72.25 299 LEU A N 1
ATOM 2391 C CA . LEU A 1 299 ? -9.719 -3.676 24.471 1.00 72.25 299 LEU A CA 1
ATOM 2392 C C . LEU A 1 299 ? -10.859 -4.530 23.897 1.00 72.25 299 LEU A C 1
ATOM 2394 O O . LEU A 1 299 ? -11.569 -4.072 23.003 1.00 72.25 299 LEU A O 1
ATOM 2398 N N . PHE A 1 300 ? -11.066 -5.743 24.419 1.00 71.50 300 PHE A N 1
ATOM 2399 C CA . PHE A 1 300 ? -12.114 -6.659 23.949 1.00 71.50 300 PHE A CA 1
ATOM 2400 C C . PHE A 1 300 ? -13.146 -7.039 25.022 1.00 71.50 300 PHE A C 1
ATOM 2402 O O . PHE A 1 300 ? -14.248 -7.473 24.681 1.00 71.50 300 PHE A O 1
ATOM 2409 N N . ARG A 1 301 ? -12.852 -6.840 26.315 1.00 69.81 301 ARG A N 1
ATOM 2410 C CA . ARG A 1 301 ? -13.831 -6.984 27.406 1.00 69.81 301 ARG A CA 1
ATOM 2411 C C . ARG A 1 301 ? -14.622 -5.691 27.576 1.00 69.81 301 ARG A C 1
ATOM 2413 O O . ARG A 1 301 ? -14.282 -4.834 28.385 1.00 69.81 301 ARG A O 1
ATOM 2420 N N . LEU A 1 302 ? -15.691 -5.565 26.800 1.00 67.38 302 LEU A N 1
ATOM 2421 C CA . LEU A 1 302 ? -16.572 -4.400 26.846 1.00 67.38 302 LEU A CA 1
ATOM 2422 C C . LEU A 1 302 ? -17.312 -4.322 28.187 1.00 67.38 302 LEU A C 1
ATOM 2424 O O . LEU A 1 302 ? -17.971 -5.281 28.594 1.00 67.38 302 LEU A O 1
ATOM 2428 N N . SER A 1 303 ? -17.259 -3.164 28.850 1.00 65.94 303 SER A N 1
ATOM 2429 C CA . SER A 1 303 ? -18.170 -2.898 29.961 1.00 65.94 303 SER A CA 1
ATOM 2430 C C . SER A 1 303 ? -19.593 -2.696 29.413 1.00 65.94 303 SER A C 1
ATOM 2432 O O . SER A 1 303 ? -19.777 -2.085 28.355 1.00 65.94 303 SER A O 1
ATOM 2434 N N . PRO A 1 304 ? -20.634 -3.179 30.114 1.00 66.62 304 PRO A N 1
ATOM 2435 C CA . PRO A 1 304 ? -22.020 -3.044 29.660 1.00 66.62 304 PRO A CA 1
ATOM 2436 C C . PRO A 1 304 ? -22.477 -1.580 29.556 1.00 66.62 304 PRO A C 1
ATOM 2438 O O . PRO A 1 304 ? -23.470 -1.291 28.898 1.00 66.62 304 PRO A O 1
ATOM 2441 N N . GLU A 1 305 ? -21.761 -0.652 30.190 1.00 64.69 305 GLU A N 1
ATOM 2442 C CA . GLU A 1 305 ? -22.008 0.791 30.131 1.00 64.69 305 GLU A CA 1
ATOM 2443 C C . GLU A 1 305 ? -21.601 1.390 28.780 1.00 64.69 305 GLU A C 1
ATOM 2445 O O . GLU A 1 305 ? -22.329 2.220 28.246 1.00 64.69 305 GLU A O 1
ATOM 2450 N N . ILE A 1 306 ? -20.516 0.900 28.171 1.00 67.12 306 ILE A N 1
ATOM 2451 C CA . ILE A 1 306 ? -20.063 1.334 26.838 1.00 67.12 306 ILE A CA 1
ATOM 2452 C C . ILE A 1 306 ? -21.006 0.810 25.743 1.00 67.12 306 ILE A C 1
ATOM 2454 O O . ILE A 1 306 ? -21.257 1.494 24.758 1.00 67.12 306 ILE A O 1
ATOM 2458 N N . LEU A 1 307 ? -21.582 -0.382 25.927 1.00 66.31 307 LEU A N 1
ATOM 2459 C CA . LEU A 1 307 ? -22.549 -0.979 24.992 1.00 66.31 307 LEU A CA 1
ATOM 2460 C C . LEU A 1 307 ? -23.919 -0.284 24.982 1.00 66.31 307 LEU A C 1
ATOM 2462 O O . LEU A 1 307 ? -24.670 -0.439 24.021 1.00 66.31 307 LEU A O 1
ATOM 2466 N N . LYS A 1 308 ? -24.269 0.461 26.039 1.00 66.94 308 LYS A N 1
ATOM 2467 C CA . LYS A 1 308 ? -25.512 1.252 26.073 1.00 66.94 308 LYS A CA 1
ATOM 2468 C C . LYS A 1 308 ? -25.440 2.479 25.168 1.00 66.94 308 LYS A C 1
ATOM 2470 O O . LYS A 1 308 ? -26.482 2.994 24.762 1.00 66.94 308 LYS A O 1
ATOM 2475 N N . GLU A 1 309 ? -24.233 2.941 24.858 1.00 66.25 309 GLU A N 1
ATOM 2476 C CA . GLU A 1 309 ? -24.026 4.104 24.011 1.00 66.25 309 GLU A CA 1
ATOM 2477 C C . GLU A 1 309 ? -24.302 3.786 22.542 1.00 66.25 309 GLU A C 1
ATOM 2479 O O . GLU A 1 309 ? -23.888 2.761 22.000 1.00 66.25 309 GLU A O 1
ATOM 2484 N N . LYS A 1 310 ? -25.001 4.702 21.863 1.00 68.38 310 LYS A N 1
ATOM 2485 C CA . LYS A 1 310 ? -25.334 4.541 20.437 1.00 68.38 310 LYS A CA 1
ATOM 2486 C C . LYS A 1 310 ? -24.124 4.722 19.521 1.00 68.38 310 LYS A C 1
ATOM 2488 O O . LYS A 1 310 ? -24.132 4.188 18.416 1.00 68.38 310 LYS A O 1
ATOM 2493 N N . SER A 1 311 ? -23.128 5.495 19.949 1.00 78.06 311 SER A N 1
ATOM 2494 C CA . SER A 1 311 ? -21.879 5.747 19.224 1.00 78.06 311 SER A CA 1
ATOM 2495 C C . SER A 1 311 ? -20.795 6.249 20.172 1.00 78.06 311 SER A C 1
ATOM 2497 O O . SER A 1 311 ? -21.103 7.008 21.087 1.00 78.06 311 SER A O 1
ATOM 2499 N N . LEU A 1 312 ? -19.532 5.892 19.927 1.00 79.50 312 LEU A N 1
ATOM 2500 C CA . LEU A 1 312 ? -18.401 6.355 20.746 1.00 79.50 312 LEU A CA 1
ATOM 2501 C C . LEU A 1 312 ? -17.971 7.785 20.409 1.00 79.50 312 LEU A C 1
ATOM 2503 O O . LEU A 1 312 ? -17.637 8.562 21.306 1.00 79.50 312 LEU A O 1
ATOM 2507 N N . PHE A 1 313 ? -18.018 8.156 19.129 1.00 83.69 313 PHE A N 1
ATOM 2508 C CA . PHE A 1 313 ? -17.536 9.444 18.651 1.00 83.69 313 PHE A CA 1
ATOM 2509 C C . PHE A 1 313 ? -18.545 10.183 17.775 1.00 83.69 313 PHE A C 1
ATOM 2511 O O . PHE A 1 313 ? -19.413 9.595 17.126 1.00 83.69 313 PHE A O 1
ATOM 2518 N N . ARG A 1 314 ? -18.376 11.506 17.724 1.00 79.75 314 ARG A N 1
ATOM 2519 C CA . ARG A 1 314 ? -19.093 12.420 16.840 1.00 79.75 314 ARG A CA 1
ATOM 2520 C C . ARG A 1 314 ? -18.129 13.449 16.258 1.00 79.75 314 ARG A C 1
ATOM 2522 O O . ARG A 1 314 ? -17.319 14.028 16.985 1.00 79.75 314 ARG A O 1
ATOM 2529 N N . TYR A 1 315 ? -18.261 13.721 14.962 1.00 78.81 315 TYR A N 1
ATOM 2530 C CA . TYR A 1 315 ? -17.575 14.846 14.336 1.00 78.81 315 TYR A CA 1
ATOM 2531 C C . TYR A 1 315 ? -18.222 16.164 14.752 1.00 78.81 315 TYR A C 1
ATOM 2533 O O . TYR A 1 315 ? -19.428 16.364 14.584 1.00 78.81 315 TYR A O 1
ATOM 2541 N N . VAL A 1 316 ? -17.405 17.072 15.272 1.00 75.25 316 VAL A N 1
ATOM 2542 C CA . VAL A 1 316 ? -17.797 18.440 15.608 1.00 75.25 316 VAL A CA 1
ATOM 2543 C C . VAL A 1 316 ? -16.944 19.392 14.783 1.00 75.25 316 VAL A C 1
ATOM 2545 O O . VAL A 1 316 ? -15.719 19.284 14.750 1.00 75.25 316 VAL A O 1
ATOM 2548 N N . MET A 1 317 ? -17.593 20.334 14.104 1.00 69.81 317 MET A N 1
ATOM 2549 C CA . MET A 1 317 ? -16.899 21.365 13.337 1.00 69.81 317 MET A CA 1
ATOM 2550 C C . MET A 1 317 ? -16.340 22.420 14.297 1.00 69.81 317 MET A C 1
ATOM 2552 O O . MET A 1 317 ? -17.106 23.130 14.950 1.00 69.81 317 MET A O 1
ATOM 2556 N N . LYS A 1 318 ? -15.011 22.542 14.372 1.00 64.31 318 LYS A N 1
ATOM 2557 C CA . LYS A 1 318 ? -14.315 23.660 15.025 1.00 64.31 318 LYS A CA 1
ATOM 2558 C C . LYS A 1 318 ? -13.424 24.338 13.992 1.00 64.31 318 LYS A C 1
ATOM 2560 O O . LYS A 1 318 ? -12.630 23.671 13.342 1.00 64.31 318 LYS A O 1
ATOM 2565 N N . GLU A 1 319 ? -13.576 25.651 13.825 1.00 63.69 319 GLU A N 1
ATOM 2566 C CA . GLU A 1 319 ? -12.684 26.468 12.980 1.00 63.69 319 GLU A CA 1
ATOM 2567 C C . GLU A 1 319 ? -12.477 25.895 11.559 1.00 63.69 319 GLU A C 1
ATOM 2569 O O . GLU A 1 319 ? -11.359 25.795 11.060 1.00 63.69 319 GLU A O 1
ATOM 2574 N N . ASN A 1 320 ? -13.569 25.484 10.899 1.00 63.94 320 ASN A N 1
ATOM 2575 C CA . ASN A 1 320 ? -13.561 24.868 9.562 1.00 63.94 320 ASN A CA 1
ATOM 2576 C C . ASN A 1 320 ? -12.874 23.490 9.444 1.00 63.94 320 ASN A C 1
ATOM 2578 O O . ASN A 1 320 ? -12.732 22.981 8.331 1.00 63.94 320 ASN A O 1
ATOM 2582 N N . LYS A 1 321 ? -12.508 22.843 10.557 1.00 66.88 321 LYS A N 1
ATOM 2583 C CA . LYS A 1 321 ? -12.035 21.451 10.587 1.00 66.88 321 LYS A CA 1
ATOM 2584 C C . LYS A 1 321 ? -13.014 20.562 11.355 1.00 66.88 321 LYS A C 1
ATOM 2586 O O . LYS A 1 321 ? -13.492 20.924 12.431 1.00 66.88 321 LYS A O 1
ATOM 2591 N N . ALA A 1 322 ? -13.323 19.395 10.794 1.00 71.19 322 ALA A N 1
ATOM 2592 C CA . ALA A 1 322 ? -14.089 18.363 11.484 1.00 71.19 322 ALA A CA 1
ATOM 2593 C C . ALA A 1 322 ? -13.163 17.655 12.480 1.00 71.19 322 ALA A C 1
ATOM 2595 O O . ALA A 1 322 ? -12.196 17.019 12.071 1.00 71.19 322 ALA A O 1
ATOM 2596 N N . ILE A 1 323 ? -13.434 17.794 13.778 1.00 75.75 323 ILE A N 1
ATOM 2597 C CA . ILE A 1 323 ? -12.654 17.156 14.844 1.00 75.75 323 ILE A CA 1
ATOM 2598 C C . ILE A 1 323 ? -13.485 16.027 15.447 1.00 75.75 323 ILE A C 1
ATOM 2600 O O . ILE A 1 323 ? -14.682 16.193 15.696 1.00 75.75 323 ILE A O 1
ATOM 2604 N N . LEU A 1 324 ? -12.849 14.881 15.678 1.00 75.25 324 LEU A N 1
ATOM 2605 C CA . LEU A 1 324 ? -13.465 13.740 16.336 1.00 75.25 324 LEU A CA 1
ATOM 2606 C C . LEU A 1 324 ? -13.542 14.000 17.847 1.00 75.25 324 LEU A C 1
ATOM 2608 O O . LEU A 1 324 ? -12.535 14.253 18.503 1.00 75.25 324 LEU A O 1
ATOM 2612 N N . THR A 1 325 ? -14.746 13.966 18.410 1.00 78.56 325 THR A N 1
ATOM 2613 C CA . THR A 1 325 ? -14.977 14.165 19.851 1.00 78.56 325 THR A CA 1
ATOM 2614 C C . THR A 1 325 ? -15.796 13.017 20.421 1.00 78.56 325 THR A C 1
ATOM 2616 O O . THR A 1 325 ? -16.486 12.323 19.674 1.00 78.56 325 THR A O 1
ATOM 2619 N N . ILE A 1 326 ? -15.703 12.790 21.733 1.00 78.19 326 ILE A N 1
ATOM 2620 C CA . ILE A 1 326 ? -16.498 11.763 22.417 1.00 78.19 326 ILE A CA 1
ATOM 2621 C C . ILE A 1 326 ? -17.988 12.124 22.283 1.00 78.19 326 ILE A C 1
ATOM 2623 O O . ILE A 1 326 ? -18.373 13.286 22.394 1.00 78.19 326 ILE A O 1
ATOM 2627 N N . SER A 1 327 ? -18.821 11.127 21.981 1.00 72.50 327 SER A N 1
ATOM 2628 C CA . SER A 1 327 ? -20.224 11.326 21.595 1.00 72.50 327 SER A CA 1
ATOM 2629 C C . SER A 1 327 ? -21.098 11.902 22.717 1.00 72.50 327 SER A C 1
ATOM 2631 O O . SER A 1 327 ? -21.963 12.744 22.455 1.00 72.50 327 SER A O 1
ATOM 2633 N N . THR A 1 328 ? -20.887 11.465 23.962 1.00 74.50 328 THR A N 1
ATOM 2634 C CA . THR A 1 328 ? -21.713 11.839 25.118 1.00 74.50 328 THR A CA 1
ATOM 2635 C C . THR A 1 328 ? -20.860 12.282 26.304 1.00 74.50 328 THR A C 1
ATOM 2637 O O . THR A 1 328 ? -19.761 11.781 26.537 1.00 74.50 328 THR A O 1
ATOM 2640 N N . ARG A 1 329 ? -21.399 13.214 27.101 1.00 71.94 329 ARG A N 1
ATOM 2641 C CA . ARG A 1 329 ? -20.771 13.657 28.360 1.00 71.94 329 ARG A CA 1
ATOM 2642 C C . ARG A 1 329 ? -20.697 12.531 29.394 1.00 71.94 329 ARG A C 1
ATOM 2644 O O . ARG A 1 329 ? -19.792 12.517 30.217 1.00 71.94 329 ARG A O 1
ATOM 2651 N N . GLU A 1 330 ? -21.633 11.587 29.338 1.00 71.56 330 GLU A N 1
ATOM 2652 C CA . GLU A 1 330 ? -21.657 10.398 30.197 1.00 71.56 330 GLU A CA 1
ATOM 2653 C C . GLU A 1 330 ? -20.434 9.511 29.926 1.00 71.56 330 GLU A C 1
ATOM 2655 O O . GLU A 1 330 ? -19.716 9.139 30.857 1.00 71.56 330 GLU A O 1
ATOM 2660 N N . LEU A 1 331 ? -20.103 9.287 28.650 1.00 73.38 331 LEU A N 1
ATOM 2661 C CA . LEU A 1 331 ? -18.899 8.561 28.253 1.00 73.38 331 LEU A CA 1
ATOM 2662 C C . LEU A 1 331 ? -17.612 9.325 28.616 1.00 73.38 331 LEU A C 1
ATOM 2664 O O . LEU A 1 331 ? -16.638 8.708 29.039 1.00 73.38 331 LEU A O 1
ATOM 2668 N N . GLU A 1 332 ? -17.600 10.662 28.540 1.00 77.69 332 GLU A N 1
ATOM 2669 C CA . GLU A 1 332 ? -16.468 11.479 29.022 1.00 77.69 332 GLU A CA 1
ATOM 2670 C C . GLU A 1 332 ? -16.242 11.323 30.535 1.00 77.69 332 GLU A C 1
ATOM 2672 O O . GLU A 1 332 ? -15.101 11.179 30.993 1.00 77.69 332 GLU A O 1
ATOM 2677 N N . THR A 1 333 ? -17.321 11.300 31.325 1.00 77.50 333 THR A N 1
ATOM 2678 C CA . THR A 1 333 ? -17.228 11.053 32.770 1.00 77.50 333 THR A CA 1
ATOM 2679 C C . THR A 1 333 ? -16.782 9.628 33.082 1.00 77.50 333 THR A C 1
ATOM 2681 O O . THR A 1 333 ? -15.959 9.441 33.978 1.00 77.50 333 THR A O 1
ATOM 2684 N N . LEU A 1 334 ? -17.235 8.639 32.305 1.00 75.75 334 LEU A N 1
ATOM 2685 C CA . LEU A 1 334 ? -16.826 7.244 32.455 1.00 75.75 334 LEU A CA 1
ATOM 2686 C C . LEU A 1 334 ? -15.336 7.058 32.151 1.00 75.75 334 LEU A C 1
ATOM 2688 O O . LEU A 1 334 ? -14.634 6.414 32.925 1.00 75.75 334 LEU A O 1
ATOM 2692 N N . CYS A 1 335 ? -14.826 7.671 31.080 1.00 77.12 335 CYS A N 1
ATOM 2693 C CA . CYS A 1 335 ? -13.396 7.670 30.757 1.00 77.12 335 CYS A CA 1
ATOM 2694 C C . CYS A 1 335 ? -12.554 8.329 31.858 1.00 77.12 335 CYS A C 1
ATOM 2696 O O . CYS A 1 335 ? -11.433 7.907 32.120 1.00 77.12 335 CYS A O 1
ATOM 2698 N N . SER A 1 336 ? -13.093 9.342 32.537 1.00 78.81 336 SER A N 1
ATOM 2699 C CA . SER A 1 336 ? -12.397 9.998 33.652 1.00 78.81 336 SER A CA 1
ATOM 2700 C C . SER A 1 336 ? -12.352 9.133 34.920 1.00 78.81 336 SER A C 1
ATOM 2702 O O . SER A 1 336 ? -11.482 9.329 35.765 1.00 78.81 336 SER A O 1
ATOM 2704 N N . GLN A 1 337 ? -13.283 8.186 35.070 1.00 81.88 337 GLN A N 1
ATOM 2705 C CA . GLN A 1 337 ? -13.419 7.329 36.254 1.00 81.88 337 GLN A CA 1
ATOM 2706 C C . GLN A 1 337 ? -12.825 5.928 36.056 1.00 81.88 337 GLN A C 1
ATOM 2708 O O . GLN A 1 337 ? -12.356 5.319 37.017 1.00 81.88 337 GLN A O 1
ATOM 2713 N N . ASN A 1 338 ? -12.838 5.408 34.827 1.00 81.81 338 ASN A N 1
ATOM 2714 C CA . ASN A 1 338 ? -12.427 4.051 34.497 1.00 81.81 338 ASN A CA 1
ATOM 2715 C C . ASN A 1 338 ? -11.311 4.053 33.442 1.00 81.81 338 ASN A C 1
ATOM 2717 O O . ASN A 1 338 ? -11.530 4.352 32.268 1.00 81.81 338 ASN A O 1
ATOM 2721 N N . VAL A 1 339 ? -10.116 3.637 33.868 1.00 83.06 339 VAL A N 1
ATOM 2722 C CA . VAL A 1 339 ? -8.916 3.569 33.021 1.00 83.06 339 VAL A CA 1
ATOM 2723 C C . VAL A 1 339 ? -9.094 2.598 31.849 1.00 83.06 339 VAL A C 1
ATOM 2725 O O . VAL A 1 339 ? -8.641 2.891 30.747 1.00 83.06 339 VAL A O 1
ATOM 2728 N N . ALA A 1 340 ? -9.797 1.477 32.039 1.00 80.56 340 ALA A N 1
ATOM 2729 C CA . ALA A 1 340 ? -10.046 0.520 30.960 1.00 80.56 340 ALA A CA 1
ATOM 2730 C C . ALA A 1 340 ? -10.956 1.120 29.875 1.00 80.56 340 ALA A C 1
ATOM 2732 O O . ALA A 1 340 ? -10.687 0.964 28.685 1.00 80.56 340 ALA A O 1
ATOM 2733 N N . ALA A 1 341 ? -11.982 1.880 30.276 1.00 79.19 341 ALA A N 1
ATOM 2734 C CA . ALA A 1 341 ? -12.852 2.595 29.343 1.00 79.19 341 ALA A CA 1
ATOM 2735 C C . ALA A 1 341 ? -12.089 3.691 28.580 1.00 79.19 341 ALA A C 1
ATOM 2737 O O . ALA A 1 341 ? -12.251 3.820 27.367 1.00 79.19 341 ALA A O 1
ATOM 2738 N N . ALA A 1 342 ? -11.210 4.432 29.264 1.00 83.00 342 ALA A N 1
ATOM 2739 C CA . ALA A 1 342 ? -10.352 5.431 28.632 1.00 83.00 342 ALA A CA 1
ATOM 2740 C C . ALA A 1 342 ? -9.398 4.807 27.603 1.00 83.00 342 ALA A C 1
ATOM 2742 O O . ALA A 1 342 ? -9.310 5.300 26.480 1.00 83.00 342 ALA A O 1
ATOM 2743 N N . ASN A 1 343 ? -8.739 3.699 27.956 1.00 85.00 343 ASN A N 1
ATOM 2744 C CA . ASN A 1 343 ? -7.843 2.971 27.057 1.00 85.00 343 ASN A CA 1
ATOM 2745 C C . ASN A 1 343 ? -8.589 2.434 25.829 1.00 85.00 343 ASN A C 1
ATOM 2747 O O . ASN A 1 343 ? -8.085 2.535 24.713 1.00 85.00 343 ASN A O 1
ATOM 2751 N N . PHE A 1 344 ? -9.801 1.906 26.022 1.00 86.19 344 PHE A N 1
ATOM 2752 C CA . PHE A 1 344 ? -10.656 1.441 24.932 1.00 86.19 344 PHE A CA 1
ATOM 2753 C C . PHE A 1 344 ? -11.034 2.582 23.978 1.00 86.19 344 PHE A C 1
ATOM 2755 O O . PHE A 1 344 ? -10.870 2.455 22.764 1.00 86.19 344 PHE A O 1
ATOM 2762 N N . VAL A 1 345 ? -11.503 3.717 24.505 1.00 85.19 345 VAL A N 1
ATOM 2763 C CA . VAL A 1 345 ? -11.869 4.877 23.680 1.00 85.19 345 VAL A CA 1
ATOM 2764 C C . VAL A 1 345 ? -10.641 5.443 22.965 1.00 85.19 345 VAL A C 1
ATOM 2766 O O . VAL A 1 345 ? -10.704 5.692 21.767 1.00 85.19 345 VAL A O 1
ATOM 2769 N N . GLU A 1 346 ? -9.505 5.596 23.641 1.00 85.81 346 GLU A N 1
ATOM 2770 C CA . GLU A 1 346 ? -8.280 6.103 23.011 1.00 85.81 346 GLU A CA 1
ATOM 2771 C C . GLU A 1 346 ? -7.785 5.185 21.888 1.00 85.81 346 GLU A C 1
ATOM 2773 O O . GLU A 1 346 ? -7.433 5.651 20.803 1.00 85.81 346 GLU A O 1
ATOM 2778 N N . PHE A 1 347 ? -7.837 3.870 22.104 1.00 88.06 347 PHE A N 1
ATOM 2779 C CA . PHE A 1 347 ? -7.462 2.891 21.092 1.00 88.06 347 PHE A CA 1
ATOM 2780 C C . PHE A 1 347 ? -8.253 3.075 19.792 1.00 88.06 347 PHE A C 1
ATOM 2782 O O . PHE A 1 347 ? -7.680 3.139 18.701 1.00 88.06 347 PHE A O 1
ATOM 2789 N N . TRP A 1 348 ? -9.573 3.203 19.908 1.00 86.81 348 TRP A N 1
ATOM 2790 C CA . TRP A 1 348 ? -10.454 3.373 18.760 1.00 86.81 348 TRP A CA 1
ATOM 2791 C C . TRP A 1 348 ? -10.426 4.785 18.163 1.00 86.81 348 TRP A C 1
ATOM 2793 O O . TRP A 1 348 ? -10.735 4.944 16.979 1.00 86.81 348 TRP A O 1
ATOM 2803 N N . ARG A 1 349 ? -10.026 5.799 18.941 1.00 87.38 349 ARG A N 1
ATOM 2804 C CA . ARG A 1 349 ? -9.806 7.169 18.455 1.00 87.38 349 ARG A CA 1
ATOM 2805 C C . ARG A 1 349 ? -8.684 7.202 17.426 1.00 87.38 349 ARG A C 1
ATOM 2807 O O . ARG A 1 349 ? -8.917 7.671 16.319 1.00 87.38 349 ARG A O 1
ATOM 2814 N N . ILE A 1 350 ? -7.528 6.620 17.751 1.00 86.31 350 ILE A N 1
ATOM 2815 C CA . ILE A 1 350 ? -6.364 6.555 16.848 1.00 86.31 350 ILE A CA 1
ATOM 2816 C C . ILE A 1 350 ? -6.740 5.873 15.523 1.00 86.31 350 ILE A C 1
ATOM 2818 O O . ILE A 1 350 ? -6.387 6.348 14.447 1.00 86.31 350 ILE A O 1
ATOM 2822 N N . ILE A 1 351 ? -7.520 4.789 15.588 1.00 85.19 351 ILE A N 1
ATOM 2823 C CA . ILE A 1 351 ? -8.012 4.088 14.394 1.00 85.19 351 ILE A CA 1
ATOM 2824 C C . ILE A 1 351 ? -8.959 4.981 13.576 1.00 85.19 351 ILE A C 1
ATOM 2826 O O . ILE A 1 351 ? -8.859 5.021 12.353 1.00 85.19 351 ILE A O 1
ATOM 2830 N N . SER A 1 352 ? -9.849 5.725 14.233 1.00 82.69 352 SER A N 1
ATOM 2831 C CA . SER A 1 352 ? -10.838 6.588 13.567 1.00 82.69 352 SER A CA 1
ATOM 2832 C C . SER A 1 352 ? -10.238 7.870 12.974 1.00 82.69 352 SER A C 1
ATOM 2834 O O . SER A 1 352 ? -10.793 8.422 12.029 1.00 82.69 352 SER A O 1
ATOM 2836 N N . GLU A 1 353 ? -9.130 8.361 13.529 1.00 82.69 353 GLU A N 1
ATOM 2837 C CA . GLU A 1 353 ? -8.387 9.517 13.007 1.00 82.69 353 GLU A CA 1
ATOM 2838 C C . GLU A 1 353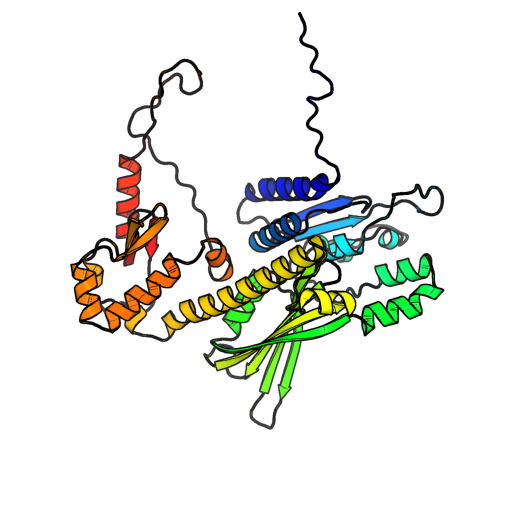 ? -7.440 9.140 11.860 1.00 82.69 353 GLU A C 1
ATOM 2840 O O . GLU A 1 353 ? -7.035 10.009 11.088 1.00 82.69 353 GLU A O 1
ATOM 2845 N N . SER A 1 354 ? -7.099 7.854 11.728 1.00 78.25 354 SER A N 1
ATOM 2846 C CA . SER A 1 354 ? -6.209 7.371 10.672 1.00 78.25 354 SER A CA 1
ATOM 2847 C C . SER A 1 354 ? -6.835 7.480 9.276 1.00 78.25 354 SER A C 1
ATOM 2849 O O . SER A 1 354 ? -8.027 7.232 9.084 1.00 78.25 354 SER A O 1
ATOM 2851 N N . GLU A 1 355 ? -6.022 7.824 8.272 1.00 71.69 355 GLU A N 1
ATOM 2852 C CA . GLU A 1 355 ? -6.496 7.916 6.889 1.00 71.69 355 GLU A CA 1
ATOM 2853 C C . GLU A 1 355 ? -6.922 6.547 6.335 1.00 71.69 355 GLU A C 1
ATOM 2855 O O . GLU A 1 355 ? -6.200 5.557 6.464 1.00 71.69 355 GLU A O 1
ATOM 2860 N N . GLU A 1 356 ? -8.037 6.509 5.594 1.00 69.06 356 GLU A N 1
ATOM 2861 C CA . GLU A 1 356 ? -8.574 5.305 4.928 1.00 69.06 356 GLU A CA 1
ATOM 2862 C C . GLU A 1 356 ? -7.540 4.560 4.069 1.00 69.06 356 GLU A C 1
ATOM 2864 O O . GLU A 1 356 ? -7.589 3.339 3.931 1.00 69.06 356 GLU A O 1
ATOM 2869 N N . ARG A 1 357 ? -6.559 5.281 3.511 1.00 66.44 357 ARG A N 1
ATOM 2870 C CA . ARG A 1 357 ? -5.493 4.701 2.679 1.00 66.44 357 ARG A CA 1
ATOM 2871 C C . ARG A 1 357 ? -4.663 3.672 3.433 1.00 66.44 357 ARG A C 1
ATOM 2873 O O . ARG A 1 357 ? -4.205 2.708 2.827 1.00 66.44 357 ARG A O 1
ATOM 2880 N N . TYR A 1 358 ? -4.487 3.866 4.736 1.00 66.56 358 TYR A N 1
ATOM 2881 C CA . TYR A 1 358 ? -3.730 2.941 5.562 1.00 66.56 358 TYR A CA 1
ATOM 2882 C C . TYR A 1 358 ? -4.519 1.669 5.854 1.00 66.56 358 TYR A C 1
ATOM 2884 O O . TYR A 1 358 ? -3.917 0.613 5.966 1.00 66.56 358 TYR A O 1
ATOM 2892 N N . TRP A 1 359 ? -5.853 1.713 5.888 1.00 72.44 359 TRP A N 1
ATOM 2893 C CA . TRP A 1 359 ? -6.675 0.528 6.164 1.00 72.44 359 TRP A CA 1
ATOM 2894 C C . TRP A 1 359 ? -6.431 -0.598 5.162 1.00 72.44 359 TRP A C 1
ATOM 2896 O O . TRP A 1 359 ? -6.430 -1.769 5.539 1.00 72.44 359 TRP A O 1
ATOM 2906 N N . GLN A 1 360 ? -6.160 -0.249 3.903 1.00 68.62 360 GLN A N 1
ATOM 2907 C CA . GLN A 1 360 ? -5.861 -1.217 2.848 1.00 68.62 360 GLN A CA 1
ATOM 2908 C C . GLN A 1 360 ? -4.556 -1.989 3.081 1.00 68.62 360 GLN A C 1
ATOM 2910 O O . GLN A 1 360 ? -4.424 -3.096 2.568 1.00 68.62 360 GLN A O 1
ATOM 2915 N N . SER A 1 361 ? -3.590 -1.435 3.826 1.00 67.19 361 SER A N 1
ATOM 2916 C CA . SER A 1 361 ? -2.295 -2.097 4.022 1.00 67.19 361 SER A CA 1
ATOM 2917 C C . SER A 1 361 ? -2.332 -3.149 5.132 1.00 67.19 361 SER A C 1
ATOM 2919 O O . SER A 1 361 ? -1.693 -4.193 5.008 1.00 67.19 361 SER A O 1
ATOM 2921 N N . TRP A 1 362 ? -3.111 -2.927 6.195 1.00 73.31 362 TRP A N 1
ATOM 2922 C CA . TRP A 1 362 ? -3.190 -3.839 7.347 1.00 73.31 362 TRP A CA 1
ATOM 2923 C C . TRP A 1 362 ? -4.494 -4.641 7.444 1.00 73.31 362 TRP A C 1
ATOM 2925 O O . TRP A 1 362 ? -4.598 -5.526 8.295 1.00 73.31 362 TRP A O 1
ATOM 2935 N N . SER A 1 363 ? -5.480 -4.391 6.579 1.00 74.12 363 SER A N 1
ATOM 2936 C CA . SER A 1 363 ? -6.746 -5.129 6.568 1.00 74.12 363 SER A CA 1
ATOM 2937 C C . SER A 1 363 ? -7.190 -5.514 5.159 1.00 74.12 363 SER A C 1
ATOM 2939 O O . SER A 1 363 ? -6.811 -4.899 4.166 1.00 74.12 363 SER A O 1
ATOM 2941 N N . GLN A 1 364 ? -8.010 -6.561 5.070 1.00 75.69 364 GLN A N 1
ATOM 2942 C CA . GLN A 1 364 ? -8.702 -6.887 3.828 1.00 75.69 364 GLN A CA 1
ATOM 2943 C C . GLN A 1 364 ? -9.937 -6.001 3.704 1.00 75.69 364 GLN A C 1
ATOM 2945 O O . GLN A 1 364 ? -10.844 -6.074 4.534 1.00 75.69 364 GLN A O 1
ATOM 2950 N N . VAL A 1 365 ? -9.969 -5.184 2.656 1.00 77.44 365 VAL A N 1
ATOM 2951 C CA . VAL A 1 365 ? -11.082 -4.277 2.380 1.00 77.44 365 VAL A CA 1
ATOM 2952 C C . VAL A 1 365 ? -11.980 -4.900 1.320 1.00 77.44 365 VAL A C 1
ATOM 2954 O O . VAL A 1 365 ? -11.541 -5.174 0.207 1.00 77.44 365 VAL A O 1
ATOM 2957 N N . TYR A 1 366 ? -13.251 -5.089 1.663 1.00 78.62 366 TYR A N 1
ATOM 2958 C CA . TYR A 1 366 ? -14.281 -5.567 0.745 1.00 78.62 366 TYR A CA 1
ATOM 2959 C C . TYR A 1 366 ? -15.263 -4.432 0.466 1.00 78.62 366 TYR A C 1
ATOM 2961 O O . TYR A 1 366 ? -15.797 -3.825 1.395 1.00 78.62 366 TYR A O 1
ATOM 2969 N N . THR A 1 367 ? -15.496 -4.130 -0.812 1.00 77.88 367 THR A N 1
ATOM 2970 C CA . THR A 1 367 ? -16.428 -3.071 -1.219 1.00 77.88 367 THR A CA 1
ATOM 2971 C C . THR A 1 367 ? -17.740 -3.686 -1.681 1.00 77.88 367 THR A C 1
ATOM 2973 O O . THR A 1 367 ? -17.799 -4.344 -2.715 1.00 77.88 367 THR A O 1
ATOM 2976 N N . PHE A 1 368 ? -18.815 -3.421 -0.942 1.00 81.19 368 PHE A N 1
ATOM 2977 C CA . PHE A 1 368 ? -20.168 -3.827 -1.315 1.00 81.19 368 PHE A CA 1
ATOM 2978 C C . PHE A 1 368 ? -20.921 -2.638 -1.909 1.00 81.19 368 PHE A C 1
ATOM 2980 O O . PHE A 1 368 ? -20.975 -1.564 -1.312 1.00 81.19 368 PHE A O 1
ATOM 2987 N N . ARG A 1 369 ? -21.523 -2.824 -3.087 1.00 83.44 369 ARG A N 1
ATOM 2988 C CA . ARG A 1 369 ? -22.372 -1.808 -3.724 1.00 83.44 369 ARG A CA 1
ATOM 2989 C C . ARG A 1 369 ? -23.832 -2.125 -3.421 1.00 83.44 369 ARG A C 1
ATOM 2991 O O . ARG A 1 369 ? -24.333 -3.165 -3.836 1.00 83.44 369 ARG A O 1
ATOM 2998 N N . VAL A 1 370 ? -24.504 -1.228 -2.703 1.00 85.12 370 VAL A N 1
ATOM 2999 C CA . VAL A 1 370 ? -25.916 -1.368 -2.319 1.00 85.12 370 VAL A CA 1
ATOM 3000 C C . VAL A 1 370 ? -26.726 -0.270 -2.999 1.00 85.12 370 VAL A C 1
ATOM 3002 O O . VAL A 1 370 ? -26.362 0.902 -2.933 1.00 85.12 370 VAL A O 1
ATOM 3005 N N . ILE A 1 371 ? -27.826 -0.645 -3.653 1.00 88.19 371 ILE A N 1
ATOM 3006 C CA . ILE A 1 371 ? -28.768 0.306 -4.252 1.00 88.19 371 ILE A CA 1
ATOM 3007 C C . ILE A 1 371 ? -29.894 0.551 -3.250 1.00 88.19 371 ILE A C 1
ATOM 3009 O O . ILE A 1 371 ? -30.578 -0.384 -2.836 1.00 88.19 371 ILE A O 1
ATOM 3013 N N . LEU A 1 372 ? -30.079 1.811 -2.862 1.00 88.88 372 LEU A N 1
ATOM 3014 C CA . LEU A 1 372 ? -31.141 2.222 -1.949 1.00 88.88 372 LEU A CA 1
ATOM 3015 C C . LEU A 1 372 ? -32.404 2.598 -2.725 1.00 88.88 372 LEU A C 1
ATOM 3017 O O . LEU A 1 372 ? -32.339 3.229 -3.781 1.00 88.88 372 LEU A O 1
ATOM 3021 N N . THR A 1 373 ? -33.563 2.233 -2.182 1.00 88.88 373 THR A N 1
ATOM 3022 C CA . THR A 1 373 ? -34.858 2.635 -2.735 1.00 88.88 373 THR A CA 1
ATOM 3023 C C . THR A 1 373 ? -35.107 4.122 -2.491 1.00 88.88 373 THR A C 1
ATOM 3025 O O . THR A 1 373 ? -34.804 4.641 -1.416 1.00 88.88 373 THR A O 1
ATOM 3028 N N . HIS A 1 374 ? -35.673 4.800 -3.487 1.00 88.75 374 HIS A N 1
ATOM 3029 C CA . HIS A 1 374 ? -36.057 6.206 -3.390 1.00 88.75 374 HIS A CA 1
ATOM 3030 C C . HIS A 1 374 ? -37.243 6.398 -2.433 1.00 88.75 374 HIS A C 1
ATOM 3032 O O . HIS A 1 374 ? -38.141 5.559 -2.380 1.00 88.75 374 HIS A O 1
ATOM 3038 N N . ASP A 1 375 ? -37.265 7.519 -1.708 1.00 85.25 375 ASP A N 1
ATOM 3039 C CA . ASP A 1 375 ? -38.366 7.872 -0.797 1.00 85.25 375 ASP A CA 1
ATOM 3040 C C . ASP A 1 375 ? -39.637 8.268 -1.573 1.00 85.25 375 ASP A C 1
ATOM 3042 O O . ASP A 1 375 ? -40.762 8.063 -1.116 1.00 85.25 375 ASP A O 1
ATOM 3046 N N . HIS A 1 376 ? -39.454 8.837 -2.767 1.00 82.25 376 HIS A N 1
ATOM 3047 C CA . HIS A 1 376 ? -40.518 9.303 -3.652 1.00 82.25 376 HIS A CA 1
ATOM 3048 C C . HIS A 1 376 ? -40.338 8.721 -5.052 1.00 82.25 376 HIS A C 1
ATOM 3050 O O . HIS A 1 376 ? -39.194 8.620 -5.501 1.00 82.25 376 HIS A O 1
ATOM 3056 N N . PRO A 1 377 ? -41.432 8.355 -5.749 1.00 79.62 377 PRO A N 1
ATOM 3057 C CA . PRO A 1 377 ? -41.355 7.778 -7.086 1.00 79.62 377 PRO A CA 1
ATOM 3058 C C . PRO A 1 377 ? -40.530 8.669 -8.016 1.00 79.62 377 PRO A C 1
ATOM 3060 O O . PRO A 1 377 ? -40.658 9.894 -7.996 1.00 79.62 377 PRO A O 1
ATOM 3063 N N . LEU A 1 378 ? -39.672 8.039 -8.819 1.00 78.44 378 LEU A N 1
ATOM 3064 C CA . LEU A 1 378 ? -38.776 8.748 -9.729 1.00 78.44 378 LEU A CA 1
ATOM 3065 C C . LEU A 1 378 ? -39.581 9.624 -10.707 1.00 78.44 378 LEU A C 1
ATOM 3067 O O . LEU A 1 378 ? -40.509 9.116 -11.346 1.00 78.44 378 LEU A O 1
ATOM 3071 N N . PRO A 1 379 ? -39.225 10.914 -10.865 1.00 76.06 379 PRO A N 1
ATOM 3072 C CA . PRO A 1 379 ? -39.816 11.770 -11.882 1.00 76.06 379 PRO A CA 1
ATOM 3073 C C . PRO A 1 379 ? -39.751 11.129 -13.279 1.00 76.06 379 PRO A C 1
ATOM 3075 O O . PRO A 1 379 ? -38.695 10.628 -13.676 1.00 76.06 379 PRO A O 1
ATOM 3078 N N . PRO A 1 380 ? -40.834 11.184 -14.075 1.00 70.62 380 PRO A N 1
ATOM 3079 C CA . PRO A 1 380 ? -40.905 10.530 -15.385 1.00 70.62 380 PRO A CA 1
ATOM 3080 C C . PRO A 1 380 ? -39.935 11.114 -16.428 1.00 70.62 380 PRO A C 1
ATOM 3082 O O . PRO A 1 380 ? -39.756 10.531 -17.493 1.00 70.62 380 PRO A O 1
ATOM 3085 N N . ARG A 1 381 ? -39.318 12.269 -16.147 1.00 71.62 381 ARG A N 1
ATOM 3086 C CA . ARG A 1 381 ? -38.457 13.033 -17.065 1.00 71.62 381 ARG A CA 1
ATOM 3087 C C . ARG A 1 381 ? -37.077 13.352 -16.474 1.00 71.62 381 ARG A C 1
ATOM 3089 O O . ARG A 1 381 ? -36.514 14.403 -16.744 1.00 71.62 381 ARG A O 1
ATOM 3096 N N . LEU A 1 382 ? -36.512 12.424 -15.699 1.00 67.19 382 LEU A N 1
ATOM 3097 C CA . LEU A 1 382 ? -35.258 12.603 -14.945 1.00 67.19 382 LEU A CA 1
ATOM 3098 C C . LEU A 1 382 ? -34.025 13.005 -15.785 1.00 67.19 382 LEU A C 1
ATOM 3100 O O . LEU A 1 382 ? -33.067 13.544 -15.242 1.00 67.19 382 LEU A O 1
ATOM 3104 N N . PHE A 1 383 ? -34.044 12.733 -17.094 1.00 72.25 383 PHE A N 1
ATOM 3105 C CA . PHE A 1 383 ? -32.940 13.003 -18.025 1.00 72.25 383 PHE A CA 1
ATOM 3106 C C . PHE A 1 383 ? -33.156 14.243 -18.908 1.00 72.25 383 PHE A C 1
ATOM 3108 O O . PHE A 1 383 ? -32.341 14.512 -19.789 1.00 72.25 383 PHE A O 1
ATOM 3115 N N . LEU A 1 384 ? -34.251 14.986 -18.713 1.00 72.31 384 LEU A N 1
ATOM 3116 C CA . LEU A 1 384 ? -34.530 16.217 -19.453 1.00 72.31 384 LEU A CA 1
ATOM 3117 C C . LEU A 1 384 ? -34.120 17.424 -18.603 1.00 72.31 384 LEU A C 1
ATOM 3119 O O . LEU A 1 384 ? -34.547 17.562 -17.462 1.00 72.31 384 LEU A O 1
ATOM 3123 N N . ALA A 1 385 ? -33.297 18.305 -19.173 1.00 61.78 385 ALA A N 1
ATOM 3124 C CA . ALA A 1 385 ? -32.667 19.439 -18.486 1.00 61.78 385 ALA A CA 1
ATOM 3125 C C . ALA A 1 385 ? -33.640 20.538 -17.995 1.00 61.78 385 ALA A C 1
ATOM 3127 O O . ALA A 1 385 ? -33.199 21.526 -17.415 1.00 61.78 385 ALA A O 1
ATOM 3128 N N . GLU A 1 386 ? -34.943 20.397 -18.254 1.00 59.09 386 GLU A N 1
ATOM 3129 C CA . GLU A 1 386 ? -35.942 21.467 -18.131 1.00 59.09 386 GLU A CA 1
ATOM 3130 C C . GLU A 1 386 ? -36.763 21.432 -16.828 1.00 59.09 386 GLU A C 1
ATOM 3132 O O . GLU A 1 386 ? -37.511 22.371 -16.559 1.00 59.09 386 GLU A O 1
ATOM 3137 N N . GLU A 1 387 ? -36.645 20.389 -15.999 1.00 58.28 387 GLU A N 1
ATOM 3138 C CA . GLU A 1 387 ? -37.414 20.295 -14.748 1.00 58.28 387 GLU A CA 1
ATOM 3139 C C . GLU A 1 387 ? -36.695 20.948 -13.550 1.00 58.28 387 GLU A C 1
ATOM 3141 O O . GLU A 1 387 ? -35.464 20.905 -13.451 1.00 58.28 38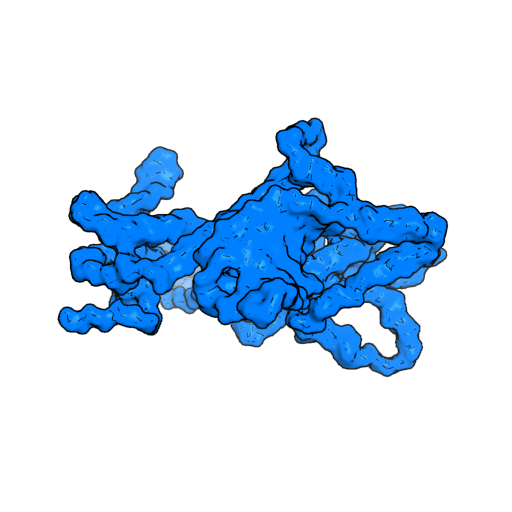7 GLU A O 1
ATOM 3146 N N . PRO A 1 388 ? -37.444 21.546 -12.599 1.00 59.53 388 PRO A N 1
ATOM 3147 C CA . PRO A 1 388 ? -36.868 22.076 -11.367 1.00 59.53 388 PRO A CA 1
ATOM 3148 C C . PRO A 1 388 ? -36.163 20.957 -10.590 1.00 59.53 388 PRO A C 1
ATOM 3150 O O . PRO A 1 388 ? -36.589 19.811 -10.643 1.00 59.53 388 PRO A O 1
ATOM 3153 N N . ASN A 1 389 ? -35.102 21.300 -9.850 1.00 62.88 389 ASN A N 1
ATOM 3154 C CA . ASN A 1 389 ? -34.263 20.406 -9.034 1.00 62.88 389 ASN A CA 1
ATOM 3155 C C . ASN A 1 389 ? -35.062 19.493 -8.068 1.00 62.88 389 ASN A C 1
ATOM 3157 O O . ASN A 1 389 ? -35.079 19.728 -6.854 1.00 62.88 389 ASN A O 1
ATOM 3161 N N . VAL A 1 390 ? -35.700 18.430 -8.567 1.00 66.25 390 VAL A N 1
ATOM 3162 C CA . VAL A 1 390 ? -36.313 17.397 -7.733 1.00 66.25 390 VAL A CA 1
ATOM 3163 C C . VAL A 1 390 ? -35.176 16.589 -7.126 1.00 66.25 390 VAL A C 1
ATOM 3165 O O . VAL A 1 390 ? -34.527 15.778 -7.784 1.00 66.25 390 VAL A O 1
ATOM 3168 N N . LYS A 1 391 ? -34.903 16.844 -5.847 1.00 70.81 391 LYS A N 1
ATOM 3169 C CA . LYS A 1 391 ? -33.924 16.075 -5.084 1.00 70.81 391 LYS A CA 1
ATOM 3170 C C . LYS A 1 391 ? -34.502 14.688 -4.829 1.00 70.81 391 LYS A C 1
ATOM 3172 O O . LYS A 1 391 ? -35.373 14.529 -3.980 1.00 70.81 391 LYS A O 1
ATOM 3177 N N . VAL A 1 392 ? -34.017 13.693 -5.563 1.00 75.62 392 VAL A N 1
ATOM 3178 C CA . VAL A 1 392 ? -34.265 12.287 -5.235 1.00 75.62 392 VAL A CA 1
ATOM 3179 C C . VAL A 1 392 ? -33.533 11.988 -3.927 1.00 75.62 392 VAL A C 1
ATOM 3181 O O . VAL A 1 392 ? -32.307 12.068 -3.867 1.00 75.62 392 VAL A O 1
ATOM 3184 N N . THR A 1 393 ? -34.284 11.688 -2.869 1.00 83.50 393 THR A N 1
ATOM 3185 C CA . THR A 1 393 ? -33.739 11.281 -1.569 1.00 83.50 393 THR A CA 1
ATOM 3186 C C . THR A 1 393 ? -34.036 9.809 -1.300 1.00 83.50 393 THR A C 1
ATOM 3188 O O . THR A 1 393 ? -34.986 9.240 -1.838 1.00 83.50 393 THR A O 1
ATOM 3191 N N . SER A 1 394 ? -33.193 9.184 -0.482 1.00 86.44 394 SER A N 1
ATOM 3192 C CA . SER A 1 394 ? -33.331 7.792 -0.035 1.00 86.44 394 SER A CA 1
ATOM 3193 C C . SER A 1 394 ? -33.123 7.680 1.482 1.00 86.44 394 SER A C 1
ATOM 3195 O O . SER A 1 394 ? -32.453 6.765 1.965 1.00 86.44 394 SER A O 1
ATOM 3197 N N . GLN A 1 395 ? -33.612 8.662 2.245 1.00 87.62 395 GLN A N 1
ATOM 3198 C CA . GLN A 1 395 ? -33.368 8.790 3.684 1.00 87.62 395 GLN A CA 1
ATOM 3199 C C . GLN A 1 395 ? -34.048 7.682 4.494 1.00 87.62 395 GLN A C 1
ATOM 3201 O O . GLN A 1 395 ? -33.486 7.231 5.496 1.00 87.62 395 GLN A O 1
ATOM 3206 N N . LEU A 1 396 ? -35.223 7.208 4.066 1.00 87.94 396 LEU A N 1
ATOM 3207 C CA . LEU A 1 396 ? -35.932 6.128 4.756 1.00 87.94 396 LEU A CA 1
ATOM 3208 C C . LEU A 1 396 ? -35.159 4.815 4.619 1.00 87.94 396 LEU A C 1
ATOM 3210 O O . LEU A 1 396 ? -34.851 4.167 5.620 1.00 87.94 396 LEU A O 1
ATOM 3214 N N . ALA A 1 397 ? -34.771 4.473 3.388 1.00 89.62 397 ALA A N 1
ATOM 3215 C CA . ALA A 1 397 ? -33.969 3.288 3.097 1.00 89.62 397 ALA A CA 1
ATOM 3216 C C . ALA A 1 397 ? -32.607 3.326 3.810 1.00 89.62 397 ALA A C 1
ATOM 3218 O O . ALA A 1 397 ? -32.186 2.328 4.394 1.00 89.62 397 ALA A O 1
ATOM 3219 N N . LEU A 1 398 ? -31.952 4.492 3.827 1.00 90.25 398 LEU A N 1
ATOM 3220 C CA . LEU A 1 398 ? -30.684 4.705 4.527 1.00 90.25 398 LEU A CA 1
ATOM 3221 C C . LEU A 1 398 ? -30.819 4.480 6.043 1.00 90.25 398 LEU A C 1
ATOM 3223 O O . LEU A 1 398 ? -29.968 3.841 6.655 1.00 90.25 398 LEU A O 1
ATOM 3227 N N . THR A 1 399 ? -31.905 4.965 6.649 1.00 89.12 399 THR A N 1
ATOM 3228 C CA . THR A 1 399 ? -32.159 4.803 8.090 1.00 89.12 399 THR A CA 1
ATOM 3229 C C . THR A 1 399 ? -32.377 3.335 8.455 1.00 89.12 399 THR A C 1
ATOM 3231 O O . THR A 1 399 ? -31.825 2.847 9.441 1.00 89.12 399 THR A O 1
ATOM 3234 N N . VAL A 1 400 ? -33.143 2.604 7.637 1.00 90.19 400 VAL A N 1
ATOM 3235 C CA . VAL A 1 400 ? -33.330 1.154 7.799 1.00 90.19 400 VAL A CA 1
ATOM 3236 C C . VAL A 1 400 ? -31.994 0.425 7.666 1.00 90.19 400 VAL A C 1
ATOM 3238 O O . VAL A 1 400 ? -31.688 -0.439 8.486 1.00 90.19 400 VAL A O 1
ATOM 3241 N N . PHE A 1 401 ? -31.169 0.811 6.693 1.00 90.50 401 PHE A N 1
ATOM 3242 C CA . PHE A 1 401 ? -29.841 0.239 6.498 1.00 90.50 401 PHE A CA 1
ATOM 3243 C C . PHE A 1 401 ? -28.927 0.455 7.714 1.00 90.50 401 PHE A C 1
ATOM 3245 O O . PHE A 1 401 ? -28.338 -0.505 8.208 1.00 90.50 401 PHE A O 1
ATOM 3252 N N . TYR A 1 402 ? -28.867 1.672 8.265 1.00 90.56 402 TYR A N 1
ATOM 3253 C CA . TYR A 1 402 ? -28.093 1.942 9.480 1.00 90.56 402 TYR A CA 1
ATOM 3254 C C . TYR A 1 402 ? -28.581 1.138 10.686 1.00 90.56 402 TYR A C 1
ATOM 3256 O O . TYR A 1 402 ? -27.753 0.643 11.446 1.00 90.56 402 TYR A O 1
ATOM 3264 N N . ASN A 1 403 ? -29.893 0.942 10.837 1.00 87.62 403 ASN A N 1
ATOM 3265 C CA . ASN A 1 403 ? -30.437 0.099 11.904 1.00 87.62 403 ASN A CA 1
ATOM 3266 C C . ASN A 1 403 ? -30.014 -1.370 11.753 1.00 87.62 403 ASN A C 1
ATOM 3268 O O . ASN A 1 403 ? -29.656 -2.002 12.747 1.00 87.62 403 ASN A O 1
ATOM 3272 N N . ILE A 1 404 ? -30.018 -1.905 10.526 1.00 89.69 404 ILE A N 1
ATOM 3273 C CA . ILE A 1 404 ? -29.537 -3.266 10.244 1.00 89.69 404 ILE A CA 1
ATOM 3274 C C . ILE A 1 404 ? -28.051 -3.385 10.599 1.00 89.69 404 ILE A C 1
ATOM 3276 O O . ILE A 1 404 ? -27.665 -4.325 11.292 1.00 89.69 404 ILE A O 1
ATOM 3280 N N . LEU A 1 405 ? -27.224 -2.419 10.184 1.00 88.81 405 LEU A N 1
ATOM 3281 C CA . LEU A 1 405 ? -25.800 -2.411 10.525 1.00 88.81 405 LEU A CA 1
ATOM 3282 C C . LEU A 1 405 ? -25.592 -2.401 12.040 1.00 88.81 405 LEU A C 1
ATOM 3284 O O . LEU A 1 405 ? -24.865 -3.250 12.549 1.00 88.81 405 LEU A O 1
ATOM 3288 N N . THR A 1 406 ? -26.293 -1.528 12.770 1.00 86.19 406 THR A N 1
ATOM 3289 C CA . THR A 1 406 ? -26.224 -1.482 14.236 1.00 86.19 406 THR A CA 1
ATOM 3290 C C . THR A 1 406 ? -26.570 -2.831 14.869 1.00 86.19 406 THR A C 1
ATOM 3292 O O . THR A 1 406 ? -25.863 -3.255 15.776 1.00 86.19 406 THR A O 1
ATOM 3295 N N . GLN A 1 407 ? -27.592 -3.537 14.372 1.00 86.25 407 GLN A N 1
ATOM 3296 C CA . GLN A 1 407 ? -27.973 -4.864 14.877 1.00 86.25 407 GLN A CA 1
ATOM 3297 C C . GLN A 1 407 ? -26.934 -5.954 14.581 1.00 86.25 407 GLN A C 1
ATOM 3299 O O . GLN A 1 407 ? -26.791 -6.895 15.358 1.00 86.25 407 GLN A O 1
ATOM 3304 N N . MET A 1 408 ? -26.216 -5.855 13.460 1.00 86.00 408 MET A N 1
ATOM 3305 C CA . MET A 1 408 ? -25.198 -6.837 13.076 1.00 86.00 408 MET A CA 1
ATOM 3306 C C . MET A 1 408 ? -23.853 -6.625 13.780 1.00 86.00 408 MET A C 1
ATOM 3308 O O . MET A 1 408 ? -23.024 -7.541 13.788 1.00 86.00 408 MET A O 1
ATOM 3312 N N . THR A 1 409 ? -23.618 -5.429 14.318 1.00 87.31 409 THR A N 1
ATOM 3313 C CA . THR A 1 409 ? -22.331 -4.996 14.878 1.00 87.31 409 THR A CA 1
ATOM 3314 C C . THR A 1 409 ? -22.305 -5.050 16.400 1.00 87.31 409 THR A C 1
ATOM 3316 O O . THR A 1 409 ? -23.343 -5.040 17.050 1.00 87.31 409 THR A O 1
ATOM 3319 N N . THR A 1 410 ? -21.107 -5.113 16.980 1.00 84.88 410 THR A N 1
ATOM 3320 C CA . THR A 1 410 ? -20.917 -5.127 18.435 1.00 84.88 410 THR A CA 1
ATOM 3321 C C . THR A 1 410 ? -21.114 -3.732 19.027 1.00 84.88 410 THR A C 1
ATOM 3323 O O . THR A 1 410 ? -21.752 -3.591 20.064 1.00 84.88 410 THR A O 1
ATOM 3326 N N . PHE A 1 411 ? -20.580 -2.702 18.367 1.00 86.38 411 PHE A N 1
ATOM 3327 C CA . PHE A 1 411 ? -20.791 -1.300 18.727 1.00 86.38 411 PHE A CA 1
ATOM 3328 C C . PHE A 1 411 ? -20.567 -0.389 17.508 1.00 86.38 411 PHE A C 1
ATOM 3330 O O . PHE A 1 411 ? -19.937 -0.774 16.517 1.00 86.38 411 PHE A O 1
ATOM 3337 N N . SER A 1 412 ? -21.078 0.843 17.583 1.00 84.81 412 SER A N 1
ATOM 3338 C CA . SER A 1 412 ? -20.863 1.876 16.563 1.00 84.81 412 SER A CA 1
ATOM 3339 C C . SER A 1 412 ? -19.729 2.805 16.996 1.00 84.81 412 SER A C 1
ATOM 3341 O O . SER A 1 412 ? -19.779 3.386 18.081 1.00 84.81 412 SER A O 1
ATOM 3343 N N . LEU A 1 413 ? -18.729 3.005 16.135 1.00 83.69 413 LEU A N 1
ATOM 3344 C CA . LEU A 1 413 ? -17.706 4.030 16.359 1.00 83.69 413 LEU A CA 1
ATOM 3345 C C . LEU A 1 413 ? -18.299 5.411 16.105 1.00 83.69 413 LEU A C 1
ATOM 3347 O O . LEU A 1 413 ? -18.354 6.250 17.001 1.00 83.69 413 LEU A O 1
ATOM 3351 N N . ILE A 1 414 ? -18.803 5.600 14.887 1.00 83.19 414 ILE A N 1
ATOM 3352 C CA . ILE A 1 414 ? -19.404 6.842 14.411 1.00 83.19 414 ILE A CA 1
ATOM 3353 C C . ILE A 1 414 ? -20.710 6.463 13.735 1.00 83.19 414 ILE A C 1
ATOM 3355 O O . ILE A 1 414 ? -20.720 5.683 12.779 1.00 83.19 414 ILE A O 1
ATOM 3359 N N . HIS A 1 415 ? -21.818 6.986 14.252 1.00 79.81 415 HIS A N 1
ATOM 3360 C CA . HIS A 1 415 ? -23.135 6.638 13.737 1.00 79.81 415 HIS A CA 1
ATOM 3361 C C . HIS A 1 415 ? -23.268 7.026 12.256 1.00 79.81 415 HIS A C 1
ATOM 3363 O O . HIS A 1 415 ? -23.004 8.170 11.884 1.00 79.81 415 HIS A O 1
ATOM 3369 N N . GLY A 1 416 ? -23.684 6.072 11.420 1.00 78.81 416 GLY A N 1
ATOM 3370 C CA . GLY A 1 416 ? -23.861 6.263 9.979 1.00 78.81 416 GLY A CA 1
ATOM 3371 C C . GLY A 1 416 ? -22.575 6.207 9.150 1.00 78.81 416 GLY A C 1
ATOM 3372 O O . GLY A 1 416 ? -22.639 6.449 7.950 1.00 78.81 416 GLY A O 1
ATOM 3373 N N . GLN A 1 417 ? -21.421 5.905 9.757 1.00 83.38 417 GLN A N 1
ATOM 3374 C CA . GLN A 1 417 ? -20.143 5.822 9.040 1.00 83.38 417 GLN A CA 1
ATOM 3375 C C . GLN A 1 417 ? -19.382 4.539 9.359 1.00 83.38 417 GLN A C 1
ATOM 3377 O O . GLN A 1 417 ? -19.141 3.736 8.460 1.00 83.38 417 GLN A O 1
ATOM 3382 N N . THR A 1 418 ? -19.055 4.311 10.633 1.00 86.38 418 THR A N 1
ATOM 3383 C CA . THR A 1 418 ? -18.127 3.241 11.016 1.00 86.38 418 THR A CA 1
ATOM 3384 C C . THR A 1 418 ? -18.733 2.357 12.092 1.00 86.38 418 THR A C 1
ATOM 3386 O O . THR A 1 418 ? -19.093 2.814 13.185 1.00 86.38 418 THR A O 1
ATOM 3389 N N . TYR A 1 419 ? -18.800 1.065 11.785 1.00 87.56 419 TYR A N 1
ATOM 3390 C CA . TYR A 1 419 ? -19.373 0.038 12.640 1.00 87.56 419 TYR A CA 1
ATOM 3391 C C . TYR A 1 419 ? -18.369 -1.092 12.850 1.00 87.56 419 TYR A C 1
ATOM 3393 O O . TYR A 1 419 ? -17.673 -1.482 11.913 1.00 87.56 419 TYR A O 1
ATOM 3401 N N . VAL A 1 420 ? -18.301 -1.627 14.069 1.00 88.12 420 VAL A N 1
ATOM 3402 C CA . VAL A 1 420 ? -17.314 -2.647 14.440 1.00 88.12 420 VAL A CA 1
ATOM 3403 C C . VAL A 1 420 ? -18.021 -3.899 14.926 1.00 88.12 420 VAL A C 1
ATOM 3405 O O . VAL A 1 420 ? -18.887 -3.848 15.799 1.00 88.12 420 VAL A O 1
ATOM 3408 N N . LYS A 1 421 ? -17.626 -5.046 14.374 1.00 88.00 421 LYS A N 1
ATOM 3409 C CA . LYS A 1 421 ? -18.095 -6.366 14.794 1.00 88.00 421 LYS A CA 1
ATOM 3410 C C . LYS A 1 421 ? -16.908 -7.237 15.183 1.00 88.00 421 LYS A C 1
ATOM 3412 O O . LYS A 1 421 ? -15.983 -7.400 14.393 1.00 88.00 421 LYS A O 1
ATOM 3417 N N . PHE A 1 422 ? -16.959 -7.836 16.366 1.00 85.69 422 PHE A N 1
ATOM 3418 C CA . PHE A 1 422 ? -15.996 -8.861 16.770 1.00 85.69 422 PHE A CA 1
ATOM 3419 C C . PHE A 1 422 ? -16.407 -10.223 16.190 1.00 85.69 422 PHE A C 1
ATOM 3421 O O . PHE A 1 422 ? -17.566 -10.619 16.316 1.00 85.69 422 PHE A O 1
ATOM 3428 N N . VAL A 1 423 ? -15.481 -10.900 15.496 1.00 76.31 423 VAL A N 1
ATOM 3429 C CA . VAL A 1 423 ? -15.799 -12.068 14.649 1.00 76.31 423 VAL A CA 1
ATOM 3430 C C . VAL A 1 423 ? -15.705 -13.404 15.398 1.00 76.31 423 VAL A C 1
ATOM 3432 O O . VAL A 1 423 ? -16.532 -14.256 15.118 1.00 76.31 423 VAL A O 1
ATOM 3435 N N . GLU A 1 424 ? -14.816 -13.581 16.386 1.00 59.19 424 GLU A N 1
ATOM 3436 C CA . GLU A 1 424 ? -14.846 -14.711 17.342 1.00 59.19 424 GLU A CA 1
ATOM 3437 C C . GLU A 1 424 ? -13.771 -14.541 18.441 1.00 59.19 424 GLU A C 1
ATOM 3439 O O . GLU A 1 424 ? -12.638 -14.176 18.135 1.00 59.19 424 GLU A O 1
ATOM 3444 N N . GLY A 1 425 ? -14.123 -14.805 19.715 1.00 44.25 425 GLY A N 1
ATOM 3445 C CA . GLY A 1 425 ? -13.201 -14.831 20.870 1.00 44.25 425 GLY A CA 1
ATOM 3446 C C . GLY A 1 425 ? -13.617 -13.976 22.084 1.00 44.25 425 GLY A C 1
ATOM 3447 O O . GLY A 1 425 ? -13.274 -12.805 22.165 1.00 44.25 425 GLY A O 1
ATOM 3448 N N . TYR A 1 426 ? -14.294 -14.594 23.064 1.00 41.09 426 TYR A N 1
ATOM 3449 C CA . TYR A 1 426 ? -14.675 -14.062 24.393 1.00 41.09 426 TYR A CA 1
ATOM 3450 C C . TYR A 1 426 ? -15.734 -12.950 24.467 1.00 41.09 426 TYR A C 1
ATOM 3452 O O . TYR A 1 426 ? -15.562 -11.934 25.137 1.00 41.09 426 TYR A O 1
ATOM 3460 N N . VAL A 1 427 ? -16.938 -13.258 23.985 1.00 39.00 427 VAL A N 1
ATOM 3461 C CA . VAL A 1 427 ? -18.138 -12.853 24.730 1.00 39.00 427 VAL A CA 1
ATOM 3462 C C . VAL A 1 427 ? -18.294 -13.830 25.899 1.00 39.00 427 VAL A C 1
ATOM 3464 O O . VAL A 1 427 ? -19.005 -14.824 25.809 1.00 39.00 427 VAL A O 1
ATOM 3467 N N . ALA A 1 428 ? -17.598 -13.576 27.007 1.00 32.34 428 ALA A N 1
ATOM 3468 C CA . ALA A 1 428 ? -18.035 -14.103 28.297 1.00 32.34 428 ALA A CA 1
ATOM 3469 C C . ALA A 1 428 ? -19.087 -13.139 28.863 1.00 32.34 428 ALA A C 1
ATOM 3471 O O . ALA A 1 428 ? -18.842 -12.445 29.842 1.00 32.34 428 ALA A O 1
ATOM 3472 N N . LEU A 1 429 ? -20.246 -13.070 28.201 1.00 33.97 429 LEU A N 1
ATOM 3473 C CA . LEU A 1 429 ? -21.475 -12.626 28.847 1.00 33.97 429 LEU A CA 1
ATOM 3474 C C . LEU A 1 429 ? -22.072 -13.862 29.524 1.00 33.97 429 LEU A C 1
ATOM 3476 O O . LEU A 1 429 ? -22.709 -14.695 28.877 1.00 33.97 429 LEU A O 1
ATOM 3480 N N . LYS A 1 430 ? -21.806 -13.992 30.821 1.00 30.33 430 LYS A N 1
ATOM 3481 C CA . LYS A 1 430 ? -22.777 -14.551 31.756 1.00 30.33 430 LYS A CA 1
ATOM 3482 C C . LYS A 1 430 ? -23.230 -13.436 32.675 1.00 30.33 430 LYS A C 1
ATOM 3484 O O . LYS A 1 430 ? -22.337 -12.686 33.128 1.00 30.33 430 LYS A O 1
#

Sequence (430 aa):
MTIRASPADEGFINSEWSLIFMLRTGLIGLQLLPDTAQPNIVLITDAVCNVTDIHALQKLVFQLRNYSVACSFIQIQGDCNTNAVFGHFSSPEFFTFLAKGTSGVYIPDENQTTVDGILNPIDCRPLLCKNLQLLDATDDYIKDLIHQINPEFVEPYAFDYFSGVIRRMHYSMEYESCLEYFLRLRLYEGFILRNLKVLKKGEDQSLILVELSLPWKPQVTIGYKICALSEDCTKRTKLKITVICEAQYGMIRDLLSDRCSVNTAKQTFSDAYRHTIFGLLETDRMLIHVHSFNSLPDLFRLSPEILKEKSLFRYVMKENKAILTISTRELETLCSQNVAAANFVEFWRIISESEERYWQSWSQVYTFRVILTHDHPLPPRLFLAEEPNVKVTSQLALTVFYNILTQMTTFSLIHGQTYVKFVEGYVALK

Organism: NCBI:txid387005

pLDDT: mean 74.9, std 14.33, range [30.33, 93.38]

Radius of gyration: 27.31 Å; chains: 1; bounding box: 76×51×78 Å

Secondary structure (DSSP, 8-state):
------TT-S----HHHHHHHHHHHHHHHHTTS-TTS--EEEEEE-S------HHHHHHHHHHHHHTT-EEEEEE----TTS---TT----HHHHHHHHHHTT--EE-GGGG---SS---HHHHHHHH-TT---S---SHHHHHHHHHH-GGGHHHHHHHHHSSEEEEEEEEEEEEE-HHHHHHHHHHTT-EEEEEEEEE-SSS-EEEEEEEEEEEETTEEEEEEEEEEGGGTTS-EEEEEEEEEEEEHHHHHHHH--SPPSSHHHHHHHHHHHHHHHHHHHHHHHHHHHHHTTT-GGGTS--HHHHTSS-SEEEEEETTEEEEEES-HHHHHHHHH-HHHHHHHHHHHHHHHS-HHHHHHHS-------PPPPSSPPPTTTT-TTS-------HHHHHHHHHHHHHHSSEEEETTTEEE---SS-----

Foldseek 3Di:
DDDDDDPVPPPDDDQQCVVLVVLVVLLVVQVPDDPPDQAEAEEEELQQHHHDDLVSVLVSLQSLLLVLYAYEYEHDHDDCPPDDDPSSDHDQLQRCLSRLQSQAYYHYPVVVPPDDDDPPVVNCVRRVDSPPCLPPPDVVVVLVVCCVVPVVCNVVCVCCLVVQFDKAWDDKDKDFAAQVLVVQLCVSSRWDWNDWDWDDDDDPWIKIKTWTWHRSGRQKIKIKIWIDTPVANPHTDIIMIIIIITGGPVLCCLLRDPDDDPDPVSNVNNVVSVVVVVVVVVLVVVSSLVRCCVVDPLQVPDDVVQQVDQAQWDFDDDPNDTDIDGPDVVLVVVLVVDVSSVVNSVSVNVVVPDDPSSCSSNHDDDDDDDDADWPDPDDPPNPDPPDDPPDGDRVVRLVVVQVVLCVQASHHHYRSPGGHHDDDDDPPPD

InterPro domains:
  IPR033228 Protein SZT2 [PTHR14918] (11-423)